Protein AF-0000000070408486 (afdb_homodimer)

Organism: Crassostrea virginica (NCBI:txid6565)

Structure (mmCIF, N/CA/C/O backbone):
data_AF-0000000070408486-model_v1
#
loop_
_entity.id
_entity.type
_entity.pdbx_description
1 polymer 'Uncharacterized protein LOC111133759'
#
loop_
_atom_site.group_PDB
_atom_site.id
_atom_site.type_symbol
_atom_site.label_atom_id
_atom_site.label_alt_id
_atom_site.label_comp_id
_atom_site.label_asym_id
_atom_site.label_entity_id
_atom_site.label_seq_id
_atom_site.pdbx_PDB_ins_code
_atom_site.Cartn_x
_atom_site.Cartn_y
_atom_site.Cartn_z
_atom_site.occupancy
_atom_site.B_iso_or_equiv
_atom_site.auth_seq_id
_atom_site.auth_comp_id
_atom_site.auth_asym_id
_atom_site.auth_atom_id
_atom_site.pdbx_PDB_model_num
ATOM 1 N N . MET A 1 1 ? -10.984 11.188 25.953 1 56.66 1 MET A N 1
ATOM 2 C CA . MET A 1 1 ? -11.922 11.477 24.875 1 56.66 1 MET A CA 1
ATOM 3 C C . MET A 1 1 ? -11.445 10.875 23.547 1 56.66 1 MET A C 1
ATOM 5 O O . MET A 1 1 ? -12.25 10.367 22.766 1 56.66 1 MET A O 1
ATOM 9 N N . GLY A 1 2 ? -10.062 10.617 23.391 1 72.44 2 GLY A N 1
ATOM 10 C CA . GLY A 1 2 ? -9.523 10.055 22.156 1 72.44 2 GLY A CA 1
ATOM 11 C C . GLY A 1 2 ? -9.867 8.586 21.984 1 72.44 2 GLY A C 1
ATOM 12 O O . GLY A 1 2 ? -10.227 8.156 20.891 1 72.44 2 GLY A O 1
ATOM 13 N N . HIS A 1 3 ? -10.125 7.938 23.094 1 85.06 3 HIS A N 1
ATOM 14 C CA . HIS A 1 3 ? -10.391 6.508 23.016 1 85.06 3 HIS A CA 1
ATOM 15 C C . HIS A 1 3 ? -11.859 6.234 22.703 1 85.06 3 HIS A C 1
ATOM 17 O O . HIS A 1 3 ? -12.211 5.164 22.203 1 85.06 3 HIS A O 1
ATOM 23 N N . ASP A 1 4 ? -12.719 7.234 22.953 1 90.06 4 ASP A N 1
ATOM 24 C CA . ASP A 1 4 ? -14.141 7.086 22.656 1 90.06 4 ASP A CA 1
ATOM 25 C C . ASP A 1 4 ? -14.367 6.969 21.156 1 90.06 4 ASP A C 1
ATOM 27 O O . ASP A 1 4 ? -15.344 6.359 20.703 1 90.06 4 ASP A O 1
ATOM 31 N N . VAL A 1 5 ? -13.477 7.52 20.453 1 91.75 5 VAL A N 1
ATOM 32 C CA . VAL A 1 5 ? -13.562 7.52 18.984 1 91.75 5 VAL A CA 1
ATOM 33 C C . VAL A 1 5 ? -13.547 6.082 18.469 1 91.75 5 VAL A C 1
ATOM 35 O O . VAL A 1 5 ? -14.195 5.77 17.469 1 91.75 5 VAL A O 1
ATOM 38 N N . LEU A 1 6 ? -12.875 5.25 19.234 1 93.5 6 LEU A N 1
ATOM 39 C CA . LEU A 1 6 ? -12.734 3.859 18.828 1 93.5 6 LEU A CA 1
ATOM 40 C C . LEU A 1 6 ? -14.078 3.141 18.859 1 93.5 6 LEU A C 1
ATOM 42 O O . LEU A 1 6 ? -14.258 2.115 18.203 1 93.5 6 LEU A O 1
ATOM 46 N N . PHE A 1 7 ? -15.031 3.787 19.578 1 94.44 7 PHE A N 1
ATOM 47 C CA . PHE A 1 7 ? -16.312 3.109 19.75 1 94.44 7 PHE A CA 1
ATOM 48 C C . PHE A 1 7 ? -17.422 3.844 19.016 1 94.44 7 PHE A C 1
ATOM 50 O O . PHE A 1 7 ? -18.594 3.525 19.172 1 94.44 7 PHE A O 1
ATOM 57 N N . PHE A 1 8 ? -17.016 4.789 18.172 1 94.25 8 PHE A N 1
ATOM 58 C CA . PHE A 1 8 ? -18 5.418 17.297 1 94.25 8 PHE A CA 1
ATOM 59 C C . PHE A 1 8 ? -18.672 4.383 16.391 1 94.25 8 PHE A C 1
ATOM 61 O O . PHE A 1 8 ? -18.047 3.406 15.984 1 94.25 8 PHE A O 1
ATOM 68 N N . VAL A 1 9 ? -19.906 4.602 16.109 1 94.81 9 VAL A N 1
ATOM 69 C CA . VAL A 1 9 ? -20.703 3.672 15.312 1 94.81 9 VAL A CA 1
ATOM 70 C C . VAL A 1 9 ? -20 3.404 13.977 1 94.81 9 VAL A C 1
ATOM 72 O O . VAL A 1 9 ? -19.828 2.248 13.586 1 94.81 9 VAL A O 1
ATOM 75 N N . PRO A 1 10 ? -19.609 4.414 13.266 1 94.56 10 PRO A N 1
ATOM 76 C CA . PRO A 1 10 ? -18.922 4.148 12 1 94.56 10 PRO A CA 1
ATOM 77 C C . PRO A 1 10 ? -17.688 3.27 12.172 1 94.56 10 PRO A C 1
ATOM 79 O O . PRO A 1 10 ? -17.391 2.438 11.312 1 94.56 10 PRO A O 1
ATOM 82 N N . ASN A 1 11 ? -16.953 3.389 13.266 1 96.44 11 ASN A N 1
ATOM 83 C CA . ASN A 1 11 ? -15.758 2.586 13.5 1 96.44 11 ASN A CA 1
ATOM 84 C C . ASN A 1 11 ? -16.109 1.142 13.844 1 96.44 11 ASN A C 1
ATOM 86 O O . ASN A 1 11 ? -15.398 0.215 13.445 1 96.44 11 ASN A O 1
ATOM 90 N N . VAL A 1 12 ? -17.141 0.982 14.555 1 96.94 12 VAL A N 1
ATOM 91 C CA . VAL A 1 12 ? -17.609 -0.366 14.852 1 96.94 12 VAL A CA 1
ATOM 92 C C . VAL A 1 12 ? -18 -1.075 13.562 1 96.94 12 VAL A C 1
ATOM 94 O O . VAL A 1 12 ? -17.703 -2.258 13.375 1 96.94 12 VAL A O 1
ATOM 97 N N . ILE A 1 13 ? -18.656 -0.353 12.703 1 97.12 13 ILE A N 1
ATOM 98 C CA . ILE A 1 13 ? -19 -0.905 11.398 1 97.12 13 ILE A CA 1
ATOM 99 C C . ILE A 1 13 ? -17.719 -1.281 10.648 1 97.12 13 ILE A C 1
ATOM 101 O O . ILE A 1 13 ? -17.656 -2.326 10 1 97.12 13 ILE A O 1
ATOM 105 N N . GLY A 1 14 ? -16.703 -0.476 10.789 1 97.5 14 GLY A N 1
ATOM 106 C CA . GLY A 1 14 ? -15.422 -0.771 10.172 1 97.5 14 GLY A CA 1
ATOM 107 C C . GLY A 1 14 ? -14.797 -2.057 10.68 1 97.5 14 GLY A C 1
ATOM 108 O O . GLY A 1 14 ? -14.273 -2.852 9.891 1 97.5 14 GLY A O 1
ATOM 109 N N . TYR A 1 15 ? -14.914 -2.213 12.031 1 98 15 TYR A N 1
ATOM 110 C CA . TYR A 1 15 ? -14.406 -3.455 12.602 1 98 15 TYR A CA 1
ATOM 111 C C . TYR A 1 15 ? -15.141 -4.66 12.031 1 98 15 TYR A C 1
ATOM 113 O O . TYR A 1 15 ? -14.531 -5.684 11.727 1 98 15 TYR A O 1
ATOM 121 N N . PHE A 1 16 ? -16.375 -4.496 11.875 1 98 16 PHE A N 1
ATOM 122 C CA . PHE A 1 16 ? -17.188 -5.574 11.336 1 98 16 PHE A CA 1
ATOM 123 C C . PHE A 1 16 ? -16.828 -5.836 9.875 1 98 16 PHE A C 1
ATOM 125 O O . PHE A 1 16 ? -16.75 -6.988 9.445 1 98 16 PHE A O 1
ATOM 132 N N . ARG A 1 17 ? -16.594 -4.77 9.125 1 98.19 17 ARG A N 1
ATOM 133 C CA . ARG A 1 17 ? -16.172 -4.902 7.734 1 98.19 17 ARG A CA 1
ATOM 134 C C . ARG A 1 17 ? -14.875 -5.691 7.629 1 98.19 17 ARG A C 1
ATOM 136 O O . ARG A 1 17 ? -14.758 -6.59 6.793 1 98.19 17 ARG A O 1
ATOM 143 N N . LEU A 1 18 ? -13.992 -5.379 8.484 1 97.94 18 LEU A N 1
ATOM 144 C CA . LEU A 1 18 ? -12.711 -6.07 8.492 1 97.94 18 LEU A CA 1
ATOM 145 C C . LEU A 1 18 ? -12.891 -7.543 8.852 1 97.94 18 LEU A C 1
ATOM 147 O O . LEU A 1 18 ? -12.25 -8.414 8.258 1 97.94 18 LEU A O 1
ATOM 151 N N . PHE A 1 19 ? -13.742 -7.781 9.82 1 98.38 19 PHE A N 1
ATOM 152 C CA . PHE A 1 19 ? -14.039 -9.148 10.219 1 98.38 19 PHE A CA 1
ATOM 153 C C . PHE A 1 19 ? -14.633 -9.938 9.062 1 98.38 19 PHE A C 1
ATOM 155 O O . PHE A 1 19 ? -14.211 -11.062 8.781 1 98.38 19 PHE A O 1
ATOM 162 N N . LEU A 1 20 ? -15.594 -9.359 8.383 1 98.44 20 LEU A N 1
ATOM 163 C CA . LEU A 1 20 ? -16.25 -10.016 7.254 1 98.44 20 LEU A CA 1
ATOM 164 C C . LEU A 1 20 ? -15.242 -10.289 6.137 1 98.44 20 LEU A C 1
ATOM 166 O O . LEU A 1 20 ? -15.281 -11.344 5.508 1 98.44 20 LEU A O 1
ATOM 170 N N . PHE A 1 21 ? -14.398 -9.328 5.918 1 98.12 21 PHE A N 1
ATOM 171 C CA . PHE A 1 21 ? -13.352 -9.547 4.926 1 98.12 21 PHE A CA 1
ATOM 172 C C . PHE A 1 21 ? -12.461 -10.719 5.324 1 98.12 21 PHE A C 1
ATOM 174 O O . PHE A 1 21 ? -12.188 -11.602 4.508 1 98.12 21 PHE A O 1
ATOM 181 N N . GLY A 1 22 ? -12.055 -10.734 6.566 1 97.88 22 GLY A N 1
ATOM 182 C CA . GLY A 1 22 ? -11.242 -11.836 7.062 1 97.88 22 GLY A CA 1
ATOM 183 C C . GLY A 1 22 ? -11.891 -13.195 6.859 1 97.88 22 GLY A C 1
ATOM 184 O O . GLY A 1 22 ? -11.219 -14.156 6.473 1 97.88 22 GLY A O 1
ATOM 185 N N . VAL A 1 23 ? -13.102 -13.266 7.059 1 98.12 23 VAL A N 1
ATOM 186 C CA . VAL A 1 23 ? -13.859 -14.5 6.902 1 98.12 23 VAL A CA 1
ATOM 187 C C . VAL A 1 23 ? -13.938 -14.875 5.422 1 98.12 23 VAL A C 1
ATOM 189 O O . VAL A 1 23 ? -13.938 -16.047 5.07 1 98.12 23 VAL A O 1
ATOM 192 N N . SER A 1 24 ? -13.969 -13.891 4.566 1 98.19 24 SER A N 1
ATOM 193 C CA . SER A 1 24 ? -14.156 -14.141 3.141 1 98.19 24 SER A CA 1
ATOM 194 C C . SER A 1 24 ? -12.883 -14.695 2.504 1 98.19 24 SER A C 1
ATOM 196 O O . SER A 1 24 ? -12.953 -15.445 1.524 1 98.19 24 SER A O 1
ATOM 198 N N . VAL A 1 25 ? -11.766 -14.422 3.029 1 97.06 25 VAL A N 1
ATOM 199 C CA . VAL A 1 25 ? -10.484 -14.719 2.404 1 97.06 25 VAL A CA 1
ATOM 200 C C . VAL A 1 25 ? -10.328 -16.234 2.229 1 97.06 25 VAL A C 1
ATOM 202 O O . VAL A 1 25 ? -10.07 -16.703 1.123 1 97.06 25 VAL A O 1
ATOM 205 N N . PRO A 1 26 ? -10.508 -17.078 3.303 1 96.69 26 PRO A N 1
ATOM 206 C CA . PRO A 1 26 ? -10.375 -18.516 3.104 1 96.69 26 PRO A CA 1
ATOM 207 C C . PRO A 1 26 ? -11.477 -19.094 2.217 1 96.69 26 PRO A C 1
ATOM 209 O O . PRO A 1 26 ? -11.359 -20.219 1.736 1 96.69 26 PRO A O 1
ATOM 212 N N . LEU A 1 27 ? -12.539 -18.344 1.949 1 97.69 27 LEU A N 1
ATOM 213 C CA . LEU A 1 27 ? -13.672 -18.812 1.156 1 97.69 27 LEU A CA 1
ATOM 214 C C . LEU A 1 27 ? -13.531 -18.375 -0.3 1 97.69 27 LEU A C 1
ATOM 216 O O . LEU A 1 27 ? -14.492 -18.438 -1.067 1 97.69 27 LEU A O 1
ATOM 220 N N . PHE A 1 28 ? -12.344 -18.031 -0.658 1 97.12 28 PHE A N 1
ATOM 221 C CA . PHE A 1 28 ? -12.102 -17.484 -1.985 1 97.12 28 PHE A CA 1
ATOM 222 C C . PHE A 1 28 ? -12.539 -18.469 -3.066 1 97.12 28 PHE A C 1
ATOM 224 O O . PHE A 1 28 ? -13.047 -18.062 -4.113 1 97.12 28 PHE A O 1
ATOM 231 N N . GLN A 1 29 ? -12.414 -19.797 -2.822 1 97.12 29 GLN A N 1
ATOM 232 C CA . GLN A 1 29 ? -12.734 -20.812 -3.822 1 97.12 29 GLN A CA 1
ATOM 233 C C . GLN A 1 29 ? -14.211 -21.203 -3.752 1 97.12 29 GLN A C 1
ATOM 235 O O . GLN A 1 29 ? -14.672 -22.047 -4.512 1 97.12 29 GLN A O 1
ATOM 240 N N . GLN A 1 30 ? -14.922 -20.609 -2.83 1 98 30 GLN A N 1
ATOM 241 C CA . GLN A 1 30 ? -16.375 -20.75 -2.705 1 98 30 GLN A CA 1
ATOM 242 C C . GLN A 1 30 ? -17.094 -19.438 -3.02 1 98 30 GLN A C 1
ATOM 244 O O . GLN A 1 30 ? -17.438 -18.688 -2.109 1 98 30 GLN A O 1
ATOM 249 N N . PRO A 1 31 ? -17.406 -19.312 -4.305 1 97.12 31 PRO A N 1
ATOM 250 C CA . PRO A 1 31 ? -17.812 -17.984 -4.781 1 97.12 31 PRO A CA 1
ATOM 251 C C . PRO A 1 31 ? -19.047 -17.453 -4.062 1 97.12 31 PRO A C 1
ATOM 253 O O . PRO A 1 31 ? -19.125 -16.266 -3.768 1 97.12 31 PRO A O 1
ATOM 256 N N . TYR A 1 32 ? -20.078 -18.281 -3.803 1 96.88 32 TYR A N 1
ATOM 257 C CA . TYR A 1 32 ? -21.297 -17.828 -3.152 1 96.88 32 TYR A CA 1
ATOM 258 C C . TYR A 1 32 ? -20.984 -17.25 -1.772 1 96.88 32 TYR A C 1
ATOM 260 O O . TYR A 1 32 ? -21.391 -16.125 -1.458 1 96.88 32 TYR A O 1
ATOM 268 N N . TRP A 1 33 ? -20.219 -17.984 -1.03 1 98.06 33 TRP A N 1
ATOM 269 C CA . TRP A 1 33 ? -19.891 -17.562 0.324 1 98.06 33 TRP A CA 1
ATOM 270 C C . TRP A 1 33 ? -18.922 -16.391 0.301 1 98.06 33 TRP A C 1
ATOM 272 O O . TRP A 1 33 ? -19.062 -15.445 1.094 1 98.06 33 TRP A O 1
ATOM 282 N N . PHE A 1 34 ? -17.953 -16.438 -0.604 1 98.38 34 PHE A N 1
ATOM 283 C CA . PHE A 1 34 ? -16.984 -15.344 -0.725 1 98.38 34 PHE A CA 1
ATOM 284 C C . PHE A 1 34 ? -17.703 -14.031 -1.045 1 98.38 34 PHE A C 1
ATOM 286 O O . PHE A 1 34 ? -17.484 -13.016 -0.379 1 98.38 34 PHE A O 1
ATOM 293 N N . LEU A 1 35 ? -18.641 -14.109 -2.008 1 97.81 35 LEU A N 1
ATOM 294 C CA . LEU A 1 35 ? -19.328 -12.898 -2.443 1 97.81 35 LEU A CA 1
ATOM 295 C C . LEU A 1 35 ? -20.281 -12.391 -1.359 1 97.81 35 LEU A C 1
ATOM 297 O O . LEU A 1 35 ? -20.469 -11.18 -1.217 1 97.81 35 LEU A O 1
ATOM 301 N N . LEU A 1 36 ? -20.812 -13.289 -0.64 1 97.94 36 LEU A N 1
ATOM 302 C CA . LEU A 1 36 ? -21.703 -12.898 0.444 1 97.94 36 LEU A CA 1
ATOM 303 C C . LEU A 1 36 ? -20.953 -12.086 1.496 1 97.94 36 LEU A C 1
ATOM 305 O O . LEU A 1 36 ? -21.359 -10.969 1.83 1 97.94 36 LEU A O 1
ATOM 309 N N . PHE A 1 37 ? -19.844 -12.641 1.963 1 98.44 37 PHE A N 1
ATOM 310 C CA . PHE A 1 37 ? -19.109 -11.992 3.041 1 98.44 37 PHE A CA 1
ATOM 311 C C . PHE A 1 37 ? -18.359 -10.773 2.523 1 98.44 37 PHE A C 1
ATOM 313 O O . PHE A 1 37 ? -18.422 -9.695 3.123 1 98.44 37 PHE A O 1
ATOM 320 N N . TYR A 1 38 ? -17.656 -10.922 1.405 1 98.31 38 TYR A N 1
ATOM 321 C CA . TYR A 1 38 ? -16.922 -9.805 0.831 1 98.31 38 TYR A CA 1
ATOM 322 C C . TYR A 1 38 ? -17.875 -8.703 0.383 1 98.31 38 TYR A C 1
ATOM 324 O O . TYR A 1 38 ? -17.641 -7.52 0.654 1 98.31 38 TYR A O 1
ATOM 332 N N . GLY A 1 39 ? -18.969 -9.133 -0.296 1 97.12 39 GLY A N 1
ATOM 333 C CA . GLY A 1 39 ? -19.969 -8.172 -0.76 1 97.12 39 GLY A CA 1
ATOM 334 C C . GLY A 1 39 ? -20.609 -7.395 0.367 1 97.12 39 GLY A C 1
ATOM 335 O O . GLY A 1 39 ? -20.812 -6.184 0.259 1 97.12 39 GLY A O 1
ATOM 336 N N . THR A 1 40 ? -20.938 -8.078 1.406 1 97.44 40 THR A N 1
ATOM 337 C CA . THR A 1 40 ? -21.516 -7.422 2.57 1 97.44 40 THR A CA 1
ATOM 338 C C . THR A 1 40 ? -20.531 -6.441 3.189 1 97.44 40 THR A C 1
ATOM 340 O O . THR A 1 40 ? -20.906 -5.344 3.605 1 97.44 40 THR A O 1
ATOM 343 N N . SER A 1 41 ? -19.266 -6.867 3.273 1 97.44 41 SER A N 1
ATOM 344 C CA . SER A 1 41 ? -18.234 -5.988 3.809 1 97.44 41 SER A CA 1
ATOM 345 C C . SER A 1 41 ? -18.156 -4.688 3.023 1 97.44 41 SER A C 1
ATOM 347 O O . SER A 1 41 ? -18.094 -3.604 3.609 1 97.44 41 SER A O 1
ATOM 349 N N . VAL A 1 42 ? -18.234 -4.809 1.729 1 95.62 42 VAL A N 1
ATOM 350 C CA . VAL A 1 42 ? -18.125 -3.645 0.858 1 95.62 42 VAL A CA 1
ATOM 351 C C . VAL A 1 42 ? -19.375 -2.785 0.978 1 95.62 42 VAL A C 1
ATOM 353 O O . VAL A 1 42 ? -19.297 -1.556 1.019 1 95.62 42 VAL A O 1
ATOM 356 N N . ALA A 1 43 ? -20.5 -3.381 1.08 1 93.94 43 ALA A N 1
ATOM 357 C CA . ALA A 1 43 ? -21.781 -2.668 1.175 1 93.94 43 ALA A CA 1
ATOM 358 C C . ALA A 1 43 ? -21.859 -1.864 2.469 1 93.94 43 ALA A C 1
ATOM 360 O O . ALA A 1 43 ? -22.438 -0.777 2.496 1 93.94 43 ALA A O 1
ATOM 361 N N . LEU A 1 44 ? -21.266 -2.398 3.473 1 94.94 44 LEU A N 1
ATOM 362 C CA . LEU A 1 44 ? -21.312 -1.751 4.781 1 94.94 44 LEU A CA 1
ATOM 363 C C . LEU A 1 44 ? -20.531 -0.44 4.766 1 94.94 44 LEU A C 1
ATOM 365 O O . LEU A 1 44 ? -20.688 0.388 5.668 1 94.94 44 LEU A O 1
ATOM 369 N N . ASP A 1 45 ? -19.703 -0.294 3.787 1 92.56 45 ASP A N 1
ATOM 370 C CA . ASP A 1 45 ? -18.938 0.945 3.648 1 92.56 45 ASP A CA 1
ATOM 371 C C . ASP A 1 45 ? -19.875 2.148 3.516 1 92.56 45 ASP A C 1
ATOM 373 O O . ASP A 1 45 ? -19.625 3.203 4.102 1 92.56 45 ASP A O 1
ATOM 377 N N . ALA A 1 46 ? -20.938 2.051 2.787 1 88 46 ALA A N 1
ATOM 378 C CA . ALA A 1 46 ? -21.906 3.131 2.596 1 88 46 ALA A CA 1
ATOM 379 C C . ALA A 1 46 ? -22.609 3.475 3.906 1 88 46 ALA A C 1
ATOM 381 O O . ALA A 1 46 ? -22.938 4.637 4.152 1 88 46 ALA A O 1
ATOM 382 N N . PHE A 1 47 ? -22.641 2.492 4.742 1 90.69 47 PHE A N 1
ATOM 383 C CA . PHE A 1 47 ? -23.359 2.686 5.996 1 90.69 47 PHE A CA 1
ATOM 384 C C . PHE A 1 47 ? -22.5 3.426 7.008 1 90.69 47 PHE A C 1
ATOM 386 O O . PHE A 1 47 ? -23 4.25 7.777 1 90.69 47 PHE A O 1
ATOM 393 N N . ASP A 1 48 ? -21.281 3.072 7.012 1 90 48 ASP A N 1
ATOM 394 C CA . ASP A 1 48 ? -20.469 3.752 8.008 1 90 48 ASP A CA 1
ATOM 395 C C . ASP A 1 48 ? -20.359 5.246 7.703 1 90 48 ASP A C 1
ATOM 397 O O . ASP A 1 48 ? -20.344 6.07 8.617 1 90 48 ASP A O 1
ATOM 401 N N . GLY A 1 49 ? -20.328 5.574 6.434 1 85.62 49 GLY A N 1
ATOM 402 C CA . GLY A 1 49 ? -20.359 6.984 6.082 1 85.62 49 GLY A CA 1
ATOM 403 C C . GLY A 1 49 ? -21.656 7.66 6.453 1 85.62 49 GLY A C 1
ATOM 404 O O . GLY A 1 49 ? -21.656 8.789 6.957 1 85.62 49 GLY A O 1
ATOM 405 N N . TYR A 1 50 ? -22.688 6.953 6.203 1 89.38 50 TYR A N 1
ATOM 406 C CA . TYR A 1 50 ? -24.016 7.473 6.512 1 89.38 50 TYR A CA 1
ATOM 407 C C . TYR A 1 50 ? -24.156 7.758 8 1 89.38 50 TYR A C 1
ATOM 409 O O . TYR A 1 50 ? -24.562 8.859 8.398 1 89.38 50 TYR A O 1
ATOM 417 N N . PHE A 1 51 ? -23.766 6.82 8.805 1 91.19 51 PHE A N 1
ATOM 418 C CA . PHE A 1 51 ? -23.922 6.957 10.25 1 91.19 51 PHE A CA 1
ATOM 419 C C . PHE A 1 51 ? -22.922 7.977 10.805 1 91.19 51 PHE A C 1
ATOM 421 O O . PHE A 1 51 ? -23.234 8.672 11.781 1 91.19 51 PHE A O 1
ATOM 428 N N . ALA A 1 52 ? -21.766 8.102 10.188 1 89.31 52 ALA A N 1
ATOM 429 C CA . ALA A 1 52 ? -20.812 9.109 10.625 1 89.31 52 ALA A CA 1
ATOM 430 C C . ALA A 1 52 ? -21.406 10.508 10.539 1 89.31 52 ALA A C 1
ATOM 432 O O . ALA A 1 52 ? -21.266 11.312 11.461 1 89.31 52 ALA A O 1
ATOM 433 N N . ARG A 1 53 ? -22.156 10.734 9.492 1 88.38 53 ARG A N 1
ATOM 434 C CA . ARG A 1 53 ? -22.766 12.039 9.266 1 88.38 53 ARG A CA 1
ATOM 435 C C . ARG A 1 53 ? -24.016 12.211 10.117 1 88.38 53 ARG A C 1
ATOM 437 O O . ARG A 1 53 ? -24.219 13.258 10.742 1 88.38 53 ARG A O 1
ATOM 444 N N . LYS A 1 54 ? -24.797 11.258 10.172 1 93 54 LYS A N 1
ATOM 445 C CA . LYS A 1 54 ? -26.062 11.312 10.875 1 93 54 LYS A CA 1
ATOM 446 C C . LYS A 1 54 ? -25.859 11.516 12.375 1 93 54 LYS A C 1
ATOM 448 O O . LYS A 1 54 ? -26.594 12.266 13.016 1 93 54 LYS A O 1
ATOM 453 N N . LEU A 1 55 ? -24.828 10.883 12.945 1 94.31 55 LEU A N 1
ATOM 454 C CA . LEU A 1 55 ? -24.609 10.922 14.383 1 94.31 55 LEU A CA 1
ATOM 455 C C . LEU A 1 55 ? -23.531 11.945 14.734 1 94.31 55 LEU A C 1
ATOM 457 O O . LEU A 1 55 ? -23.109 12.039 15.891 1 94.31 55 LEU A O 1
ATOM 461 N N . ASN A 1 56 ? -23.016 12.625 13.703 1 92.06 56 ASN A N 1
ATOM 462 C CA . ASN A 1 56 ? -21.953 13.609 13.891 1 92.06 56 ASN A CA 1
ATOM 463 C C . ASN A 1 56 ? -20.719 12.977 14.539 1 92.06 56 ASN A C 1
ATOM 465 O O . ASN A 1 56 ? -20.172 13.516 15.516 1 92.06 56 ASN A O 1
ATOM 469 N N . GLN A 1 57 ? -20.438 11.852 14.141 1 91.81 57 GLN A N 1
ATOM 470 C CA . GLN A 1 57 ? -19.281 11.102 14.633 1 91.81 57 GLN A CA 1
ATOM 471 C C . GLN A 1 57 ? -18.172 11.039 13.578 1 91.81 57 GLN A C 1
ATOM 473 O O . GLN A 1 57 ? -17.688 9.961 13.242 1 91.81 57 GLN A O 1
ATOM 478 N N . THR A 1 58 ? -17.781 12.203 13.117 1 89 58 THR A N 1
ATOM 479 C CA . THR A 1 58 ? -16.688 12.289 12.156 1 89 58 THR A CA 1
ATOM 480 C C . THR A 1 58 ? -15.359 12.547 12.859 1 89 58 THR A C 1
ATOM 482 O O . THR A 1 58 ? -15.297 13.328 13.812 1 89 58 THR A O 1
ATOM 485 N N . SER A 1 59 ? -14.367 11.727 12.555 1 89.19 59 SER A N 1
ATOM 486 C CA . SER A 1 59 ? -13.039 11.867 13.148 1 89.19 59 SER A CA 1
ATOM 487 C C . SER A 1 59 ? -11.945 11.586 12.125 1 89.19 59 SER A C 1
ATOM 489 O O . SER A 1 59 ? -12.203 10.977 11.086 1 89.19 59 SER A O 1
ATOM 491 N N . ARG A 1 60 ? -10.805 12.07 12.453 1 89.19 60 ARG A N 1
ATOM 492 C CA . ARG A 1 60 ? -9.656 11.805 11.594 1 89.19 60 ARG A CA 1
ATOM 493 C C . ARG A 1 60 ? -9.312 10.32 11.578 1 89.19 60 ARG A C 1
ATOM 495 O O . ARG A 1 60 ? -8.93 9.773 10.539 1 89.19 60 ARG A O 1
ATOM 502 N N . PHE A 1 61 ? -9.391 9.688 12.711 1 92.69 61 PHE A N 1
ATOM 503 C CA . PHE A 1 61 ? -9.141 8.25 12.789 1 92.69 61 PHE A CA 1
ATOM 504 C C . PHE A 1 61 ? -10.125 7.484 11.914 1 92.69 61 PHE A C 1
ATOM 506 O O . PHE A 1 61 ? -9.727 6.59 11.164 1 92.69 61 PHE A O 1
ATOM 513 N N . GLY A 1 62 ? -11.359 7.824 12.055 1 92.5 62 GLY A N 1
ATOM 514 C CA . GLY A 1 62 ? -12.375 7.141 11.281 1 92.5 62 GLY A CA 1
ATOM 515 C C . GLY A 1 62 ? -12.172 7.27 9.781 1 92.5 62 GLY A C 1
ATOM 516 O O . GLY A 1 62 ? -12.352 6.301 9.039 1 92.5 62 GLY A O 1
ATOM 517 N N . ALA A 1 63 ? -11.836 8.453 9.344 1 90.31 63 ALA A N 1
ATOM 518 C CA . ALA A 1 63 ? -11.57 8.695 7.93 1 90.31 63 ALA A CA 1
ATOM 519 C C . ALA A 1 63 ? -10.375 7.867 7.449 1 90.31 63 ALA A C 1
ATOM 521 O O . ALA A 1 63 ? -10.438 7.246 6.387 1 90.31 63 ALA A O 1
ATOM 522 N N . TRP A 1 64 ? -9.398 7.902 8.234 1 92.75 64 TRP A N 1
ATOM 523 C CA . TRP A 1 64 ? -8.203 7.117 7.941 1 92.75 64 TRP A CA 1
ATOM 524 C C . TRP A 1 64 ? -8.523 5.629 7.922 1 92.75 64 TRP A C 1
ATOM 526 O O . TRP A 1 64 ? -8.148 4.918 6.988 1 92.75 64 TRP A O 1
ATOM 536 N N . PHE A 1 65 ? -9.203 5.172 8.93 1 95.38 65 PHE A N 1
ATOM 537 C CA . PHE A 1 65 ? -9.539 3.77 9.117 1 95.38 65 PHE A CA 1
ATOM 538 C C . PHE A 1 65 ? -10.414 3.264 7.977 1 95.38 65 PHE A C 1
ATOM 540 O O . PHE A 1 65 ? -10.227 2.145 7.496 1 95.38 65 PHE A O 1
ATOM 547 N N . ASP A 1 66 ? -11.281 4.117 7.559 1 94.12 66 ASP A N 1
ATOM 548 C CA . ASP A 1 66 ? -12.18 3.768 6.465 1 94.12 66 ASP A CA 1
ATOM 549 C C . ASP A 1 66 ? -11.398 3.469 5.188 1 94.12 66 ASP A C 1
ATOM 551 O O . ASP A 1 66 ? -11.617 2.438 4.547 1 94.12 66 ASP A O 1
ATOM 555 N N . VAL A 1 67 ? -10.492 4.273 4.863 1 94.69 67 VAL A N 1
ATOM 556 C CA . VAL A 1 67 ? -9.695 4.105 3.652 1 94.69 67 VAL A CA 1
ATOM 557 C C . VAL A 1 67 ? -8.797 2.875 3.787 1 94.69 67 VAL A C 1
ATOM 559 O O . VAL A 1 67 ? -8.641 2.107 2.834 1 94.69 67 VAL A O 1
ATOM 562 N N . VAL A 1 68 ? -8.273 2.641 4.934 1 96.88 68 VAL A N 1
ATOM 563 C CA . VAL A 1 68 ? -7.395 1.501 5.172 1 96.88 68 VAL A CA 1
ATOM 564 C C . VAL A 1 68 ? -8.164 0.2 4.961 1 96.88 68 VAL A C 1
ATOM 566 O O . VAL A 1 68 ? -7.672 -0.722 4.309 1 96.88 68 VAL A O 1
ATOM 569 N N . ILE A 1 69 ? -9.344 0.146 5.48 1 97.44 69 ILE A N 1
ATOM 570 C CA . ILE A 1 69 ? -10.156 -1.057 5.34 1 97.44 69 ILE A CA 1
ATOM 571 C C . ILE A 1 69 ? -10.414 -1.332 3.859 1 97.44 69 ILE A C 1
ATOM 573 O O . ILE A 1 69 ? -10.336 -2.479 3.41 1 97.44 69 ILE A O 1
ATOM 577 N N . ASP A 1 70 ? -10.703 -0.294 3.146 1 96.88 70 ASP A N 1
ATOM 578 C CA . ASP A 1 70 ? -10.953 -0.442 1.714 1 96.88 70 ASP A CA 1
ATOM 579 C C . ASP A 1 70 ? -9.703 -0.965 0.997 1 96.88 70 ASP A C 1
ATOM 581 O O . ASP A 1 70 ? -9.805 -1.852 0.145 1 96.88 70 ASP A O 1
ATOM 585 N N . LEU A 1 71 ? -8.602 -0.46 1.379 1 97.44 71 LEU A N 1
ATOM 586 C CA . LEU A 1 71 ? -7.352 -0.861 0.738 1 97.44 71 LEU A CA 1
ATOM 587 C C . LEU A 1 71 ? -6.965 -2.281 1.138 1 97.44 71 LEU A C 1
ATOM 589 O O . LEU A 1 71 ? -6.41 -3.029 0.33 1 97.44 71 LEU A O 1
ATOM 593 N N . VAL A 1 72 ? -7.223 -2.621 2.355 1 97.5 72 VAL A N 1
ATOM 594 C CA . VAL A 1 72 ? -6.953 -3.973 2.832 1 97.5 72 VAL A CA 1
ATOM 595 C C . VAL A 1 72 ? -7.793 -4.977 2.043 1 97.5 72 VAL A C 1
ATOM 597 O O . VAL A 1 72 ? -7.273 -5.98 1.555 1 97.5 72 VAL A O 1
ATOM 600 N N . SER A 1 73 ? -9.047 -4.703 1.934 1 97.31 73 SER A N 1
ATOM 601 C CA . SER A 1 73 ? -9.969 -5.652 1.316 1 97.31 73 SER A CA 1
ATOM 602 C C . SER A 1 73 ? -9.797 -5.68 -0.198 1 97.31 73 SER A C 1
ATOM 604 O O . SER A 1 73 ? -9.625 -6.75 -0.789 1 97.31 73 SER A O 1
ATOM 606 N N . ARG A 1 74 ? -9.789 -4.508 -0.816 1 97.31 74 ARG A N 1
ATOM 607 C CA . ARG A 1 74 ? -9.695 -4.449 -2.271 1 97.31 74 ARG A CA 1
ATOM 608 C C . ARG A 1 74 ? -8.32 -4.906 -2.748 1 97.31 74 ARG A C 1
ATOM 610 O O . ARG A 1 74 ? -8.211 -5.59 -3.768 1 97.31 74 ARG A O 1
ATOM 617 N N . GLY A 1 75 ? -7.309 -4.496 -2.021 1 97.38 75 GLY A N 1
ATOM 618 C CA . GLY A 1 75 ? -5.98 -4.988 -2.344 1 97.38 75 GLY A CA 1
ATOM 619 C C . GLY A 1 75 ? -5.863 -6.5 -2.256 1 97.38 75 GLY A C 1
ATOM 620 O O . GLY A 1 75 ? -5.238 -7.129 -3.109 1 97.38 75 GLY A O 1
ATOM 621 N N . GLY A 1 76 ? -6.422 -7.066 -1.178 1 97 76 GLY A N 1
ATOM 622 C CA . GLY A 1 76 ? -6.449 -8.516 -1.071 1 97 76 GLY A CA 1
ATOM 623 C C . GLY A 1 76 ? -7.105 -9.188 -2.262 1 97 76 GLY A C 1
ATOM 624 O O . GLY A 1 76 ? -6.57 -10.156 -2.811 1 97 76 GLY A O 1
ATOM 625 N N . LEU A 1 77 ? -8.234 -8.656 -2.652 1 97.38 77 LEU A N 1
ATOM 626 C CA . LEU A 1 77 ? -8.961 -9.25 -3.764 1 97.38 77 LEU A CA 1
ATOM 627 C C . LEU A 1 77 ? -8.164 -9.156 -5.059 1 97.38 77 LEU A C 1
ATOM 629 O O . LEU A 1 77 ? -8.031 -10.141 -5.785 1 97.38 77 LEU A O 1
ATOM 633 N N . TRP A 1 78 ? -7.574 -7.988 -5.355 1 97.25 78 TRP A N 1
ATOM 634 C CA . TRP A 1 78 ? -6.754 -7.809 -6.547 1 97.25 78 TRP A CA 1
ATOM 635 C C . TRP A 1 78 ? -5.625 -8.836 -6.594 1 97.25 78 TRP A C 1
ATOM 637 O O . TRP A 1 78 ? -5.402 -9.477 -7.621 1 97.25 78 TRP A O 1
ATOM 647 N N . CYS A 1 79 ? -4.98 -9.039 -5.461 1 96.62 79 CYS A N 1
ATOM 648 C CA . CYS A 1 79 ? -3.783 -9.867 -5.422 1 96.62 79 CYS A CA 1
ATOM 649 C C . CYS A 1 79 ? -4.145 -11.344 -5.43 1 96.62 79 CYS A C 1
ATOM 651 O O . CYS A 1 79 ? -3.367 -12.18 -5.902 1 96.62 79 CYS A O 1
ATOM 653 N N . MET A 1 80 ? -5.301 -11.672 -4.855 1 95.75 80 MET A N 1
ATOM 654 C CA . MET A 1 80 ? -5.75 -13.062 -4.918 1 95.75 80 MET A CA 1
ATOM 655 C C . MET A 1 80 ? -6.18 -13.43 -6.336 1 95.75 80 MET A C 1
ATOM 657 O O . MET A 1 80 ? -6.109 -14.594 -6.727 1 95.75 80 MET A O 1
ATOM 661 N N . LEU A 1 81 ? -6.637 -12.43 -7.148 1 95.44 81 LEU A N 1
ATOM 662 C CA . LEU A 1 81 ? -7.113 -12.664 -8.508 1 95.44 81 LEU A CA 1
ATOM 663 C C . LEU A 1 81 ? -5.945 -12.773 -9.484 1 95.44 81 LEU A C 1
ATOM 665 O O . LEU A 1 81 ? -6 -13.555 -10.438 1 95.44 81 LEU A O 1
ATOM 669 N N . SER A 1 82 ? -4.969 -11.891 -9.227 1 94.44 82 SER A N 1
ATOM 670 C CA . SER A 1 82 ? -3.84 -11.844 -10.148 1 94.44 82 SER A CA 1
ATOM 671 C C . SER A 1 82 ? -2.549 -11.477 -9.43 1 94.44 82 SER A C 1
ATOM 673 O O . SER A 1 82 ? -2.549 -10.633 -8.531 1 94.44 82 SER A O 1
ATOM 675 N N . LYS A 1 83 ? -1.443 -12.078 -9.852 1 90.44 83 LYS A N 1
ATOM 676 C CA . LYS A 1 83 ? -0.14 -11.742 -9.289 1 90.44 83 LYS A CA 1
ATOM 677 C C . LYS A 1 83 ? 0.241 -10.297 -9.617 1 90.44 83 LYS A C 1
ATOM 679 O O . LYS A 1 83 ? 1.105 -9.719 -8.961 1 90.44 83 LYS A O 1
ATOM 684 N N . TYR A 1 84 ? -0.456 -9.695 -10.586 1 91.62 84 TYR A N 1
ATOM 685 C CA . TYR A 1 84 ? -0.17 -8.32 -10.969 1 91.62 84 TYR A CA 1
ATOM 686 C C . TYR A 1 84 ? -1.192 -7.363 -10.367 1 91.62 84 TYR A C 1
ATOM 688 O O . TYR A 1 84 ? -1.153 -6.16 -10.633 1 91.62 84 TYR A O 1
ATOM 696 N N . GLY A 1 85 ? -2.062 -7.945 -9.633 1 94.38 85 GLY A N 1
ATOM 697 C CA . GLY A 1 85 ? -3.086 -7.141 -8.984 1 94.38 85 GLY A CA 1
ATOM 698 C C . GLY A 1 85 ? -2.52 -6.117 -8.023 1 94.38 85 GLY A C 1
ATOM 699 O O . GLY A 1 85 ? -3.154 -5.098 -7.746 1 94.38 85 GLY A O 1
ATOM 700 N N . TYR A 1 86 ? -1.259 -6.355 -7.617 1 96.44 86 TYR A N 1
ATOM 701 C CA . TYR A 1 86 ? -0.601 -5.457 -6.676 1 96.44 86 TYR A CA 1
ATOM 702 C C . TYR A 1 86 ? -0.477 -4.051 -7.262 1 96.44 86 TYR A C 1
ATOM 704 O O . TYR A 1 86 ? -0.6 -3.061 -6.539 1 96.44 86 TYR A O 1
ATOM 712 N N . TYR A 1 87 ? -0.326 -3.934 -8.484 1 95.75 87 TYR A N 1
ATOM 713 C CA . TYR A 1 87 ? -0.028 -2.633 -9.07 1 95.75 87 TYR A CA 1
ATOM 714 C C . TYR A 1 87 ? -1.293 -1.796 -9.211 1 95.75 87 TYR A C 1
ATOM 716 O O . TYR A 1 87 ? -1.229 -0.565 -9.258 1 95.75 87 TYR A O 1
ATOM 724 N N . MET A 1 88 ? -2.434 -2.512 -9.25 1 95.06 88 MET A N 1
ATOM 725 C CA . MET A 1 88 ? -3.686 -1.763 -9.203 1 95.06 88 MET A CA 1
ATOM 726 C C . MET A 1 88 ? -3.873 -1.107 -7.84 1 95.06 88 MET A C 1
ATOM 728 O O . MET A 1 88 ? -4.191 0.08 -7.754 1 95.06 88 MET A O 1
ATOM 732 N N . ILE A 1 89 ? -3.604 -1.846 -6.855 1 96.56 89 ILE A N 1
ATOM 733 C CA . ILE A 1 89 ? -3.818 -1.335 -5.504 1 96.56 89 ILE A CA 1
ATOM 734 C C . ILE A 1 89 ? -2.699 -0.361 -5.137 1 96.56 89 ILE A C 1
ATOM 736 O O . ILE A 1 89 ? -2.898 0.542 -4.32 1 96.56 89 ILE A O 1
ATOM 740 N N . LEU A 1 90 ? -1.542 -0.467 -5.789 1 97.44 90 LEU A N 1
ATOM 741 C CA . LEU A 1 90 ? -0.424 0.448 -5.594 1 97.44 90 LEU A CA 1
ATOM 742 C C . LEU A 1 90 ? -0.846 1.889 -5.863 1 97.44 90 LEU A C 1
ATOM 744 O O . LEU A 1 90 ? -0.533 2.789 -5.078 1 97.44 90 LEU A O 1
ATOM 748 N N . VAL A 1 91 ? -1.579 2.08 -6.902 1 97.5 91 VAL A N 1
ATOM 749 C CA . VAL A 1 91 ? -2.021 3.422 -7.27 1 97.5 91 VAL A CA 1
ATOM 750 C C . VAL A 1 91 ? -2.928 3.984 -6.176 1 97.5 91 VAL A C 1
ATOM 752 O O . VAL A 1 91 ? -2.83 5.16 -5.828 1 97.5 91 VAL A O 1
ATOM 755 N N . GLU A 1 92 ? -3.715 3.135 -5.66 1 97.25 92 GLU A N 1
ATOM 756 C CA . GLU A 1 92 ? -4.633 3.576 -4.613 1 97.25 92 GLU A CA 1
ATOM 757 C C . GLU A 1 92 ? -3.879 3.943 -3.338 1 97.25 92 GLU A C 1
ATOM 759 O O . GLU A 1 92 ? -4.242 4.898 -2.65 1 97.25 92 GLU A O 1
ATOM 764 N N . TRP A 1 93 ? -2.83 3.166 -3.027 1 97.44 93 TRP A N 1
ATOM 765 C CA . TRP A 1 93 ? -2.006 3.494 -1.868 1 97.44 93 TRP A CA 1
ATOM 766 C C . TRP A 1 93 ? -1.33 4.848 -2.047 1 97.44 93 TRP A C 1
ATOM 768 O O . TRP A 1 93 ? -1.292 5.656 -1.115 1 97.44 93 TRP A O 1
ATOM 778 N N . LEU A 1 94 ? -0.823 5.059 -3.232 1 97.31 94 LEU A N 1
ATOM 779 C CA . LEU A 1 94 ? -0.163 6.328 -3.518 1 97.31 94 LEU A CA 1
ATOM 780 C C . LEU A 1 94 ? -1.148 7.488 -3.412 1 97.31 94 LEU A C 1
ATOM 782 O O . LEU A 1 94 ? -0.793 8.57 -2.932 1 97.31 94 LEU A O 1
ATOM 786 N N . THR A 1 95 ? -2.34 7.27 -3.869 1 95.44 95 THR A N 1
ATOM 787 C CA . THR A 1 95 ? -3.389 8.281 -3.775 1 95.44 95 THR A CA 1
ATOM 788 C C . THR A 1 95 ? -3.719 8.586 -2.316 1 95.44 95 THR A C 1
ATOM 790 O O . THR A 1 95 ? -3.857 9.75 -1.936 1 95.44 95 THR A O 1
ATOM 793 N N . PHE A 1 96 ? -3.814 7.508 -1.569 1 95.44 96 PHE A N 1
ATOM 794 C CA . PHE A 1 96 ? -4.09 7.672 -0.146 1 95.44 96 PHE A CA 1
ATOM 795 C C . PHE A 1 96 ? -2.984 8.477 0.529 1 95.44 96 PHE A C 1
ATOM 797 O O . PHE A 1 96 ? -3.264 9.398 1.302 1 95.44 96 PHE A O 1
ATOM 804 N N . LEU A 1 97 ? -1.791 8.172 0.224 1 93.75 97 LEU A N 1
ATOM 805 C CA . LEU A 1 97 ? -0.654 8.906 0.77 1 93.75 97 LEU A CA 1
ATOM 806 C C . LEU A 1 97 ? -0.722 10.383 0.384 1 93.75 97 LEU A C 1
ATOM 808 O O . LEU A 1 97 ? -0.518 11.258 1.227 1 93.75 97 LEU A O 1
ATOM 812 N N . ALA A 1 98 ? -1.035 10.656 -0.826 1 91.5 98 ALA A N 1
ATOM 813 C CA . ALA A 1 98 ? -1.097 12.016 -1.356 1 91.5 98 ALA A CA 1
ATOM 814 C C . ALA A 1 98 ? -2.199 12.82 -0.675 1 91.5 98 ALA A C 1
ATOM 816 O O . ALA A 1 98 ? -1.984 13.969 -0.279 1 91.5 98 ALA A O 1
ATOM 817 N N . THR A 1 99 ? -3.318 12.234 -0.493 1 88.44 99 THR A N 1
ATOM 818 C CA . THR A 1 99 ? -4.473 12.945 0.039 1 88.44 99 THR A CA 1
ATOM 819 C C . THR A 1 99 ? -4.383 13.062 1.558 1 88.44 99 THR A C 1
ATOM 821 O O . THR A 1 99 ? -4.875 14.031 2.141 1 88.44 99 THR A O 1
ATOM 824 N N . HIS A 1 100 ? -3.791 12.039 2.182 1 85.25 100 HIS A N 1
ATOM 825 C CA . HIS A 1 100 ? -3.629 12.055 3.631 1 85.25 100 HIS A CA 1
ATOM 826 C C . HIS A 1 100 ? -2.688 13.172 4.066 1 85.25 100 HIS A C 1
ATOM 828 O O . HIS A 1 100 ? -2.855 13.742 5.148 1 85.25 100 HIS A O 1
ATOM 834 N N . SER A 1 101 ? -1.751 13.5 3.273 1 77.69 101 SER A N 1
ATOM 835 C CA . SER A 1 101 ? -0.775 14.539 3.582 1 77.69 101 SER A CA 1
ATOM 836 C C . SER A 1 101 ? -1.418 15.922 3.566 1 77.69 101 SER A C 1
ATOM 838 O O . SER A 1 101 ? -0.918 16.844 4.203 1 77.69 101 SER A O 1
ATOM 840 N N . ILE A 1 102 ? -2.455 16.047 2.789 1 69.88 102 ILE A N 1
ATOM 841 C CA . ILE A 1 102 ? -3.156 17.328 2.676 1 69.88 102 ILE A CA 1
ATOM 842 C C . ILE A 1 102 ? -4.012 17.562 3.92 1 69.88 102 ILE A C 1
ATOM 844 O O . ILE A 1 102 ? -4.188 18.703 4.355 1 69.88 102 ILE A O 1
ATOM 848 N N . GLY A 1 103 ? -4.324 16.547 4.676 1 64.25 103 GLY A N 1
ATOM 849 C CA . GLY A 1 103 ? -5.164 16.672 5.855 1 64.25 103 GLY A CA 1
ATOM 850 C C . GLY A 1 103 ? -6.645 16.688 5.535 1 64.25 103 GLY A C 1
ATOM 851 O O . GLY A 1 103 ? -7.078 16.078 4.555 1 64.25 103 GLY A O 1
ATOM 852 N N . SER A 1 104 ? -7.453 17.25 6.398 1 58.84 104 SER A N 1
ATOM 853 C CA . SER A 1 104 ? -8.906 17.188 6.355 1 58.84 104 SER A CA 1
ATOM 854 C C . SER A 1 104 ? -9.461 17.906 5.129 1 58.84 104 SER A C 1
ATOM 856 O O . SER A 1 104 ? -10.586 17.625 4.695 1 58.84 104 SER A O 1
ATOM 858 N N . ASN A 1 105 ? -8.625 18.641 4.496 1 62.62 105 ASN A N 1
ATOM 859 C CA . ASN A 1 105 ? -9.102 19.406 3.35 1 62.62 105 ASN A CA 1
ATOM 860 C C . ASN A 1 105 ? -8.688 18.766 2.029 1 62.62 105 ASN A C 1
ATOM 862 O O . ASN A 1 105 ? -8.586 19.438 1.007 1 62.62 105 ASN A O 1
ATOM 866 N N . TRP A 1 106 ? -8.625 17.516 2.088 1 60.44 106 TRP A N 1
ATOM 867 C CA . TRP A 1 106 ? -8.047 16.891 0.902 1 60.44 106 TRP A CA 1
ATOM 868 C C . TRP A 1 106 ? -9.055 16.859 -0.244 1 60.44 106 TRP A C 1
ATOM 870 O O . TRP A 1 106 ? -8.672 16.734 -1.41 1 60.44 106 TRP A O 1
ATOM 880 N N . LYS A 1 107 ? -10.297 17 -0.005 1 58.03 107 LYS A N 1
ATOM 881 C CA . LYS A 1 107 ? -11.32 16.922 -1.05 1 58.03 107 LYS A CA 1
ATOM 882 C C . LYS A 1 107 ? -11.555 18.297 -1.686 1 58.03 107 LYS A C 1
ATOM 884 O O . LYS A 1 107 ? -12.203 18.391 -2.729 1 58.03 107 LYS A O 1
ATOM 889 N N . ALA A 1 108 ? -10.93 19.281 -0.993 1 57.75 108 ALA A N 1
ATOM 890 C CA . ALA A 1 108 ? -11.094 20.641 -1.522 1 57.75 108 ALA A CA 1
ATOM 891 C C . ALA A 1 108 ? -10.352 20.797 -2.844 1 57.75 108 ALA A C 1
ATOM 893 O O . ALA A 1 108 ? -9.242 20.281 -3.01 1 57.75 108 ALA A O 1
ATOM 894 N N . THR A 1 109 ? -11.18 21.156 -3.883 1 67.12 109 THR A N 1
ATOM 895 C CA . THR A 1 109 ? -10.562 21.344 -5.191 1 67.12 109 THR A CA 1
ATOM 896 C C . THR A 1 109 ? -10.195 22.812 -5.402 1 67.12 109 THR A C 1
ATOM 898 O O . THR A 1 109 ? -10.844 23.703 -4.855 1 67.12 109 THR A O 1
ATOM 901 N N . ASP A 1 110 ? -9.039 22.875 -5.918 1 69 110 ASP A N 1
ATOM 902 C CA . ASP A 1 110 ? -8.617 24.234 -6.289 1 69 110 ASP A CA 1
ATOM 903 C C . ASP A 1 110 ? -9.047 24.562 -7.711 1 69 110 ASP A C 1
ATOM 905 O O . ASP A 1 110 ? -9.398 23.672 -8.492 1 69 110 ASP A O 1
ATOM 909 N N . ASP A 1 111 ? -9.188 25.828 -7.934 1 67.75 111 ASP A N 1
ATOM 910 C CA . ASP A 1 111 ? -9.625 26.312 -9.242 1 67.75 111 ASP A CA 1
ATOM 911 C C . ASP A 1 111 ? -8.75 25.75 -10.359 1 67.75 111 ASP A C 1
ATOM 913 O O . ASP A 1 111 ? -9.211 25.594 -11.492 1 67.75 111 ASP A O 1
ATOM 917 N N . ASP A 1 112 ? -7.566 25.312 -10.055 1 72.88 112 ASP A N 1
ATOM 918 C CA . ASP A 1 112 ? -6.641 24.891 -11.109 1 72.88 112 ASP A CA 1
ATOM 919 C C . ASP A 1 112 ? -6.715 23.391 -11.352 1 72.88 112 ASP A C 1
ATOM 921 O O . ASP A 1 112 ? -6 22.859 -12.195 1 72.88 112 ASP A O 1
ATOM 925 N N . PHE A 1 113 ? -7.676 22.859 -10.664 1 75.44 113 PHE A N 1
ATOM 926 C CA . PHE A 1 113 ? -7.816 21.422 -10.875 1 75.44 113 PHE A CA 1
ATOM 927 C C . PHE A 1 113 ? -8.461 21.141 -12.219 1 75.44 113 PHE A C 1
ATOM 929 O O . PHE A 1 113 ? -9.258 21.938 -12.719 1 75.44 113 PHE A O 1
ATOM 936 N N . PRO A 1 114 ? -8.023 20.062 -12.867 1 79.56 114 PRO A N 1
ATOM 937 C CA . PRO A 1 114 ? -8.734 19.656 -14.078 1 79.56 114 PRO A CA 1
ATOM 938 C C . PRO A 1 114 ? -10.234 19.469 -13.859 1 79.56 114 PRO A C 1
ATOM 940 O O . PRO A 1 114 ? -10.648 19.016 -12.789 1 79.56 114 PRO A O 1
ATOM 943 N N . TYR A 1 115 ? -10.914 19.828 -14.859 1 76.44 115 TYR A N 1
ATOM 944 C CA . TYR A 1 115 ? -12.375 19.828 -14.805 1 76.44 115 TYR A CA 1
ATOM 945 C C . TYR A 1 115 ? -12.914 18.453 -14.398 1 76.44 115 TYR A C 1
ATOM 947 O O . TYR A 1 115 ? -13.789 18.359 -13.539 1 76.44 115 TYR A O 1
ATOM 955 N N . ILE A 1 116 ? -12.367 17.453 -14.898 1 80.06 116 ILE A N 1
ATOM 956 C CA . ILE A 1 116 ? -12.844 16.109 -14.633 1 80.06 116 ILE A CA 1
ATOM 957 C C . ILE A 1 116 ? -12.648 15.766 -13.156 1 80.06 116 ILE A C 1
ATOM 959 O O . ILE A 1 116 ? -13.508 15.133 -12.539 1 80.06 116 ILE A O 1
ATOM 963 N N . CYS A 1 117 ? -11.633 16.109 -12.625 1 80.44 117 CYS A N 1
ATOM 964 C CA . CYS A 1 117 ? -11.359 15.883 -11.211 1 80.44 117 CYS A CA 1
ATOM 965 C C . CYS A 1 117 ? -12.367 16.625 -10.336 1 80.44 117 CYS A C 1
ATOM 967 O O . CYS A 1 117 ? -12.883 16.062 -9.375 1 80.44 117 CYS A O 1
ATOM 969 N N . LYS A 1 118 ? -12.609 17.875 -10.789 1 79.19 118 LYS A N 1
ATOM 970 C CA . LYS A 1 118 ? -13.57 18.672 -10.039 1 79.19 118 LYS A CA 1
ATOM 971 C C . LYS A 1 118 ? -14.961 18.031 -10.086 1 79.19 118 LYS A C 1
ATOM 973 O O . LYS A 1 118 ? -15.656 17.969 -9.062 1 79.19 118 LYS A O 1
ATOM 978 N N . LEU A 1 119 ? -15.258 17.484 -11.258 1 77.75 119 LEU A N 1
ATOM 979 C CA . LEU A 1 119 ? -16.578 16.891 -11.438 1 77.75 119 LEU A CA 1
ATOM 980 C C . LEU A 1 119 ? -16.719 15.602 -10.633 1 77.75 119 LEU A C 1
ATOM 982 O O . LEU A 1 119 ? -17.766 15.344 -10.047 1 77.75 119 LEU A O 1
ATOM 986 N N . VAL A 1 120 ? -15.703 14.828 -10.586 1 78.88 120 VAL A N 1
ATOM 987 C CA . VAL A 1 120 ? -15.734 13.539 -9.891 1 78.88 120 VAL A CA 1
ATOM 988 C C . VAL A 1 120 ? -15.766 13.773 -8.383 1 78.88 120 VAL A C 1
ATOM 990 O O . VAL A 1 120 ? -16.516 13.102 -7.664 1 78.88 120 VAL A O 1
ATOM 993 N N . MET A 1 121 ? -15.016 14.727 -8.031 1 76.62 121 MET A N 1
ATOM 994 C CA . MET A 1 121 ? -14.859 14.953 -6.594 1 76.62 121 MET A CA 1
ATOM 995 C C . MET A 1 121 ? -16.016 15.797 -6.047 1 76.62 121 MET A C 1
ATOM 997 O O . MET A 1 121 ? -16.219 15.852 -4.836 1 76.62 121 MET A O 1
ATOM 1001 N N . ALA A 1 122 ? -16.812 16.391 -6.945 1 71.31 122 ALA A N 1
ATOM 1002 C CA . ALA A 1 122 ? -17.875 17.297 -6.531 1 71.31 122 ALA A CA 1
ATOM 1003 C C . ALA A 1 122 ? -18.891 16.594 -5.648 1 71.31 122 ALA A C 1
ATOM 1005 O O . ALA A 1 122 ? -19.172 15.406 -5.84 1 71.31 122 ALA A O 1
ATOM 1006 N N . LYS A 1 123 ? -19.344 17.203 -4.652 1 70.25 123 LYS A N 1
ATOM 1007 C CA . LYS A 1 123 ? -20.359 16.734 -3.715 1 70.25 123 LYS A CA 1
ATOM 1008 C C . LYS A 1 123 ? -19.906 15.438 -3.035 1 70.25 123 LYS A C 1
ATOM 1010 O O . LYS A 1 123 ? -20.719 14.516 -2.861 1 70.25 123 LYS A O 1
ATOM 1015 N N . ASN A 1 124 ? -18.656 15.258 -2.834 1 69.12 124 ASN A N 1
ATOM 1016 C CA . ASN A 1 124 ? -18.109 14.078 -2.172 1 69.12 124 ASN A CA 1
ATOM 1017 C C . ASN A 1 124 ? -18.438 12.805 -2.941 1 69.12 124 ASN A C 1
ATOM 1019 O O . ASN A 1 124 ? -18.906 11.82 -2.359 1 69.12 124 ASN A O 1
ATOM 1023 N N . PHE A 1 125 ? -18.391 12.836 -4.23 1 73 125 PHE A N 1
ATOM 1024 C CA . PHE A 1 125 ? -18.516 11.727 -5.168 1 73 125 PHE A CA 1
ATOM 1025 C C . PHE A 1 125 ? -19.984 11.398 -5.414 1 73 125 PHE A C 1
ATOM 1027 O O . PHE A 1 125 ? -20.312 10.352 -5.973 1 73 125 PHE A O 1
ATOM 1034 N N . LYS A 1 126 ? -20.844 12.289 -4.91 1 77.5 126 LYS A N 1
ATOM 1035 C CA . LYS A 1 126 ? -22.266 12.023 -5.098 1 77.5 126 LYS A CA 1
ATOM 1036 C C . LYS A 1 126 ? -22.766 12.641 -6.402 1 77.5 126 LYS A C 1
ATOM 1038 O O . LYS A 1 126 ? -23.859 13.211 -6.441 1 77.5 126 LYS A O 1
ATOM 1043 N N . THR A 1 127 ? -21.984 12.648 -7.379 1 82.38 127 THR A N 1
ATOM 1044 C CA . THR A 1 127 ? -22.328 12.992 -8.758 1 82.38 127 THR A CA 1
ATOM 1045 C C . THR A 1 127 ? -22.359 11.75 -9.633 1 82.38 127 THR A C 1
ATOM 1047 O O . THR A 1 127 ? -21.859 10.688 -9.234 1 82.38 127 THR A O 1
ATOM 1050 N N . PRO A 1 128 ? -23 11.875 -10.672 1 85.81 128 PRO A N 1
ATOM 1051 C CA . PRO A 1 128 ? -23.016 10.703 -11.562 1 85.81 128 PRO A CA 1
ATOM 1052 C C . PRO A 1 128 ? -21.609 10.227 -11.914 1 85.81 128 PRO A C 1
ATOM 1054 O O . PRO A 1 128 ? -21.344 9.016 -11.898 1 85.81 128 PRO A O 1
ATOM 1057 N N . LEU A 1 129 ? -20.734 11.062 -12.219 1 87.62 129 LEU A N 1
ATOM 1058 C CA . LEU A 1 129 ? -19.375 10.688 -12.562 1 87.62 129 LEU A CA 1
ATOM 1059 C C . LEU A 1 129 ? -18.656 10.109 -11.352 1 87.62 129 LEU A C 1
ATOM 1061 O O . LEU A 1 129 ? -17.844 9.18 -11.484 1 87.62 129 LEU A O 1
ATOM 1065 N N . GLY A 1 130 ? -18.953 10.703 -10.258 1 88.75 130 GLY A N 1
ATOM 1066 C CA . GLY A 1 130 ? -18.391 10.156 -9.031 1 88.75 130 GLY A CA 1
ATOM 1067 C C . GLY A 1 130 ? -18.859 8.742 -8.742 1 88.75 130 GLY A C 1
ATOM 1068 O O . GLY A 1 130 ? -18.062 7.883 -8.359 1 88.75 130 GLY A O 1
ATOM 1069 N N . ALA A 1 131 ? -20.125 8.547 -8.961 1 89.12 131 ALA A N 1
ATOM 1070 C CA . ALA A 1 131 ? -20.688 7.223 -8.75 1 89.12 131 ALA A CA 1
ATOM 1071 C C . ALA A 1 131 ? -20.094 6.203 -9.711 1 89.12 131 ALA A C 1
ATOM 1073 O O . ALA A 1 131 ? -19.812 5.066 -9.32 1 89.12 131 ALA A O 1
ATOM 1074 N N . ILE A 1 132 ? -19.875 6.637 -10.867 1 91.75 132 ILE A N 1
ATOM 1075 C CA . ILE A 1 132 ? -19.281 5.766 -11.875 1 91.75 132 ILE A CA 1
ATOM 1076 C C . ILE A 1 132 ? -17.844 5.414 -11.461 1 91.75 132 ILE A C 1
ATOM 1078 O O . ILE A 1 132 ? -17.453 4.25 -11.531 1 91.75 132 ILE A O 1
ATOM 1082 N N . ALA A 1 133 ? -17.141 6.328 -11.023 1 92 133 ALA A N 1
ATOM 1083 C CA . ALA A 1 133 ? -15.773 6.105 -10.586 1 92 133 ALA A CA 1
ATOM 1084 C C . ALA A 1 133 ? -15.711 5.137 -9.406 1 92 133 ALA A C 1
ATOM 1086 O O . ALA A 1 133 ? -14.914 4.199 -9.406 1 92 133 ALA A O 1
ATOM 1087 N N . ILE A 1 134 ? -16.594 5.363 -8.508 1 90.56 134 ILE A N 1
ATOM 1088 C CA . ILE A 1 134 ? -16.609 4.547 -7.301 1 90.56 134 ILE A CA 1
ATOM 1089 C C . ILE A 1 134 ? -17.062 3.125 -7.641 1 90.56 134 ILE A C 1
ATOM 1091 O O . ILE A 1 134 ? -16.5 2.154 -7.113 1 90.56 134 ILE A O 1
ATOM 1095 N N . SER A 1 135 ? -18.031 3.078 -8.453 1 92.5 135 SER A N 1
ATOM 1096 C CA . SER A 1 135 ? -18.484 1.762 -8.883 1 92.5 135 SER A CA 1
ATOM 1097 C C . SER A 1 135 ? -17.375 1.001 -9.609 1 92.5 135 SER A C 1
ATOM 1099 O O . SER A 1 135 ? -17.25 -0.214 -9.445 1 92.5 135 SER A O 1
ATOM 1101 N N . GLY A 1 136 ? -16.672 1.68 -10.438 1 94.75 136 GLY A N 1
ATOM 1102 C CA . GLY A 1 136 ? -15.539 1.047 -11.094 1 94.75 136 GLY A CA 1
ATOM 1103 C C . GLY A 1 136 ? -14.453 0.601 -10.133 1 94.75 136 GLY A C 1
ATOM 1104 O O . GLY A 1 136 ? -13.875 -0.473 -10.297 1 94.75 136 GLY A O 1
ATOM 1105 N N . LEU A 1 137 ? -14.266 1.399 -9.172 1 94.12 137 LEU A N 1
ATOM 1106 C CA . LEU A 1 137 ? -13.219 1.128 -8.188 1 94.12 137 LEU A CA 1
ATOM 1107 C C . LEU A 1 137 ? -13.555 -0.117 -7.375 1 94.12 137 LEU A C 1
ATOM 1109 O O . LEU A 1 137 ? -12.719 -1.017 -7.238 1 94.12 137 LEU A O 1
ATOM 1113 N N . HIS A 1 138 ? -14.734 -0.262 -6.883 1 93.88 138 HIS A N 1
ATOM 1114 C CA . HIS A 1 138 ? -15.125 -1.37 -6.02 1 93.88 138 HIS A CA 1
ATOM 1115 C C . HIS A 1 138 ? -15.688 -2.531 -6.832 1 93.88 138 HIS A C 1
ATOM 1117 O O . HIS A 1 138 ? -15.516 -3.695 -6.461 1 93.88 138 HIS A O 1
ATOM 1123 N N . GLY A 1 139 ? -16.281 -2.209 -7.914 1 95.94 139 GLY A N 1
ATOM 1124 C CA . GLY A 1 139 ? -17.016 -3.205 -8.664 1 95.94 139 GLY A CA 1
ATOM 1125 C C . GLY A 1 139 ? -16.156 -4.012 -9.609 1 95.94 139 GLY A C 1
ATOM 1126 O O . GLY A 1 139 ? -16.438 -5.184 -9.867 1 95.94 139 GLY A O 1
ATOM 1127 N N . LEU A 1 140 ? -15.156 -3.412 -10.125 1 96.62 140 LEU A N 1
ATOM 1128 C CA . LEU A 1 140 ? -14.359 -4.086 -11.141 1 96.62 140 LEU A CA 1
ATOM 1129 C C . LEU A 1 140 ? -13.711 -5.348 -10.586 1 96.62 140 LEU A C 1
ATOM 1131 O O . LEU A 1 140 ? -13.82 -6.422 -11.18 1 96.62 140 LEU A O 1
ATOM 1135 N N . PRO A 1 141 ? -13 -5.293 -9.445 1 96.94 141 PRO A N 1
ATOM 1136 C CA . PRO A 1 141 ? -12.414 -6.531 -8.93 1 96.94 141 PRO A CA 1
ATOM 1137 C C . PRO A 1 141 ? -13.469 -7.602 -8.648 1 96.94 141 PRO A C 1
ATOM 1139 O O . PRO A 1 141 ? -13.203 -8.797 -8.82 1 96.94 141 PRO A O 1
ATOM 1142 N N . ILE A 1 142 ? -14.602 -7.211 -8.227 1 96.69 142 ILE A N 1
ATOM 1143 C CA . ILE A 1 142 ? -15.68 -8.156 -7.965 1 96.69 142 ILE A CA 1
ATOM 1144 C C . ILE A 1 142 ? -16.156 -8.781 -9.273 1 96.69 142 ILE A C 1
ATOM 1146 O O . ILE A 1 142 ? -16.391 -9.992 -9.344 1 96.69 142 ILE A O 1
ATOM 1150 N N . ALA A 1 143 ? -16.312 -7.914 -10.258 1 96.75 143 ALA A N 1
ATOM 1151 C CA . ALA A 1 143 ? -16.719 -8.414 -11.57 1 96.75 143 ALA A CA 1
ATOM 1152 C C . ALA A 1 143 ? -15.711 -9.406 -12.117 1 96.75 143 ALA A C 1
ATOM 1154 O O . ALA A 1 143 ? -16.078 -10.438 -12.688 1 96.75 143 ALA A O 1
ATOM 1155 N N . LEU A 1 144 ? -14.5 -9.133 -11.984 1 96.62 144 LEU A N 1
ATOM 1156 C CA . LEU A 1 144 ? -13.453 -10.031 -12.453 1 96.62 144 LEU A CA 1
ATOM 1157 C C . LEU A 1 144 ? -13.469 -11.344 -11.672 1 96.62 144 LEU A C 1
ATOM 1159 O O . LEU A 1 144 ? -13.195 -12.406 -12.234 1 96.62 144 LEU A O 1
ATOM 1163 N N . TYR A 1 145 ? -13.719 -11.188 -10.391 1 97.06 145 TYR A N 1
ATOM 1164 C CA . TYR A 1 145 ? -13.883 -12.383 -9.57 1 97.06 145 TYR A CA 1
ATOM 1165 C C . TYR A 1 145 ? -15.023 -13.25 -10.102 1 97.06 145 TYR A C 1
ATOM 1167 O O . TYR A 1 145 ? -14.875 -14.469 -10.234 1 97.06 145 TYR A O 1
ATOM 1175 N N . CYS A 1 146 ? -16.141 -12.633 -10.391 1 96.25 146 CYS A N 1
ATOM 1176 C CA . CYS A 1 146 ? -17.297 -13.352 -10.93 1 96.25 146 CYS A CA 1
ATOM 1177 C C . CYS A 1 146 ? -16.953 -13.992 -12.266 1 96.25 146 CYS A C 1
ATOM 1179 O O . CYS A 1 146 ? -17.391 -15.102 -12.562 1 96.25 146 CYS A O 1
ATOM 1181 N N . GLN A 1 147 ? -16.203 -13.289 -13.008 1 95.44 147 GLN A N 1
ATOM 1182 C CA . GLN A 1 147 ? -15.773 -13.828 -14.297 1 95.44 147 GLN A CA 1
ATOM 1183 C C . GLN A 1 147 ? -14.844 -15.023 -14.102 1 95.44 147 GLN A C 1
ATOM 1185 O O . GLN A 1 147 ? -14.938 -16.016 -14.836 1 95.44 147 GLN A O 1
ATOM 1190 N N . HIS A 1 148 ? -13.961 -14.883 -13.148 1 94.38 148 HIS A N 1
ATOM 1191 C CA . HIS A 1 148 ? -13 -15.938 -12.844 1 94.38 148 HIS A CA 1
ATOM 1192 C C . HIS A 1 148 ? -13.703 -17.25 -12.516 1 94.38 148 HIS A C 1
ATOM 1194 O O . HIS A 1 148 ? -13.242 -18.328 -12.914 1 94.38 148 HIS A O 1
ATOM 1200 N N . PHE A 1 149 ? -14.859 -17.203 -11.875 1 95.44 149 PHE A N 1
ATOM 1201 C CA . PHE A 1 149 ? -15.578 -18.406 -11.469 1 95.44 149 PHE A CA 1
ATOM 1202 C C . PHE A 1 149 ? -16.781 -18.656 -12.367 1 95.44 149 PHE A C 1
ATOM 1204 O O . PHE A 1 149 ? -17.625 -19.484 -12.055 1 95.44 149 PHE A O 1
ATOM 1211 N N . SER A 1 150 ? -16.938 -17.875 -13.477 1 94 150 SER A N 1
ATOM 1212 C CA . SER A 1 150 ? -17.969 -18.062 -14.484 1 94 150 SER A CA 1
ATOM 1213 C C . SER A 1 150 ? -19.359 -18.062 -13.852 1 94 150 SER A C 1
ATOM 1215 O O . SER A 1 150 ? -20.172 -18.953 -14.141 1 94 150 SER A O 1
ATOM 1217 N N . LEU A 1 151 ? -19.562 -17.141 -13.016 1 93.44 151 LEU A N 1
ATOM 1218 C CA . LEU A 1 151 ? -20.828 -17.078 -12.281 1 93.44 151 LEU A CA 1
ATOM 1219 C C . LEU A 1 151 ? -21.922 -16.453 -13.148 1 93.44 151 LEU A C 1
ATOM 1221 O O . LEU A 1 151 ? -23.109 -16.516 -12.797 1 93.44 151 LEU A O 1
ATOM 1225 N N . MET A 1 152 ? -21.5 -15.836 -14.211 1 91.19 152 MET A N 1
ATOM 1226 C CA . MET A 1 152 ? -22.438 -15.242 -15.164 1 91.19 152 MET A CA 1
ATOM 1227 C C . MET A 1 152 ? -22.078 -15.641 -16.594 1 91.19 152 MET A C 1
ATOM 1229 O O . MET A 1 152 ? -20.984 -16.125 -16.844 1 91.19 152 MET A O 1
ATOM 1233 N N . THR A 1 153 ? -23.078 -15.453 -17.5 1 93.56 153 THR A N 1
ATOM 1234 C CA . THR A 1 153 ? -22.781 -15.703 -18.906 1 93.56 153 THR A CA 1
ATOM 1235 C C . THR A 1 153 ? -21.672 -14.773 -19.406 1 93.56 153 THR A C 1
ATOM 1237 O O . THR A 1 153 ? -21.578 -13.625 -18.953 1 93.56 153 THR A O 1
ATOM 1240 N N . PRO A 1 154 ? -20.891 -15.281 -20.312 1 92.94 154 PRO A N 1
ATOM 1241 C CA . PRO A 1 154 ? -19.766 -14.484 -20.781 1 92.94 154 PRO A CA 1
ATOM 1242 C C . PRO A 1 154 ? -20.188 -13.117 -21.328 1 92.94 154 PRO A C 1
ATOM 1244 O O . PRO A 1 154 ? -19.5 -12.125 -21.125 1 92.94 154 PRO A O 1
ATOM 1247 N N . THR A 1 155 ? -21.297 -13.062 -22 1 93.94 155 THR A N 1
ATOM 1248 C CA . THR A 1 155 ? -21.75 -11.805 -22.578 1 93.94 155 THR A CA 1
ATOM 1249 C C . THR A 1 155 ? -22.078 -10.797 -21.484 1 93.94 155 THR A C 1
ATOM 1251 O O . THR A 1 155 ? -21.609 -9.648 -21.531 1 93.94 155 THR A O 1
ATOM 1254 N N . VAL A 1 156 ? -22.844 -11.227 -20.562 1 94.12 156 VAL A N 1
ATOM 1255 C CA . VAL A 1 156 ? -23.234 -10.352 -19.453 1 94.12 156 VAL A CA 1
ATOM 1256 C C . VAL A 1 156 ? -22 -9.938 -18.672 1 94.12 156 VAL A C 1
ATOM 1258 O O . VAL A 1 156 ? -21.828 -8.766 -18.328 1 94.12 156 VAL A O 1
ATOM 1261 N N . SER A 1 157 ? -21.141 -10.891 -18.422 1 93.88 157 SER A N 1
ATOM 1262 C CA . SER A 1 157 ? -19.922 -10.641 -17.656 1 93.88 157 SER A CA 1
ATOM 1263 C C . SER A 1 157 ? -19.016 -9.641 -18.375 1 93.88 157 SER A C 1
ATOM 1265 O O . SER A 1 157 ? -18.469 -8.734 -17.75 1 93.88 157 SER A O 1
ATOM 1267 N N . ASN A 1 158 ? -18.938 -9.766 -19.656 1 95.12 158 ASN A N 1
ATOM 1268 C CA . ASN A 1 158 ? -18.078 -8.867 -20.422 1 95.12 158 ASN A CA 1
ATOM 1269 C C . ASN A 1 158 ? -18.641 -7.453 -20.469 1 95.12 158 ASN A C 1
ATOM 1271 O O . ASN A 1 158 ? -17.891 -6.48 -20.406 1 95.12 158 ASN A O 1
ATOM 1275 N N . ILE A 1 159 ? -19.875 -7.391 -20.547 1 95.81 159 ILE A N 1
ATOM 1276 C CA . ILE A 1 159 ? -20.531 -6.082 -20.594 1 95.81 159 ILE A CA 1
ATOM 1277 C C . ILE A 1 159 ? -20.328 -5.367 -19.266 1 95.81 159 ILE A C 1
ATOM 1279 O O . ILE A 1 159 ? -19.938 -4.199 -19.219 1 95.81 159 ILE A O 1
ATOM 1283 N N . ILE A 1 160 ? -20.562 -6.059 -18.219 1 95.56 160 ILE A N 1
ATOM 1284 C CA . ILE A 1 160 ? -20.422 -5.496 -16.875 1 95.56 160 ILE A CA 1
ATOM 1285 C C . ILE A 1 160 ? -18.969 -5.086 -16.656 1 95.56 160 ILE A C 1
ATOM 1287 O O . ILE A 1 160 ? -18.688 -3.984 -16.172 1 95.56 160 ILE A O 1
ATOM 1291 N N . THR A 1 161 ? -18.078 -5.922 -17.031 1 96.38 161 THR A N 1
ATOM 1292 C CA . THR A 1 161 ? -16.656 -5.656 -16.844 1 96.38 161 THR A CA 1
ATOM 1293 C C . THR A 1 161 ? -16.219 -4.445 -17.672 1 96.38 161 THR A C 1
ATOM 1295 O O . THR A 1 161 ? -15.398 -3.645 -17.219 1 96.38 161 THR A O 1
ATOM 1298 N N . LEU A 1 162 ? -16.766 -4.332 -18.828 1 96.31 162 LEU A N 1
ATOM 1299 C CA . LEU A 1 162 ? -16.438 -3.191 -19.672 1 96.31 162 LEU A CA 1
ATOM 1300 C C . LEU A 1 162 ? -16.906 -1.886 -19.031 1 96.31 162 LEU A C 1
ATOM 1302 O O . LEU A 1 162 ? -16.141 -0.91 -19 1 96.31 162 LEU A O 1
ATOM 1306 N N . PHE A 1 163 ? -18.141 -1.922 -18.578 1 96.19 163 PHE A N 1
ATOM 1307 C CA . PHE A 1 163 ? -18.688 -0.741 -17.922 1 96.19 163 PHE A CA 1
ATOM 1308 C C . PHE A 1 163 ? -17.859 -0.374 -16.703 1 96.19 163 PHE A C 1
ATOM 1310 O O . PHE A 1 163 ? -17.5 0.791 -16.5 1 96.19 163 PHE A O 1
ATOM 1317 N N . LEU A 1 164 ? -17.562 -1.303 -15.945 1 96.56 164 LEU A N 1
ATOM 1318 C CA . LEU A 1 164 ? -16.812 -1.061 -14.703 1 96.56 164 LEU A CA 1
ATOM 1319 C C . LEU A 1 164 ? -15.383 -0.644 -15 1 96.56 164 LEU A C 1
ATOM 1321 O O . LEU A 1 164 ? -14.781 0.116 -14.242 1 96.56 164 LEU A O 1
ATOM 1325 N N . THR A 1 165 ? -14.836 -1.122 -16.125 1 97.25 165 THR A N 1
ATOM 1326 C CA . THR A 1 165 ? -13.5 -0.702 -16.531 1 97.25 165 THR A CA 1
ATOM 1327 C C . THR A 1 165 ? -13.484 0.788 -16.859 1 97.25 165 THR A C 1
ATOM 1329 O O . THR A 1 165 ? -12.523 1.492 -16.531 1 97.25 165 THR A O 1
ATOM 1332 N N . CYS A 1 166 ? -14.508 1.239 -17.469 1 95.88 166 CYS A N 1
ATOM 1333 C CA . CYS A 1 166 ? -14.625 2.668 -17.75 1 95.88 166 CYS A CA 1
ATOM 1334 C C . CYS A 1 166 ? -14.625 3.473 -16.453 1 95.88 166 CYS A C 1
ATOM 1336 O O . CYS A 1 166 ? -13.961 4.504 -16.359 1 95.88 166 CYS A O 1
ATOM 1338 N N . GLY A 1 167 ? -15.383 3.01 -15.531 1 95.25 167 GLY A N 1
ATOM 1339 C CA . GLY A 1 167 ? -15.391 3.66 -14.234 1 95.25 167 GLY A CA 1
ATOM 1340 C C . GLY A 1 167 ? -14.031 3.66 -13.562 1 95.25 167 GLY A C 1
ATOM 1341 O O . GLY A 1 167 ? -13.625 4.66 -12.961 1 95.25 167 GLY A O 1
ATOM 1342 N N . ARG A 1 168 ? -13.391 2.592 -13.711 1 96.31 168 ARG A N 1
ATOM 1343 C CA . ARG A 1 168 ? -12.062 2.477 -13.109 1 96.31 168 ARG A CA 1
ATOM 1344 C C . ARG A 1 168 ? -11.07 3.422 -13.781 1 96.31 168 ARG A C 1
ATOM 1346 O O . ARG A 1 168 ? -10.203 3.988 -13.117 1 96.31 168 ARG A O 1
ATOM 1353 N N . ILE A 1 169 ? -11.156 3.543 -15.047 1 96.25 169 ILE A N 1
ATOM 1354 C CA . ILE A 1 169 ? -10.289 4.457 -15.789 1 96.25 169 ILE A CA 1
ATOM 1355 C C . ILE A 1 169 ? -10.539 5.891 -15.32 1 96.25 169 ILE A C 1
ATOM 1357 O O . ILE A 1 169 ? -9.594 6.664 -15.148 1 96.25 169 ILE A O 1
ATOM 1361 N N . LEU A 1 170 ? -11.789 6.176 -15.102 1 93.5 170 LEU A N 1
ATOM 1362 C CA . LEU A 1 170 ? -12.133 7.488 -14.57 1 93.5 170 LEU A CA 1
ATOM 1363 C C . LEU A 1 170 ? -11.508 7.707 -13.195 1 93.5 170 LEU A C 1
ATOM 1365 O O . LEU A 1 170 ? -10.914 8.758 -12.938 1 93.5 170 LEU A O 1
ATOM 1369 N N . ALA A 1 171 ? -11.641 6.766 -12.328 1 94.12 171 ALA A N 1
ATOM 1370 C CA . ALA A 1 171 ? -11.039 6.852 -11 1 94.12 171 ALA A CA 1
ATOM 1371 C C . ALA A 1 171 ? -9.523 6.988 -11.102 1 94.12 171 ALA A C 1
ATOM 1373 O O . ALA A 1 171 ? -8.906 7.75 -10.344 1 94.12 171 ALA A O 1
ATOM 1374 N N . LEU A 1 172 ? -9 6.254 -12.047 1 95.56 172 LEU A N 1
ATOM 1375 C CA . LEU A 1 172 ? -7.551 6.277 -12.25 1 95.56 172 LEU A CA 1
ATOM 1376 C C . LEU A 1 172 ? -7.082 7.672 -12.656 1 95.56 172 LEU A C 1
ATOM 1378 O O . LEU A 1 172 ? -6.051 8.148 -12.18 1 95.56 172 LEU A O 1
ATOM 1382 N N . ARG A 1 173 ? -7.789 8.281 -13.484 1 93.56 173 ARG A N 1
ATOM 1383 C CA . ARG A 1 173 ? -7.438 9.625 -13.93 1 93.56 173 ARG A CA 1
ATOM 1384 C C . ARG A 1 173 ? -7.398 10.602 -12.758 1 93.56 173 ARG A C 1
ATOM 1386 O O . ARG A 1 173 ? -6.465 11.391 -12.633 1 93.56 173 ARG A O 1
ATOM 1393 N N . VAL A 1 174 ? -8.336 10.531 -11.898 1 91.56 174 VAL A N 1
ATOM 1394 C CA . VAL A 1 174 ? -8.414 11.398 -10.727 1 91.56 174 VAL A CA 1
ATOM 1395 C C . VAL A 1 174 ? -7.27 11.07 -9.766 1 91.56 174 VAL A C 1
ATOM 1397 O O . VAL A 1 174 ? -6.621 11.977 -9.234 1 91.56 174 VAL A O 1
ATOM 1400 N N . GLU A 1 175 ? -7.051 9.805 -9.586 1 94.44 175 GLU A N 1
ATOM 1401 C CA . GLU A 1 175 ? -5.98 9.367 -8.695 1 94.44 175 GLU A CA 1
ATOM 1402 C C . GLU A 1 175 ? -4.621 9.867 -9.172 1 94.44 175 GLU A C 1
ATOM 1404 O O . GLU A 1 175 ? -3.828 10.375 -8.383 1 94.44 175 GLU A O 1
ATOM 1409 N N . LEU A 1 176 ? -4.414 9.742 -10.453 1 94.25 176 LEU A N 1
ATOM 1410 C CA . LEU A 1 176 ? -3.143 10.18 -11.023 1 94.25 176 LEU A CA 1
ATOM 1411 C C . LEU A 1 176 ? -2.959 11.688 -10.844 1 94.25 176 LEU A C 1
ATOM 1413 O O . LEU A 1 176 ? -1.845 12.156 -10.609 1 94.25 176 LEU A O 1
ATOM 1417 N N . PHE A 1 177 ? -4.008 12.367 -10.938 1 91.88 177 PHE A N 1
ATOM 1418 C CA . PHE A 1 177 ? -3.943 13.812 -10.719 1 91.88 177 PHE A CA 1
ATOM 1419 C C . PHE A 1 177 ? -3.49 14.125 -9.297 1 91.88 177 PHE A C 1
ATOM 1421 O O . PHE A 1 177 ? -2.605 14.953 -9.086 1 91.88 177 PHE A O 1
ATOM 1428 N N . TYR A 1 178 ? -4.078 13.477 -8.312 1 90.88 178 TYR A N 1
ATOM 1429 C CA . TYR A 1 178 ? -3.74 13.742 -6.922 1 90.88 178 TYR A CA 1
ATOM 1430 C C . TYR A 1 178 ? -2.303 13.336 -6.621 1 90.88 178 TYR A C 1
ATOM 1432 O O . TYR A 1 178 ? -1.608 14.008 -5.855 1 90.88 178 TYR A O 1
ATOM 1440 N N . ILE A 1 179 ? -1.882 12.305 -7.199 1 94.06 179 ILE A N 1
ATOM 1441 C CA . ILE A 1 179 ? -0.503 11.867 -7.02 1 94.06 179 ILE A CA 1
ATOM 1442 C C . ILE A 1 179 ? 0.452 12.898 -7.617 1 94.06 179 ILE A C 1
ATOM 1444 O O . ILE A 1 179 ? 1.44 13.273 -6.988 1 94.06 179 ILE A O 1
ATOM 1448 N N . GLN A 1 180 ? 0.097 13.344 -8.82 1 92.88 180 GLN A N 1
ATOM 1449 C CA . GLN A 1 180 ? 0.917 14.352 -9.477 1 92.88 180 GLN A CA 1
ATOM 1450 C C . GLN A 1 180 ? 0.971 15.641 -8.656 1 92.88 180 GLN A C 1
ATOM 1452 O O . GLN A 1 180 ? 2.029 16.25 -8.531 1 92.88 180 GLN A O 1
ATOM 1457 N N . ASN A 1 181 ? -0.144 16.016 -8.148 1 89.31 181 ASN A N 1
ATOM 1458 C CA . ASN A 1 181 ? -0.199 17.219 -7.316 1 89.31 181 ASN A CA 1
ATOM 1459 C C . ASN A 1 181 ? 0.652 17.062 -6.059 1 89.31 181 ASN A C 1
ATOM 1461 O O . ASN A 1 181 ? 1.28 18.016 -5.605 1 89.31 181 ASN A O 1
ATOM 1465 N N . HIS A 1 182 ? 0.612 15.922 -5.48 1 90 182 HIS A N 1
ATOM 1466 C CA . HIS A 1 182 ? 1.437 15.648 -4.309 1 90 182 HIS A CA 1
ATOM 1467 C C . HIS A 1 182 ? 2.922 15.742 -4.645 1 90 182 HIS A C 1
ATOM 1469 O O . HIS A 1 182 ? 3.689 16.359 -3.902 1 90 182 HIS A O 1
ATOM 1475 N N . ILE A 1 183 ? 3.297 15.18 -5.781 1 92.06 183 ILE A N 1
ATOM 1476 C CA . ILE A 1 183 ? 4.684 15.219 -6.23 1 92.06 183 ILE A CA 1
ATOM 1477 C C . ILE A 1 183 ? 5.117 16.672 -6.441 1 92.06 183 ILE A C 1
ATOM 1479 O O . ILE A 1 183 ? 6.203 17.062 -6.02 1 92.06 183 ILE A O 1
ATOM 1483 N N . LYS A 1 184 ? 4.23 17.438 -7.031 1 90.06 184 LYS A N 1
ATOM 1484 C CA . LYS A 1 184 ? 4.52 18.844 -7.242 1 90.06 184 LYS A CA 1
ATOM 1485 C C . LYS A 1 184 ? 4.719 19.578 -5.914 1 90.06 184 LYS A C 1
ATOM 1487 O O . LYS A 1 184 ? 5.605 20.422 -5.793 1 90.06 184 LYS A O 1
ATOM 1492 N N . SER A 1 185 ? 3.912 19.266 -5.016 1 87.31 185 SER A N 1
ATOM 1493 C CA . SER A 1 185 ? 4.035 19.891 -3.701 1 87.31 185 SER A CA 1
ATOM 1494 C C . SER A 1 185 ? 5.355 19.516 -3.035 1 87.31 185 SER A C 1
ATOM 1496 O O . SER A 1 185 ? 5.973 20.359 -2.373 1 87.31 185 SER A O 1
ATOM 1498 N N . LEU A 1 186 ? 5.82 18.344 -3.199 1 88 186 LEU A N 1
ATOM 1499 C CA . LEU A 1 186 ? 7.094 17.906 -2.637 1 88 186 LEU A CA 1
ATOM 1500 C C . LEU A 1 186 ? 8.258 18.625 -3.301 1 88 186 LEU A C 1
ATOM 1502 O O . LEU A 1 186 ? 9.227 19 -2.631 1 88 186 LEU A O 1
ATOM 1506 N N . LEU A 1 187 ? 8.148 18.828 -4.598 1 89.06 187 LEU A N 1
ATOM 1507 C CA . LEU A 1 187 ? 9.203 19.5 -5.355 1 89.06 187 LEU A CA 1
ATOM 1508 C C . LEU A 1 187 ? 9.273 20.984 -4.996 1 89.06 187 LEU A C 1
ATOM 1510 O O . LEU A 1 187 ? 10.359 21.547 -4.879 1 89.06 187 LEU A O 1
ATOM 1514 N N . ASN A 1 188 ? 8.102 21.578 -4.754 1 83.88 188 ASN A N 1
ATOM 1515 C CA . ASN A 1 188 ? 8.023 23 -4.457 1 83.88 188 ASN A CA 1
ATOM 1516 C C . ASN A 1 188 ? 8.469 23.297 -3.031 1 83.88 188 ASN A C 1
ATOM 1518 O O . ASN A 1 188 ? 8.867 24.422 -2.723 1 83.88 188 ASN A O 1
ATOM 1522 N N . SER A 1 189 ? 8.359 22.422 -2.123 1 77.62 189 SER A N 1
ATOM 1523 C CA . SER A 1 189 ? 8.781 22.625 -0.741 1 77.62 189 SER A CA 1
ATOM 1524 C C . SER A 1 189 ? 10.289 22.859 -0.645 1 77.62 189 SER A C 1
ATOM 1526 O O . SER A 1 189 ? 10.781 23.375 0.358 1 77.62 189 SER A O 1
ATOM 1528 N N . GLU A 1 190 ? 11.047 22.484 -1.572 1 70.19 190 GLU A N 1
ATOM 1529 C CA . GLU A 1 190 ? 12.492 22.656 -1.579 1 70.19 190 GLU A CA 1
ATOM 1530 C C . GLU A 1 190 ? 12.875 24.062 -2.049 1 70.19 190 GLU A C 1
ATOM 1532 O O . GLU A 1 190 ? 14.023 24.484 -1.891 1 70.19 190 GLU A O 1
ATOM 1537 N N . GLU A 1 191 ? 12.016 24.75 -2.789 1 58.69 191 GLU A N 1
ATOM 1538 C CA . GLU A 1 191 ? 12.305 26.094 -3.256 1 58.69 191 GLU A CA 1
ATOM 1539 C C . GLU A 1 191 ? 12.375 27.078 -2.09 1 58.69 191 GLU A C 1
ATOM 1541 O O . GLU A 1 191 ? 12.992 28.141 -2.199 1 58.69 191 GLU A O 1
ATOM 1546 N N . HIS A 1 192 ? 11.805 26.828 -0.894 1 50.62 192 HIS A N 1
ATOM 1547 C CA . HIS A 1 192 ? 11.906 27.828 0.162 1 50.62 192 HIS A CA 1
ATOM 1548 C C . HIS A 1 192 ? 12.906 27.406 1.231 1 50.62 192 HIS A C 1
ATOM 1550 O O . HIS A 1 192 ? 13.008 26.219 1.556 1 50.62 192 HIS A O 1
ATOM 1556 N N . MET B 1 1 ? 13.508 25.891 -9.688 1 56.22 1 MET B N 1
ATOM 1557 C CA . MET B 1 1 ? 14.445 25.172 -8.828 1 56.22 1 MET B CA 1
ATOM 1558 C C . MET B 1 1 ? 13.859 23.844 -8.375 1 56.22 1 MET B C 1
ATOM 1560 O O . MET B 1 1 ? 14.57 22.844 -8.281 1 56.22 1 MET B O 1
ATOM 1564 N N . GLY B 1 2 ? 12.438 23.688 -8.391 1 72.81 2 GLY B N 1
ATOM 1565 C CA . GLY B 1 2 ? 11.789 22.438 -7.973 1 72.81 2 GLY B CA 1
ATOM 1566 C C . GLY B 1 2 ? 11.961 21.312 -8.977 1 72.81 2 GLY B C 1
ATOM 1567 O O . GLY B 1 2 ? 12.227 20.172 -8.586 1 72.81 2 GLY B O 1
ATOM 1568 N N . HIS B 1 3 ? 12.188 21.703 -10.195 1 85.12 3 HIS B N 1
ATOM 1569 C CA . HIS B 1 3 ? 12.289 20.688 -11.227 1 85.12 3 HIS B CA 1
ATOM 1570 C C . HIS B 1 3 ? 13.711 20.125 -11.312 1 85.12 3 HIS B C 1
ATOM 1572 O O . HIS B 1 3 ? 13.914 19.016 -11.805 1 85.12 3 HIS B O 1
ATOM 1578 N N . ASP B 1 4 ? 14.688 20.875 -10.766 1 90.06 4 ASP B N 1
ATOM 1579 C CA . ASP B 1 4 ? 16.062 20.406 -10.758 1 90.06 4 ASP B CA 1
ATOM 1580 C C . ASP B 1 4 ? 16.219 19.172 -9.875 1 90.06 4 ASP B C 1
ATOM 1582 O O . ASP B 1 4 ? 17.109 18.344 -10.094 1 90.06 4 ASP B O 1
ATOM 1586 N N . VAL B 1 5 ? 15.359 19.094 -8.945 1 91.75 5 VAL B N 1
ATOM 1587 C CA . VAL B 1 5 ? 15.391 17.984 -7.992 1 91.75 5 VAL B CA 1
ATOM 1588 C C . VAL B 1 5 ? 15.195 16.672 -8.734 1 91.75 5 VAL B C 1
ATOM 1590 O O . VAL B 1 5 ? 15.766 15.648 -8.344 1 91.75 5 VAL B O 1
ATOM 1593 N N . LEU B 1 6 ? 14.477 16.766 -9.836 1 93.44 6 LEU B N 1
ATOM 1594 C CA . LEU B 1 6 ? 14.172 15.562 -10.602 1 93.44 6 LEU B CA 1
ATOM 1595 C C . LEU B 1 6 ? 15.438 14.984 -11.234 1 93.44 6 LEU B C 1
ATOM 1597 O O . LEU B 1 6 ? 15.477 13.805 -11.578 1 93.44 6 LEU B O 1
ATOM 1601 N N . PHE B 1 7 ? 16.469 15.844 -11.266 1 94.38 7 PHE B N 1
ATOM 1602 C CA . PHE B 1 7 ? 17.672 15.406 -11.953 1 94.38 7 PHE B CA 1
ATOM 1603 C C . PHE B 1 7 ? 18.828 15.219 -10.969 1 94.38 7 PHE B C 1
ATOM 1605 O O . PHE B 1 7 ? 19.969 15.016 -11.375 1 94.38 7 PHE B O 1
ATOM 1612 N N . PHE B 1 8 ? 18.5 15.242 -9.68 1 94.25 8 PHE B N 1
ATOM 1613 C CA . PHE B 1 8 ? 19.5 14.898 -8.68 1 94.25 8 PHE B CA 1
ATOM 1614 C C . PHE B 1 8 ? 20.031 13.484 -8.898 1 94.25 8 PHE B C 1
ATOM 1616 O O . PHE B 1 8 ? 19.281 12.602 -9.328 1 94.25 8 PHE B O 1
ATOM 1623 N N . VAL B 1 9 ? 21.266 13.289 -8.602 1 94.81 9 VAL B N 1
ATOM 1624 C CA . VAL B 1 9 ? 21.938 12 -8.812 1 94.81 9 VAL B CA 1
ATOM 1625 C C . VAL B 1 9 ? 21.156 10.898 -8.102 1 94.81 9 VAL B C 1
ATOM 1627 O O . VAL B 1 9 ? 20.828 9.867 -8.703 1 94.81 9 VAL B O 1
ATOM 1630 N N . PRO B 1 10 ? 20.812 11.07 -6.863 1 94.56 10 PRO B N 1
ATOM 1631 C CA . PRO B 1 10 ? 20.062 10.016 -6.195 1 94.56 10 PRO B CA 1
ATOM 1632 C C . PRO B 1 10 ? 18.75 9.695 -6.906 1 94.56 10 PRO B C 1
ATOM 1634 O O . PRO B 1 10 ? 18.328 8.531 -6.949 1 94.56 10 PRO B O 1
ATOM 1637 N N . ASN B 1 11 ? 18.078 10.664 -7.488 1 96.44 11 ASN B N 1
ATOM 1638 C CA . ASN B 1 11 ? 16.812 10.43 -8.188 1 96.44 11 ASN B CA 1
ATOM 1639 C C . ASN B 1 11 ? 17.031 9.711 -9.516 1 96.44 11 ASN B C 1
ATOM 1641 O O . ASN B 1 11 ? 16.203 8.883 -9.914 1 96.44 11 ASN B O 1
ATOM 1645 N N . VAL B 1 12 ? 18.062 10.039 -10.156 1 96.94 12 VAL B N 1
ATOM 1646 C CA . VAL B 1 12 ? 18.406 9.328 -11.391 1 96.94 12 VAL B CA 1
ATOM 1647 C C . VAL B 1 12 ? 18.672 7.855 -11.086 1 96.94 12 VAL B C 1
ATOM 1649 O O . VAL B 1 12 ? 18.234 6.98 -11.836 1 96.94 12 VAL B O 1
ATOM 1652 N N . ILE B 1 13 ? 19.359 7.621 -10.008 1 97.19 13 ILE B N 1
ATOM 1653 C CA . ILE B 1 13 ? 19.578 6.246 -9.578 1 97.19 13 ILE B CA 1
ATOM 1654 C C . ILE B 1 13 ? 18.234 5.57 -9.305 1 97.19 13 ILE B C 1
ATOM 1656 O O . ILE B 1 13 ? 18.047 4.402 -9.648 1 97.19 13 ILE B O 1
ATOM 1660 N N . GLY B 1 14 ? 17.312 6.309 -8.742 1 97.56 14 GLY B N 1
ATOM 1661 C CA . GLY B 1 14 ? 15.984 5.781 -8.492 1 97.56 14 GLY B CA 1
ATOM 1662 C C . GLY B 1 14 ? 15.25 5.383 -9.758 1 97.56 14 GLY B C 1
ATOM 1663 O O . GLY B 1 14 ? 14.617 4.328 -9.812 1 97.56 14 GLY B O 1
ATOM 1664 N N . TYR B 1 15 ? 15.414 6.289 -10.781 1 98 15 TYR B N 1
ATOM 1665 C CA . TYR B 1 15 ? 14.805 5.953 -12.062 1 98 15 TYR B CA 1
ATOM 1666 C C . TYR B 1 15 ? 15.383 4.664 -12.625 1 98 15 TYR B C 1
ATOM 1668 O O . TYR B 1 15 ? 14.656 3.828 -13.164 1 98 15 TYR B O 1
ATOM 1676 N N . PHE B 1 16 ? 16.609 4.523 -12.453 1 98 16 PHE B N 1
ATOM 1677 C CA . PHE B 1 16 ? 17.281 3.324 -12.945 1 98 16 PHE B CA 1
ATOM 1678 C C . PHE B 1 16 ? 16.844 2.098 -12.156 1 98 16 PHE B C 1
ATOM 1680 O O . PHE B 1 16 ? 16.625 1.027 -12.734 1 98 16 PHE B O 1
ATOM 1687 N N . ARG B 1 17 ? 16.688 2.256 -10.859 1 98.19 17 ARG B N 1
ATOM 1688 C CA . ARG B 1 17 ? 16.188 1.169 -10.023 1 98.19 17 ARG B CA 1
ATOM 1689 C C . ARG B 1 17 ? 14.812 0.704 -10.484 1 98.19 17 ARG B C 1
ATOM 1691 O O . ARG B 1 17 ? 14.562 -0.498 -10.602 1 98.19 17 ARG B O 1
ATOM 1698 N N . LEU B 1 18 ? 14.008 1.643 -10.773 1 97.94 18 LEU B N 1
ATOM 1699 C CA . LEU B 1 18 ? 12.664 1.326 -11.242 1 97.94 18 LEU B CA 1
ATOM 1700 C C . LEU B 1 18 ? 12.703 0.614 -12.586 1 97.94 18 LEU B C 1
ATOM 1702 O O . LEU B 1 18 ? 11.953 -0.336 -12.82 1 97.94 18 LEU B O 1
ATOM 1706 N N . PHE B 1 19 ? 13.562 1.109 -13.438 1 98.38 19 PHE B N 1
ATOM 1707 C CA . PHE B 1 19 ? 13.734 0.485 -14.742 1 98.38 19 PHE B CA 1
ATOM 1708 C C . PHE B 1 19 ? 14.195 -0.96 -14.594 1 98.38 19 PHE B C 1
ATOM 1710 O O . PHE B 1 19 ? 13.648 -1.861 -15.234 1 98.38 19 PHE B O 1
ATOM 1717 N N . LEU B 1 20 ? 15.188 -1.193 -13.766 1 98.44 20 LEU B N 1
ATOM 1718 C CA . LEU B 1 20 ? 15.719 -2.535 -13.539 1 98.44 20 LEU B CA 1
ATOM 1719 C C . LEU B 1 20 ? 14.648 -3.449 -12.953 1 98.44 20 LEU B C 1
ATOM 1721 O O . LEU B 1 20 ? 14.547 -4.617 -13.336 1 98.44 20 LEU B O 1
ATOM 1725 N N . PHE B 1 21 ? 13.898 -2.906 -12.055 1 98.12 21 PHE B N 1
ATOM 1726 C CA . PHE B 1 21 ? 12.789 -3.688 -11.516 1 98.12 21 PHE B CA 1
ATOM 1727 C C . PHE B 1 21 ? 11.805 -4.062 -12.609 1 98.12 21 PHE B C 1
ATOM 1729 O O . PHE B 1 21 ? 11.398 -5.223 -12.719 1 98.12 21 PHE B O 1
ATOM 1736 N N . GLY B 1 22 ? 11.453 -3.102 -13.422 1 97.88 22 GLY B N 1
ATOM 1737 C CA . GLY B 1 22 ? 10.555 -3.365 -14.531 1 97.88 22 GLY B CA 1
ATOM 1738 C C . GLY B 1 22 ? 11.039 -4.473 -15.453 1 97.88 22 GLY B C 1
ATOM 1739 O O . GLY B 1 22 ? 10.258 -5.32 -15.883 1 97.88 22 GLY B O 1
ATOM 1740 N N . VAL B 1 23 ? 12.25 -4.492 -15.688 1 98.12 23 VAL B N 1
ATOM 1741 C CA . VAL B 1 23 ? 12.859 -5.496 -16.547 1 98.12 23 VAL B CA 1
ATOM 1742 C C . VAL B 1 23 ? 12.844 -6.855 -15.852 1 98.12 23 VAL B C 1
ATOM 1744 O O . VAL B 1 23 ? 12.703 -7.895 -16.516 1 98.12 23 VAL B O 1
ATOM 1747 N N . SER B 1 24 ? 12.938 -6.859 -14.555 1 98.19 24 SER B N 1
ATOM 1748 C CA . SER B 1 24 ? 13.031 -8.109 -13.812 1 98.19 24 SER B CA 1
ATOM 1749 C C . SER B 1 24 ? 11.688 -8.82 -13.75 1 98.19 24 SER B C 1
ATOM 1751 O O . SER B 1 24 ? 11.633 -10.055 -13.664 1 98.19 24 SER B O 1
ATOM 1753 N N . VAL B 1 25 ? 10.633 -8.133 -13.844 1 97 25 VAL B N 1
ATOM 1754 C CA . VAL B 1 25 ? 9.297 -8.672 -13.586 1 97 25 VAL B CA 1
ATOM 1755 C C . VAL B 1 25 ? 8.977 -9.773 -14.594 1 97 25 VAL B C 1
ATOM 1757 O O . VAL B 1 25 ? 8.625 -10.891 -14.211 1 97 25 VAL B O 1
ATOM 1760 N N . PRO B 1 26 ? 9.109 -9.539 -15.945 1 96.62 26 PRO B N 1
ATOM 1761 C CA . PRO B 1 26 ? 8.828 -10.617 -16.891 1 96.62 26 PRO B CA 1
ATOM 1762 C C . PRO B 1 26 ? 9.82 -11.773 -16.797 1 96.62 26 PRO B C 1
ATOM 1764 O O . PRO B 1 26 ? 9.562 -12.859 -17.312 1 96.62 26 PRO B O 1
ATOM 1767 N N . LEU B 1 27 ? 10.938 -11.594 -16.109 1 97.69 27 LEU B N 1
ATOM 1768 C CA . LEU B 1 27 ? 11.984 -12.602 -15.984 1 97.69 27 LEU B CA 1
ATOM 1769 C C . LEU B 1 27 ? 11.82 -13.406 -14.695 1 97.69 27 LEU B C 1
ATOM 1771 O O . LEU B 1 27 ? 12.734 -14.117 -14.289 1 97.69 27 LEU B O 1
ATOM 1775 N N . PHE B 1 28 ? 10.664 -13.336 -14.141 1 97.12 28 PHE B N 1
ATOM 1776 C CA . PHE B 1 28 ? 10.422 -13.945 -12.844 1 97.12 28 PHE B CA 1
ATOM 1777 C C . PHE B 1 28 ? 10.703 -15.445 -12.883 1 97.12 28 PHE B C 1
ATOM 1779 O O . PHE B 1 28 ? 11.211 -16.016 -11.914 1 97.12 28 PHE B O 1
ATOM 1786 N N . GLN B 1 29 ? 10.453 -16.109 -14.039 1 97.12 29 GLN B N 1
ATOM 1787 C CA . GLN B 1 29 ? 10.633 -17.547 -14.148 1 97.12 29 GLN B CA 1
ATOM 1788 C C . GLN B 1 29 ? 12.055 -17.906 -14.562 1 97.12 29 GLN B C 1
ATOM 1790 O O . GLN B 1 29 ? 12.391 -19.078 -14.711 1 97.12 29 GLN B O 1
ATOM 1795 N N . GLN B 1 30 ? 12.867 -16.891 -14.766 1 98 30 GLN B N 1
ATOM 1796 C CA . GLN B 1 30 ? 14.297 -17.047 -15.031 1 98 30 GLN B CA 1
ATOM 1797 C C . GLN B 1 30 ? 15.133 -16.5 -13.875 1 98 30 GLN B C 1
ATOM 1799 O O . GLN B 1 30 ? 15.602 -15.359 -13.922 1 98 30 GLN B O 1
ATOM 1804 N N . PRO B 1 31 ? 15.398 -17.406 -12.938 1 97.06 31 PRO B N 1
ATOM 1805 C CA . PRO B 1 31 ? 15.914 -16.938 -11.648 1 97.06 31 PRO B CA 1
ATOM 1806 C C . PRO B 1 31 ? 17.234 -16.188 -11.781 1 97.06 31 PRO B C 1
ATOM 1808 O O . PRO B 1 31 ? 17.453 -15.188 -11.078 1 97.06 31 PRO B O 1
ATOM 1811 N N . TYR B 1 32 ? 18.188 -16.625 -12.625 1 96.88 32 TYR B N 1
ATOM 1812 C CA . TYR B 1 32 ? 19.469 -15.961 -12.766 1 96.88 32 TYR B CA 1
ATOM 1813 C C . TYR B 1 32 ? 19.297 -14.523 -13.227 1 96.88 32 TYR B C 1
ATOM 1815 O O . TYR B 1 32 ? 19.828 -13.594 -12.617 1 96.88 32 TYR B O 1
ATOM 1823 N N . TRP B 1 33 ? 18.484 -14.375 -14.234 1 98 33 TRP B N 1
ATOM 1824 C CA . TRP B 1 33 ? 18.266 -13.039 -14.797 1 98 33 TRP B CA 1
ATOM 1825 C C . TRP B 1 33 ? 17.422 -12.188 -13.852 1 98 33 TRP B C 1
ATOM 1827 O O . TRP B 1 33 ? 17.688 -11 -13.68 1 98 33 TRP B O 1
ATOM 1837 N N . PHE B 1 34 ? 16.406 -12.805 -13.25 1 98.38 34 PHE B N 1
ATOM 1838 C CA . PHE B 1 34 ? 15.562 -12.086 -12.297 1 98.38 34 PHE B CA 1
ATOM 1839 C C . PHE B 1 34 ? 16.391 -11.547 -11.141 1 98.38 34 PHE B C 1
ATOM 1841 O O . PHE B 1 34 ? 16.297 -10.359 -10.805 1 98.38 34 PHE B O 1
ATOM 1848 N N . LEU B 1 35 ? 17.281 -12.406 -10.609 1 97.81 35 LEU B N 1
ATOM 1849 C CA . LEU B 1 35 ? 18.062 -12.016 -9.445 1 97.81 35 LEU B CA 1
ATOM 1850 C C . LEU B 1 35 ? 19.109 -10.961 -9.828 1 97.81 35 LEU B C 1
ATOM 1852 O O . LEU B 1 35 ? 19.422 -10.086 -9.023 1 97.81 35 LEU B O 1
ATOM 1856 N N . LEU B 1 36 ? 19.562 -11.055 -11 1 97.94 36 LEU B N 1
ATOM 1857 C CA . LEU B 1 36 ? 20.531 -10.078 -11.461 1 97.94 36 LEU B CA 1
ATOM 1858 C C . LEU B 1 36 ? 19.922 -8.68 -11.508 1 97.94 36 LEU B C 1
ATOM 1860 O O . LEU B 1 36 ? 20.453 -7.742 -10.914 1 97.94 36 LEU B O 1
ATOM 1864 N N . PHE B 1 37 ? 18.781 -8.586 -12.188 1 98.44 37 PHE B N 1
ATOM 1865 C CA . PHE B 1 37 ? 18.172 -7.277 -12.375 1 98.44 37 PHE B CA 1
ATOM 1866 C C . PHE B 1 37 ? 17.531 -6.793 -11.086 1 98.44 37 PHE B C 1
ATOM 1868 O O . PHE B 1 37 ? 17.734 -5.645 -10.68 1 98.44 37 PHE B O 1
ATOM 1875 N N . TYR B 1 38 ? 16.766 -7.66 -10.43 1 98.31 38 TYR B N 1
ATOM 1876 C CA . TYR B 1 38 ? 16.125 -7.285 -9.172 1 98.31 38 TYR B CA 1
ATOM 1877 C C . TYR B 1 38 ? 17.172 -6.996 -8.102 1 98.31 38 TYR B C 1
ATOM 1879 O O . TYR B 1 38 ? 17.078 -5.996 -7.383 1 98.31 38 TYR B O 1
ATOM 1887 N N . GLY B 1 39 ? 18.188 -7.895 -8.023 1 97.06 39 GLY B N 1
ATOM 1888 C CA . GLY B 1 39 ? 19.25 -7.715 -7.047 1 97.06 39 GLY B CA 1
ATOM 1889 C C . GLY B 1 39 ? 20.031 -6.426 -7.238 1 97.06 39 GLY B C 1
ATOM 1890 O O . GLY B 1 39 ? 20.344 -5.734 -6.266 1 97.06 39 GLY B O 1
ATOM 1891 N N . THR B 1 40 ? 20.312 -6.121 -8.469 1 97.44 40 THR B N 1
ATOM 1892 C CA . THR B 1 40 ? 21.016 -4.875 -8.766 1 97.44 40 THR B CA 1
ATOM 1893 C C . THR B 1 40 ? 20.156 -3.67 -8.391 1 97.44 40 THR B C 1
ATOM 1895 O O . THR B 1 40 ? 20.672 -2.682 -7.855 1 97.44 40 THR B O 1
ATOM 1898 N N . SER B 1 41 ? 18.875 -3.766 -8.688 1 97.44 41 SER B N 1
ATOM 1899 C CA . SER B 1 41 ? 17.953 -2.686 -8.336 1 97.44 41 SER B CA 1
ATOM 1900 C C . SER B 1 41 ? 17.969 -2.416 -6.832 1 97.44 41 SER B C 1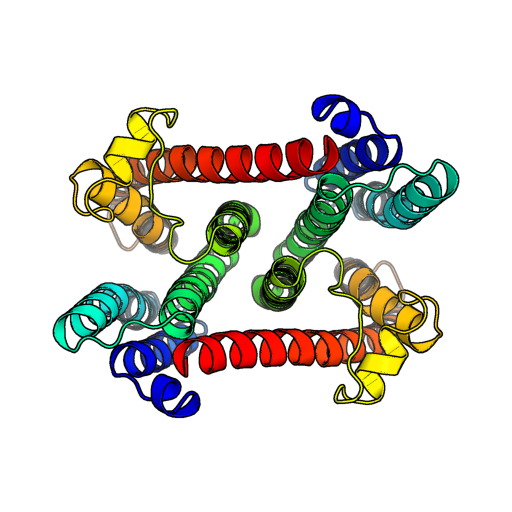
ATOM 1902 O O . SER B 1 41 ? 18.047 -1.263 -6.402 1 97.44 41 SER B O 1
ATOM 1904 N N . VAL B 1 42 ? 17.984 -3.477 -6.082 1 95.62 42 VAL B N 1
ATOM 1905 C CA . VAL B 1 42 ? 17.953 -3.357 -4.629 1 95.62 42 VAL B CA 1
ATOM 1906 C C . VAL B 1 42 ? 19.297 -2.832 -4.125 1 95.62 42 VAL B C 1
ATOM 1908 O O . VAL B 1 42 ? 19.344 -1.99 -3.223 1 95.62 42 VAL B O 1
ATOM 1911 N N . ALA B 1 43 ? 20.359 -3.254 -4.688 1 93.88 43 ALA B N 1
ATOM 1912 C CA . ALA B 1 43 ? 21.703 -2.846 -4.277 1 93.88 43 ALA B CA 1
ATOM 1913 C C . ALA B 1 43 ? 21.922 -1.358 -4.535 1 93.88 43 ALA B C 1
ATOM 1915 O O . ALA B 1 43 ? 22.625 -0.687 -3.766 1 93.88 43 ALA B O 1
ATOM 1916 N N . LEU B 1 44 ? 21.328 -0.896 -5.559 1 94.94 44 LEU B N 1
ATOM 1917 C CA . LEU B 1 44 ? 21.5 0.501 -5.941 1 94.94 44 LEU B CA 1
ATOM 1918 C C . LEU B 1 44 ? 20.875 1.431 -4.914 1 94.94 44 LEU B C 1
ATOM 1920 O O . LEU B 1 44 ? 21.156 2.631 -4.895 1 94.94 44 LEU B O 1
ATOM 1924 N N . ASP B 1 45 ? 20.016 0.87 -4.113 1 92.62 45 ASP B N 1
ATOM 1925 C CA . ASP B 1 45 ? 19.391 1.657 -3.055 1 92.62 45 ASP B CA 1
ATOM 1926 C C . ASP B 1 45 ? 20.438 2.248 -2.117 1 92.62 45 ASP B C 1
ATOM 1928 O O . ASP B 1 45 ? 20.328 3.408 -1.712 1 92.62 45 ASP B O 1
ATOM 1932 N N . ALA B 1 46 ? 21.453 1.528 -1.767 1 88 46 ALA B N 1
ATOM 1933 C CA . ALA B 1 46 ? 22.516 1.994 -0.886 1 88 46 ALA B CA 1
ATOM 1934 C C . ALA B 1 46 ? 23.312 3.123 -1.535 1 88 46 ALA B C 1
ATOM 1936 O O . ALA B 1 46 ? 23.766 4.039 -0.852 1 88 46 ALA B O 1
ATOM 1937 N N . PHE B 1 47 ? 23.281 3.1 -2.82 1 90.69 47 PHE B N 1
ATOM 1938 C CA . PHE B 1 47 ? 24.078 4.09 -3.549 1 90.69 47 PHE B CA 1
ATOM 1939 C C . PHE B 1 47 ? 23.328 5.422 -3.619 1 90.69 47 PHE B C 1
ATOM 1941 O O . PHE B 1 47 ? 23.953 6.484 -3.539 1 90.69 47 PHE B O 1
ATOM 1948 N N . ASP B 1 48 ? 22.094 5.316 -3.814 1 90 48 ASP B N 1
ATOM 1949 C CA . ASP B 1 48 ? 21.391 6.594 -3.926 1 90 48 ASP B CA 1
ATOM 1950 C C . ASP B 1 48 ? 21.422 7.352 -2.6 1 90 48 ASP B C 1
ATOM 1952 O O . ASP B 1 48 ? 21.531 8.578 -2.584 1 90 48 ASP B O 1
ATOM 1956 N N . GLY B 1 49 ? 21.359 6.621 -1.516 1 85.88 49 GLY B N 1
ATOM 1957 C CA . GLY B 1 49 ? 21.516 7.277 -0.229 1 85.88 49 GLY B CA 1
ATOM 1958 C C . GLY B 1 49 ? 22.906 7.867 -0.033 1 85.88 49 GLY B C 1
ATOM 1959 O O . GLY B 1 49 ? 23.047 8.984 0.48 1 85.88 49 GLY B O 1
ATOM 1960 N N . TYR B 1 50 ? 23.844 7.117 -0.45 1 89.31 50 TYR B N 1
ATOM 1961 C CA . TYR B 1 50 ? 25.234 7.559 -0.331 1 89.31 50 TYR B CA 1
ATOM 1962 C C . TYR B 1 50 ? 25.453 8.852 -1.109 1 89.31 50 TYR B C 1
ATOM 1964 O O . TYR B 1 50 ? 25.984 9.82 -0.569 1 89.31 50 TYR B O 1
ATOM 1972 N N . PHE B 1 51 ? 25 8.875 -2.314 1 91.12 51 PHE B N 1
ATOM 1973 C CA . PHE B 1 51 ? 25.219 10.031 -3.174 1 91.12 51 PHE B CA 1
ATOM 1974 C C . PHE B 1 51 ? 24.375 11.211 -2.727 1 91.12 51 PHE B C 1
ATOM 1976 O O . PHE B 1 51 ? 24.781 12.367 -2.865 1 91.12 51 PHE B O 1
ATOM 1983 N N . ALA B 1 52 ? 23.219 10.945 -2.17 1 89.44 52 ALA B N 1
ATOM 1984 C CA . ALA B 1 52 ? 22.375 12.023 -1.649 1 89.44 52 ALA B CA 1
ATOM 1985 C C . ALA B 1 52 ? 23.125 12.812 -0.568 1 89.44 52 ALA B C 1
ATOM 1987 O O . ALA B 1 52 ? 23.094 14.047 -0.567 1 89.44 52 ALA B O 1
ATOM 1988 N N . ARG B 1 53 ? 23.828 12.102 0.249 1 88.62 53 ARG B N 1
ATOM 1989 C CA . ARG B 1 53 ? 24.562 12.727 1.352 1 88.62 53 ARG B CA 1
ATOM 1990 C C . ARG B 1 53 ? 25.859 13.344 0.866 1 88.62 53 ARG B C 1
ATOM 1992 O O . ARG B 1 53 ? 26.188 14.477 1.226 1 88.62 53 ARG B O 1
ATOM 1999 N N . LYS B 1 54 ? 26.531 12.688 0.069 1 92.88 54 LYS B N 1
ATOM 2000 C CA . LYS B 1 54 ? 27.844 13.133 -0.414 1 92.88 54 LYS B CA 1
ATOM 2001 C C . LYS B 1 54 ? 27.719 14.414 -1.236 1 92.88 54 LYS B C 1
ATOM 2003 O O . LYS B 1 54 ? 28.547 15.312 -1.124 1 92.88 54 LYS B O 1
ATOM 2008 N N . LEU B 1 55 ? 26.656 14.531 -2.033 1 94.31 55 LEU B N 1
ATOM 2009 C CA . LEU B 1 55 ? 26.484 15.664 -2.939 1 94.31 55 LEU B CA 1
ATOM 2010 C C . LEU B 1 55 ? 25.547 16.703 -2.352 1 94.31 55 LEU B C 1
ATOM 2012 O O . LEU B 1 55 ? 25.172 17.672 -3.023 1 94.31 55 LEU B O 1
ATOM 2016 N N . ASN B 1 56 ? 25.047 16.422 -1.146 1 92 56 ASN B N 1
ATOM 2017 C CA . ASN B 1 56 ? 24.094 17.312 -0.482 1 92 56 ASN B CA 1
ATOM 2018 C C . ASN B 1 56 ? 22.844 17.516 -1.321 1 92 56 ASN B C 1
ATOM 2020 O O . ASN B 1 56 ? 22.406 18.641 -1.532 1 92 56 ASN B O 1
ATOM 2024 N N . GLN B 1 57 ? 22.438 16.5 -1.878 1 91.81 57 GLN B N 1
ATOM 2025 C CA . GLN B 1 57 ? 21.234 16.5 -2.707 1 91.81 57 GLN B CA 1
ATOM 2026 C C . GLN B 1 57 ? 20.094 15.781 -2.012 1 91.81 57 GLN B C 1
ATOM 2028 O O . GLN B 1 57 ? 19.484 14.875 -2.582 1 91.81 57 GLN B O 1
ATOM 2033 N N . THR B 1 58 ? 19.797 16.203 -0.816 1 89.06 58 THR B N 1
ATOM 2034 C CA . THR B 1 58 ? 18.672 15.648 -0.069 1 89.06 58 THR B CA 1
ATOM 2035 C C . THR B 1 58 ? 17.422 16.484 -0.281 1 89.06 58 THR B C 1
ATOM 2037 O O . THR B 1 58 ? 17.484 17.719 -0.317 1 89.06 58 THR B O 1
ATOM 2040 N N . SER B 1 59 ? 16.328 15.828 -0.637 1 89.06 59 SER B N 1
ATOM 2041 C CA . SER B 1 59 ? 15.055 16.5 -0.863 1 89.06 59 SER B CA 1
ATOM 2042 C C . SER B 1 59 ? 13.891 15.664 -0.342 1 89.06 59 SER B C 1
ATOM 2044 O O . SER B 1 59 ? 14.039 14.461 -0.122 1 89.06 59 SER B O 1
ATOM 2046 N N . ARG B 1 60 ? 12.82 16.328 -0.148 1 89.19 60 ARG B N 1
ATOM 2047 C CA . ARG B 1 60 ? 11.617 15.633 0.274 1 89.19 60 ARG B CA 1
ATOM 2048 C C . ARG B 1 60 ? 11.125 14.688 -0.816 1 89.19 60 ARG B C 1
ATOM 2050 O O . ARG B 1 60 ? 10.641 13.586 -0.524 1 89.19 60 ARG B O 1
ATOM 2057 N N . PHE B 1 61 ? 11.188 15.125 -2.049 1 92.75 61 PHE B N 1
ATOM 2058 C CA . PHE B 1 61 ? 10.797 14.266 -3.16 1 92.75 61 PHE B CA 1
ATOM 2059 C C . PHE B 1 61 ? 11.656 13.008 -3.205 1 92.75 61 PHE B C 1
ATOM 2061 O O . PHE B 1 61 ? 11.133 11.898 -3.361 1 92.75 61 PHE B O 1
ATOM 2068 N N . GLY B 1 62 ? 12.914 13.219 -3.096 1 92.5 62 GLY B N 1
ATOM 2069 C CA . GLY B 1 62 ? 13.82 12.086 -3.145 1 92.5 62 GLY B CA 1
ATOM 2070 C C . GLY B 1 62 ? 13.562 11.062 -2.051 1 92.5 62 GLY B C 1
ATOM 2071 O O . GLY B 1 62 ? 13.609 9.859 -2.295 1 92.5 62 GLY B O 1
ATOM 2072 N N . ALA B 1 63 ? 13.336 11.539 -0.86 1 90.25 63 ALA B N 1
ATOM 2073 C CA . ALA B 1 63 ? 13.031 10.664 0.268 1 90.25 63 ALA B CA 1
ATOM 2074 C C . ALA B 1 63 ? 11.742 9.891 0.024 1 90.25 63 ALA B C 1
ATOM 2076 O O . ALA B 1 63 ? 11.688 8.68 0.255 1 90.25 63 ALA B O 1
ATOM 2077 N N . TRP B 1 64 ? 10.805 10.602 -0.419 1 92.69 64 TRP B N 1
ATOM 2078 C CA . TRP B 1 64 ? 9.523 9.984 -0.755 1 92.69 64 TRP B CA 1
ATOM 2079 C C . TRP B 1 64 ? 9.688 8.961 -1.874 1 92.69 64 TRP B C 1
ATOM 2081 O O . TRP B 1 64 ? 9.195 7.832 -1.773 1 92.69 64 TRP B O 1
ATOM 2091 N N . PHE B 1 65 ? 10.359 9.352 -2.916 1 95.38 65 PHE B N 1
ATOM 2092 C CA . PHE B 1 65 ? 10.562 8.547 -4.113 1 95.38 65 PHE B CA 1
ATOM 2093 C C . PHE B 1 65 ? 11.32 7.266 -3.775 1 95.38 65 PHE B C 1
ATOM 2095 O O . PHE B 1 65 ? 11 6.191 -4.293 1 95.38 65 PHE B O 1
ATOM 2102 N N . ASP B 1 66 ? 12.266 7.422 -2.9 1 94.06 66 ASP B N 1
ATOM 2103 C CA . ASP B 1 66 ? 13.07 6.281 -2.479 1 94.06 66 ASP B CA 1
ATOM 2104 C C . ASP B 1 66 ? 12.211 5.207 -1.825 1 94.06 66 ASP B C 1
ATOM 2106 O O . ASP B 1 66 ? 12.289 4.031 -2.186 1 94.06 66 ASP B O 1
ATOM 2110 N N . VAL B 1 67 ? 11.375 5.582 -0.971 1 94.62 67 VAL B N 1
ATOM 2111 C CA . VAL B 1 67 ? 10.508 4.648 -0.259 1 94.62 67 VAL B CA 1
ATOM 2112 C C . VAL B 1 67 ? 9.5 4.031 -1.229 1 94.62 67 VAL B C 1
ATOM 2114 O O . VAL B 1 67 ? 9.219 2.832 -1.166 1 94.62 67 VAL B O 1
ATOM 2117 N N . VAL B 1 68 ? 9 4.789 -2.133 1 96.88 68 VAL B N 1
ATOM 2118 C CA . VAL B 1 68 ? 8.023 4.312 -3.107 1 96.88 68 VAL B CA 1
ATOM 2119 C C . VAL B 1 68 ? 8.648 3.225 -3.977 1 96.88 68 VAL B C 1
ATOM 2121 O O . VAL B 1 68 ? 8.039 2.182 -4.215 1 96.88 68 VAL B O 1
ATOM 2124 N N . ILE B 1 69 ? 9.844 3.463 -4.422 1 97.44 69 ILE B N 1
ATOM 2125 C CA . ILE B 1 69 ? 10.531 2.486 -5.266 1 97.44 69 ILE B CA 1
ATOM 2126 C C . ILE B 1 69 ? 10.68 1.169 -4.508 1 97.44 69 ILE B C 1
ATOM 2128 O O . ILE B 1 69 ? 10.461 0.094 -5.066 1 97.44 69 ILE B O 1
ATOM 2132 N N . ASP B 1 70 ? 11.039 1.274 -3.264 1 96.88 70 ASP B N 1
ATOM 2133 C CA . ASP B 1 70 ? 11.195 0.078 -2.443 1 96.88 70 ASP B CA 1
ATOM 2134 C C . ASP B 1 70 ? 9.875 -0.673 -2.303 1 96.88 70 ASP B C 1
ATOM 2136 O O . ASP B 1 70 ? 9.836 -1.9 -2.408 1 96.88 70 ASP B O 1
ATOM 2140 N N . LEU B 1 71 ? 8.852 0.062 -2.129 1 97.44 71 LEU B N 1
ATOM 2141 C CA . LEU B 1 71 ? 7.535 -0.55 -1.948 1 97.44 71 LEU B CA 1
ATOM 2142 C C . LEU B 1 71 ? 7.027 -1.144 -3.258 1 97.44 71 LEU B C 1
ATOM 2144 O O . LEU B 1 71 ? 6.367 -2.184 -3.258 1 97.44 71 LEU B O 1
ATOM 2148 N N . VAL B 1 72 ? 7.301 -0.482 -4.324 1 97.44 72 VAL B N 1
ATOM 2149 C CA . VAL B 1 72 ? 6.914 -0.984 -5.641 1 97.44 72 VAL B CA 1
ATOM 2150 C C . VAL B 1 72 ? 7.613 -2.314 -5.91 1 97.44 72 VAL B C 1
ATOM 2152 O O . VAL B 1 72 ? 6.973 -3.287 -6.316 1 97.44 72 VAL B O 1
ATOM 2155 N N . SER B 1 73 ? 8.883 -2.344 -5.691 1 97.38 73 SER B N 1
ATOM 2156 C CA . SER B 1 73 ? 9.672 -3.52 -6.043 1 97.38 73 SER B CA 1
ATOM 2157 C C . SER B 1 73 ? 9.43 -4.66 -5.059 1 97.38 73 SER B C 1
ATOM 2159 O O . SER B 1 73 ? 9.125 -5.781 -5.465 1 97.38 73 SER B O 1
ATOM 2161 N N . ARG B 1 74 ? 9.516 -4.359 -3.771 1 97.31 74 ARG B N 1
ATOM 2162 C CA . ARG B 1 74 ? 9.359 -5.406 -2.764 1 97.31 74 ARG B CA 1
ATOM 2163 C C . ARG B 1 74 ? 7.926 -5.918 -2.725 1 97.31 74 ARG B C 1
ATOM 2165 O O . ARG B 1 74 ? 7.695 -7.121 -2.559 1 97.31 74 ARG B O 1
ATOM 2172 N N . GLY B 1 75 ? 6.996 -5 -2.85 1 97.38 75 GLY B N 1
ATOM 2173 C CA . GLY B 1 75 ? 5.609 -5.426 -2.943 1 97.38 75 GLY B CA 1
ATOM 2174 C C . GLY B 1 75 ? 5.344 -6.336 -4.129 1 97.38 75 GLY B C 1
ATOM 2175 O O . GLY B 1 75 ? 4.617 -7.324 -4.008 1 97.38 75 GLY B O 1
ATOM 2176 N N . GLY B 1 76 ? 5.887 -5.957 -5.293 1 96.94 76 GLY B N 1
ATOM 2177 C CA . GLY B 1 76 ? 5.77 -6.828 -6.449 1 96.94 76 GLY B CA 1
ATOM 2178 C C . GLY B 1 76 ? 6.297 -8.227 -6.199 1 96.94 76 GLY B C 1
ATOM 2179 O O . GLY B 1 76 ? 5.641 -9.211 -6.535 1 96.94 76 GLY B O 1
ATOM 2180 N N . LEU B 1 77 ? 7.461 -8.289 -5.594 1 97.38 77 LEU B N 1
ATOM 2181 C CA . LEU B 1 77 ? 8.078 -9.586 -5.34 1 97.38 77 LEU B CA 1
ATOM 2182 C C . LEU B 1 77 ? 7.23 -10.406 -4.375 1 97.38 77 LEU B C 1
ATOM 2184 O O . LEU B 1 77 ? 6.965 -11.586 -4.629 1 97.38 77 LEU B O 1
ATOM 2188 N N . TRP B 1 78 ? 6.746 -9.812 -3.283 1 97.25 78 TRP B N 1
ATOM 2189 C CA . TRP B 1 78 ? 5.895 -10.516 -2.324 1 97.25 78 TRP B CA 1
ATOM 2190 C C . TRP B 1 78 ? 4.668 -11.102 -3.012 1 97.25 78 TRP B C 1
ATOM 2192 O O . TRP B 1 78 ? 4.332 -12.266 -2.805 1 97.25 78 TRP B O 1
ATOM 2202 N N . CYS B 1 79 ? 4.055 -10.312 -3.865 1 96.62 79 CYS B N 1
ATOM 2203 C CA . CYS B 1 79 ? 2.783 -10.703 -4.461 1 96.62 79 CYS B CA 1
ATOM 2204 C C . CYS B 1 79 ? 2.994 -11.719 -5.578 1 96.62 79 CYS B C 1
ATOM 2206 O O . CYS B 1 79 ? 2.117 -12.539 -5.852 1 96.62 79 CYS B O 1
ATOM 2208 N N . MET B 1 80 ? 4.133 -11.617 -6.254 1 95.75 80 MET B N 1
ATOM 2209 C CA . MET B 1 80 ? 4.434 -12.617 -7.27 1 95.75 80 MET B CA 1
ATOM 2210 C C . MET B 1 80 ? 4.758 -13.961 -6.633 1 95.75 80 MET B C 1
ATOM 2212 O O . MET B 1 80 ? 4.547 -15.008 -7.242 1 95.75 80 MET B O 1
ATOM 2216 N N . LEU B 1 81 ? 5.277 -13.969 -5.371 1 95.44 81 LEU B N 1
ATOM 2217 C CA . LEU B 1 81 ? 5.668 -15.188 -4.668 1 95.44 81 LEU B CA 1
ATOM 2218 C C . LEU B 1 81 ? 4.449 -15.883 -4.062 1 95.44 81 LEU B C 1
ATOM 2220 O O . LEU B 1 81 ? 4.383 -17.109 -4.02 1 95.44 81 LEU B O 1
ATOM 2224 N N . SER B 1 82 ? 3.578 -15.008 -3.529 1 94.5 82 SER B N 1
ATOM 2225 C CA . SER B 1 82 ? 2.418 -15.555 -2.836 1 94.5 82 SER B CA 1
ATOM 2226 C C . SER B 1 82 ? 1.203 -14.648 -2.982 1 94.5 82 SER B C 1
ATOM 2228 O O . SER B 1 82 ? 1.329 -13.422 -2.938 1 94.5 82 SER B O 1
ATOM 2230 N N . LYS B 1 83 ? 0.023 -15.25 -3.098 1 90.5 83 LYS B N 1
ATOM 2231 C CA . LYS B 1 83 ? -1.215 -14.477 -3.154 1 90.5 83 LYS B CA 1
ATOM 2232 C C . LYS B 1 83 ? -1.463 -13.742 -1.844 1 90.5 83 LYS B C 1
ATOM 2234 O O . LYS B 1 83 ? -2.236 -12.781 -1.803 1 90.5 83 LYS B O 1
ATOM 2239 N N . TYR B 1 84 ? -0.754 -14.133 -0.786 1 91.62 84 TYR B N 1
ATOM 2240 C CA . TYR B 1 84 ? -0.918 -13.492 0.512 1 91.62 84 TYR B CA 1
ATOM 2241 C C . TYR B 1 84 ? 0.224 -12.523 0.787 1 91.62 84 TYR B C 1
ATOM 2243 O O . TYR B 1 84 ? 0.296 -11.922 1.865 1 91.62 84 TYR B O 1
ATOM 2251 N N . GLY B 1 85 ? 1.068 -12.438 -0.171 1 94.38 85 GLY B N 1
ATOM 2252 C CA . GLY B 1 85 ? 2.199 -11.531 -0.04 1 94.38 85 GLY B CA 1
ATOM 2253 C C . GLY B 1 85 ? 1.788 -10.078 0.122 1 94.38 85 GLY B C 1
ATOM 2254 O O . GLY B 1 85 ? 2.537 -9.273 0.681 1 94.38 85 GLY B O 1
ATOM 2255 N N . TYR B 1 86 ? 0.533 -9.797 -0.27 1 96.5 86 TYR B N 1
ATOM 2256 C CA . TYR B 1 86 ? 0.02 -8.43 -0.185 1 96.5 86 TYR B CA 1
ATOM 2257 C C . TYR B 1 86 ? 0.013 -7.941 1.258 1 96.5 86 TYR B C 1
ATOM 2259 O O . TYR B 1 86 ? 0.272 -6.766 1.521 1 96.5 86 TYR B O 1
ATOM 2267 N N . TYR B 1 87 ? -0.184 -8.766 2.152 1 95.69 87 TYR B N 1
ATOM 2268 C CA . TYR B 1 87 ? -0.378 -8.32 3.529 1 95.69 87 TYR B CA 1
ATOM 2269 C C . TYR B 1 87 ? 0.957 -8.016 4.199 1 95.69 87 TYR B C 1
AT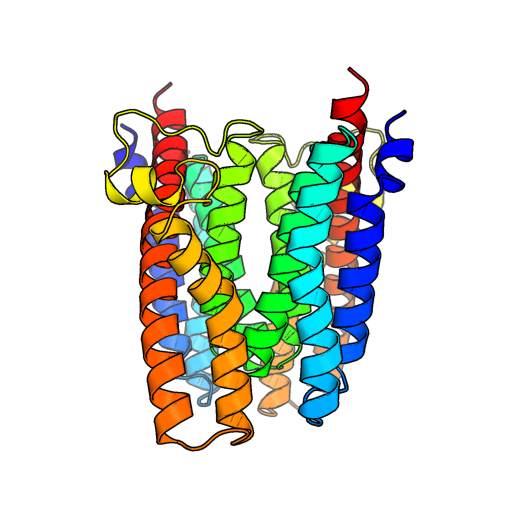OM 2271 O O . TYR B 1 87 ? 1.016 -7.238 5.152 1 95.69 87 TYR B O 1
ATOM 2279 N N . MET B 1 88 ? 2.014 -8.625 3.637 1 95.06 88 MET B N 1
ATOM 2280 C CA . MET B 1 88 ? 3.336 -8.227 4.113 1 95.06 88 MET B CA 1
ATOM 2281 C C . MET B 1 88 ? 3.654 -6.797 3.693 1 95.06 88 MET B C 1
ATOM 2283 O O . MET B 1 88 ? 4.09 -5.988 4.512 1 95.06 88 MET B O 1
ATOM 2287 N N . ILE B 1 89 ? 3.365 -6.512 2.496 1 96.62 89 ILE B N 1
ATOM 2288 C CA . ILE B 1 89 ? 3.695 -5.191 1.979 1 96.62 89 ILE B CA 1
ATOM 2289 C C . ILE B 1 89 ? 2.701 -4.164 2.516 1 96.62 89 ILE B C 1
ATOM 2291 O O . ILE B 1 89 ? 3.029 -2.98 2.643 1 96.62 89 ILE B O 1
ATOM 2295 N N . LEU B 1 90 ? 1.502 -4.602 2.912 1 97.38 90 LEU B N 1
ATOM 2296 C CA . LEU B 1 90 ? 0.493 -3.738 3.518 1 97.38 90 LEU B CA 1
ATOM 2297 C C . LEU B 1 90 ? 1.046 -3.043 4.758 1 97.38 90 LEU B C 1
ATOM 2299 O O . LEU B 1 90 ? 0.863 -1.835 4.93 1 97.38 90 LEU B O 1
ATOM 2303 N N . VAL B 1 91 ? 1.745 -3.775 5.555 1 97.5 91 VAL B N 1
ATOM 2304 C CA . VAL B 1 91 ? 2.303 -3.217 6.785 1 97.5 91 VAL B CA 1
ATOM 2305 C C . VAL B 1 91 ? 3.312 -2.125 6.441 1 97.5 91 VAL B C 1
ATOM 2307 O O . VAL B 1 91 ? 3.354 -1.082 7.102 1 97.5 91 VAL B O 1
ATOM 2310 N N . GLU B 1 92 ? 4.043 -2.377 5.43 1 97.19 92 GLU B N 1
ATOM 2311 C CA . GLU B 1 92 ? 5.051 -1.397 5.027 1 97.19 92 GLU B CA 1
ATOM 2312 C C . GLU B 1 92 ? 4.398 -0.124 4.5 1 97.19 92 GLU B C 1
ATOM 2314 O O . GLU B 1 92 ? 4.891 0.98 4.742 1 97.19 92 GLU B O 1
ATOM 2319 N N . TRP B 1 93 ? 3.283 -0.287 3.76 1 97.38 93 TRP B N 1
ATOM 2320 C CA . TRP B 1 93 ? 2.549 0.879 3.279 1 97.38 93 TRP B CA 1
ATOM 2321 C C . TRP B 1 93 ? 2.01 1.701 4.445 1 97.38 93 TRP B C 1
ATOM 2323 O O . TRP B 1 93 ? 2.1 2.932 4.438 1 97.38 93 TRP B O 1
ATOM 2333 N N . LEU B 1 94 ? 1.476 1.005 5.41 1 97.31 94 LEU B N 1
ATOM 2334 C CA . LEU B 1 94 ? 0.937 1.688 6.582 1 97.31 94 LEU B CA 1
ATOM 2335 C C . LEU B 1 94 ? 2.037 2.424 7.336 1 97.31 94 LEU B C 1
ATOM 2337 O O . LEU B 1 94 ? 1.818 3.525 7.844 1 97.31 94 LEU B O 1
ATOM 2341 N N . THR B 1 95 ? 3.168 1.812 7.418 1 95.38 95 THR B N 1
ATOM 2342 C CA . THR B 1 95 ? 4.316 2.436 8.07 1 95.38 95 THR B CA 1
ATOM 2343 C C . THR B 1 95 ? 4.742 3.695 7.32 1 95.38 95 THR B C 1
ATOM 2345 O O . THR B 1 95 ? 5.02 4.727 7.934 1 95.38 95 THR B O 1
ATOM 2348 N N . PHE B 1 96 ? 4.773 3.547 6.012 1 95.38 96 PHE B N 1
ATOM 2349 C CA . PHE B 1 96 ? 5.129 4.695 5.184 1 95.38 96 PHE B CA 1
ATOM 2350 C C . PHE B 1 96 ? 4.145 5.836 5.395 1 95.38 96 PHE B C 1
ATOM 2352 O O . PHE B 1 96 ? 4.551 6.988 5.562 1 95.38 96 PHE B O 1
ATOM 2359 N N . LEU B 1 97 ? 2.912 5.527 5.426 1 93.69 97 LEU B N 1
ATOM 2360 C CA . LEU B 1 97 ? 1.882 6.531 5.672 1 93.69 97 LEU B CA 1
ATOM 2361 C C . LEU B 1 97 ? 2.082 7.199 7.031 1 93.69 97 LEU B C 1
ATOM 2363 O O . LEU B 1 97 ? 2.006 8.422 7.141 1 93.69 97 LEU B O 1
ATOM 2367 N N . ALA B 1 98 ? 2.361 6.438 8.016 1 91.38 98 ALA B N 1
ATOM 2368 C CA . ALA B 1 98 ? 2.535 6.922 9.383 1 91.38 98 ALA B CA 1
ATOM 2369 C C . ALA B 1 98 ? 3.746 7.848 9.484 1 91.38 98 ALA B C 1
ATOM 2371 O O . ALA B 1 98 ? 3.668 8.914 10.102 1 91.38 98 ALA B O 1
ATOM 2372 N N . THR B 1 99 ? 4.809 7.492 8.875 1 88.19 99 THR B N 1
ATOM 2373 C CA . THR B 1 99 ? 6.051 8.242 9.016 1 88.19 99 THR B CA 1
ATOM 2374 C C . THR B 1 99 ? 6.051 9.469 8.102 1 88.19 99 THR B C 1
ATOM 2376 O O . THR B 1 99 ? 6.672 10.484 8.414 1 88.19 99 THR B O 1
ATOM 2379 N N . HIS B 1 100 ? 5.391 9.328 6.945 1 84.81 100 HIS B N 1
ATOM 2380 C CA . HIS B 1 100 ? 5.305 10.438 6.008 1 84.81 100 HIS B CA 1
ATOM 2381 C C . HIS B 1 100 ? 4.504 11.594 6.598 1 84.81 100 HIS B C 1
ATOM 2383 O O . HIS B 1 100 ? 4.777 12.758 6.301 1 84.81 100 HIS B O 1
ATOM 2389 N N . SER B 1 101 ? 3.57 11.297 7.41 1 77.25 101 SER B N 1
ATOM 2390 C CA . SER B 1 101 ? 2.721 12.312 8.031 1 77.25 101 SER B CA 1
ATOM 2391 C C . SER B 1 101 ? 3.498 13.141 9.047 1 77.25 101 SER B C 1
ATOM 2393 O O . SER B 1 101 ? 3.123 14.273 9.344 1 77.25 101 SER B O 1
ATOM 2395 N N . ILE B 1 102 ? 4.496 12.547 9.602 1 69.12 102 ILE B N 1
ATOM 2396 C CA . ILE B 1 102 ? 5.316 13.227 10.602 1 69.12 102 ILE B CA 1
ATOM 2397 C C . ILE B 1 102 ? 6.246 14.227 9.914 1 69.12 102 ILE B C 1
ATOM 2399 O O . ILE B 1 102 ? 6.566 15.273 10.484 1 69.12 102 ILE B O 1
ATOM 2403 N N . GLY B 1 103 ? 6.477 14.109 8.633 1 63.19 103 GLY B N 1
ATOM 2404 C CA . GLY B 1 103 ? 7.379 15 7.914 1 63.19 103 GLY B CA 1
ATOM 2405 C C . GLY B 1 103 ? 8.836 14.617 8.07 1 63.19 103 GLY B C 1
ATOM 2406 O O . GLY B 1 103 ? 9.164 13.438 8.227 1 63.19 103 GLY B O 1
ATOM 2407 N N . SER B 1 104 ? 9.742 15.555 7.898 1 57.66 104 SER B N 1
ATOM 2408 C CA . SER B 1 104 ? 11.18 15.336 7.809 1 57.66 104 SER B CA 1
ATOM 2409 C C . SER B 1 104 ? 11.742 14.812 9.125 1 57.66 104 SER B C 1
ATOM 2411 O O . SER B 1 104 ? 12.812 14.188 9.148 1 57.66 104 SER B O 1
ATOM 2413 N N . ASN B 1 105 ? 10.961 14.883 10.141 1 61.59 105 ASN B N 1
ATOM 2414 C CA . ASN B 1 105 ? 11.461 14.469 11.445 1 61.59 105 ASN B CA 1
ATOM 2415 C C . ASN B 1 105 ? 10.914 13.094 11.844 1 61.59 105 ASN B C 1
ATOM 2417 O O . ASN B 1 105 ? 10.812 12.781 13.031 1 61.59 105 ASN B O 1
ATOM 2421 N N . TRP B 1 106 ? 10.742 12.336 10.883 1 57.88 106 TRP B N 1
ATOM 2422 C CA . TRP B 1 106 ? 10.039 11.094 11.211 1 57.88 106 TRP B CA 1
ATOM 2423 C C . TRP B 1 106 ? 10.969 10.109 11.898 1 57.88 106 TRP B C 1
ATOM 2425 O O . TRP B 1 106 ? 10.516 9.18 12.578 1 57.88 106 TRP B O 1
ATOM 2435 N N . LYS B 1 107 ? 12.227 10.266 11.789 1 57.12 107 LYS B N 1
ATOM 2436 C CA . LYS B 1 107 ? 13.172 9.328 12.375 1 57.12 107 LYS B CA 1
ATOM 2437 C C . LYS B 1 107 ? 13.508 9.711 13.812 1 57.12 107 LYS B C 1
ATOM 2439 O O . LYS B 1 107 ? 14.109 8.93 14.555 1 57.12 107 LYS B O 1
ATOM 2444 N N . ALA B 1 108 ? 13.023 10.938 14.133 1 56.19 108 ALA B N 1
ATOM 2445 C CA . ALA B 1 108 ? 13.297 11.406 15.492 1 56.19 108 ALA B CA 1
ATOM 2446 C C . ALA B 1 108 ? 12.508 10.594 16.516 1 56.19 108 ALA B C 1
ATOM 2448 O O . ALA B 1 108 ? 11.352 10.234 16.281 1 56.19 108 ALA B O 1
ATOM 2449 N N . THR B 1 109 ? 13.312 9.969 17.422 1 66.25 109 THR B N 1
ATOM 2450 C CA . THR B 1 109 ? 12.656 9.18 18.453 1 66.25 109 THR B CA 1
ATOM 2451 C C . THR B 1 109 ? 12.43 10.016 19.703 1 66.25 109 THR B C 1
ATOM 2453 O O . THR B 1 109 ? 13.188 10.945 19.984 1 66.25 109 THR B O 1
ATOM 2456 N N . ASP B 1 110 ? 11.273 9.797 20.156 1 68.5 110 ASP B N 1
ATOM 2457 C CA . ASP B 1 110 ? 10.977 10.445 21.422 1 68.5 110 ASP B CA 1
ATOM 2458 C C . ASP B 1 110 ? 11.375 9.555 22.594 1 68.5 110 ASP B C 1
ATOM 2460 O O . ASP B 1 110 ? 11.602 8.359 22.422 1 68.5 110 ASP B O 1
ATOM 2464 N N . ASP B 1 111 ? 11.625 10.203 23.688 1 66.75 111 ASP B N 1
ATOM 2465 C CA . ASP B 1 111 ? 12.047 9.508 24.891 1 66.75 111 ASP B CA 1
ATOM 2466 C C . ASP B 1 111 ? 11.078 8.391 25.25 1 66.75 111 ASP B C 1
ATOM 2468 O O . ASP B 1 111 ? 11.469 7.387 25.859 1 66.75 111 ASP B O 1
ATOM 2472 N N . ASP B 1 112 ? 9.867 8.43 24.766 1 71.88 112 ASP B N 1
ATOM 2473 C CA . ASP B 1 112 ? 8.859 7.461 25.203 1 71.88 112 ASP B CA 1
ATOM 2474 C C . ASP B 1 112 ? 8.773 6.289 24.219 1 71.88 112 ASP B C 1
ATOM 2476 O O . ASP B 1 112 ? 7.969 5.375 24.406 1 71.88 112 ASP B O 1
ATOM 2480 N N . PHE B 1 113 ? 9.711 6.355 23.328 1 74.5 113 PHE B N 1
ATOM 2481 C CA . PHE B 1 113 ? 9.703 5.246 22.391 1 74.5 113 PHE B CA 1
ATOM 2482 C C . PHE B 1 113 ? 10.258 3.982 23.016 1 74.5 113 PHE B C 1
ATOM 2484 O O . PHE B 1 113 ? 11.109 4.055 23.906 1 74.5 113 PHE B O 1
ATOM 2491 N N . PRO B 1 114 ? 9.711 2.838 22.672 1 78.75 114 PRO B N 1
ATOM 2492 C CA . PRO B 1 114 ? 10.328 1.594 23.141 1 78.75 114 PRO B CA 1
ATOM 2493 C C . PRO B 1 114 ? 11.805 1.496 22.781 1 78.75 114 PRO B C 1
ATOM 2495 O O . PRO B 1 114 ? 12.219 1.969 21.719 1 78.75 114 PRO B O 1
ATOM 2498 N N . TYR B 1 115 ? 12.477 0.904 23.672 1 75.38 115 TYR B N 1
ATOM 2499 C CA . TYR B 1 115 ? 13.93 0.803 23.578 1 75.38 115 TYR B CA 1
ATOM 2500 C C . TYR B 1 115 ? 14.336 0.162 22.25 1 75.38 115 TYR B C 1
ATOM 2502 O O . TYR B 1 115 ? 15.242 0.653 21.578 1 75.38 115 TYR B O 1
ATOM 2510 N N . ILE B 1 116 ? 13.688 -0.814 21.859 1 79.62 116 ILE B N 1
ATOM 2511 C CA . ILE B 1 116 ? 14.031 -1.55 20.641 1 79.62 116 ILE B CA 1
ATOM 2512 C C . ILE B 1 116 ? 13.867 -0.644 19.422 1 79.62 116 ILE B C 1
ATOM 2514 O O . ILE B 1 116 ? 14.68 -0.683 18.5 1 79.62 116 ILE B O 1
ATOM 2518 N N . CYS B 1 117 ? 12.891 0.09 19.391 1 80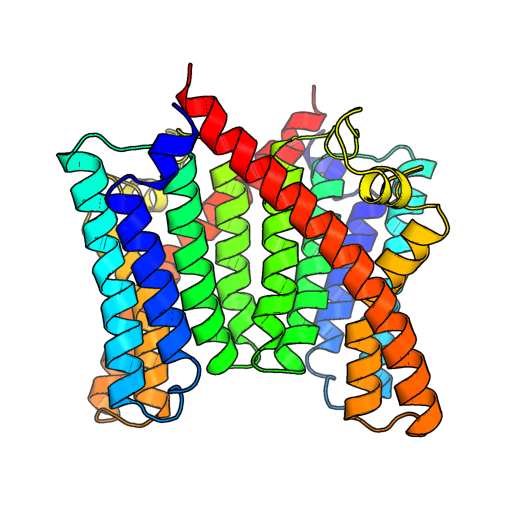 117 CYS B N 1
ATOM 2519 C CA . CYS B 1 117 ? 12.656 1.024 18.297 1 80 117 CYS B CA 1
ATOM 2520 C C . CYS B 1 117 ? 13.773 2.064 18.219 1 80 117 CYS B C 1
ATOM 2522 O O . CYS B 1 117 ? 14.273 2.363 17.125 1 80 117 CYS B O 1
ATOM 2524 N N . LYS B 1 118 ? 14.125 2.533 19.453 1 78.62 118 LYS B N 1
ATOM 2525 C CA . LYS B 1 118 ? 15.195 3.521 19.5 1 78.62 118 LYS B CA 1
ATOM 2526 C C . LYS B 1 118 ? 16.516 2.936 19 1 78.62 118 LYS B C 1
ATOM 2528 O O . LYS B 1 118 ? 17.234 3.59 18.25 1 78.62 118 LYS B O 1
ATOM 2533 N N . LEU B 1 119 ? 16.719 1.645 19.328 1 76.06 119 LEU B N 1
ATOM 2534 C CA . LEU B 1 119 ? 17.953 0.995 18.938 1 76.06 119 LEU B CA 1
ATOM 2535 C C . LEU B 1 119 ? 18 0.74 17.438 1 76.06 119 LEU B C 1
ATOM 2537 O O . LEU B 1 119 ? 19.031 0.91 16.797 1 76.06 119 LEU B O 1
ATOM 2541 N N . VAL B 1 120 ? 16.891 0.371 16.875 1 78.75 120 VAL B N 1
ATOM 2542 C CA . VAL B 1 120 ? 16.828 0.049 15.453 1 78.75 120 VAL B CA 1
ATOM 2543 C C . VAL B 1 120 ? 16.953 1.327 14.633 1 78.75 120 VAL B C 1
ATOM 2545 O O . VAL B 1 120 ? 17.656 1.354 13.617 1 78.75 120 VAL B O 1
ATOM 2548 N N . MET B 1 121 ? 16.328 2.297 15.148 1 76 121 MET B N 1
ATOM 2549 C CA . MET B 1 121 ? 16.266 3.537 14.375 1 76 121 MET B CA 1
ATOM 2550 C C . MET B 1 121 ? 17.516 4.379 14.594 1 76 121 MET B C 1
ATOM 2552 O O . MET B 1 121 ? 17.781 5.305 13.828 1 76 121 MET B O 1
ATOM 2556 N N . ALA B 1 122 ? 18.328 4.016 15.602 1 70.38 122 ALA B N 1
ATOM 2557 C CA . ALA B 1 122 ? 19.5 4.812 15.961 1 70.38 122 ALA B CA 1
ATOM 2558 C C . ALA B 1 122 ? 20.484 4.906 14.797 1 70.38 122 ALA B C 1
ATOM 2560 O O . ALA B 1 122 ? 20.625 3.957 14.023 1 70.38 122 ALA B O 1
ATOM 2561 N N . LYS B 1 123 ? 21.047 6.008 14.578 1 70.12 123 LYS B N 1
ATOM 2562 C CA . LYS B 1 123 ? 22.047 6.293 13.562 1 70.12 123 LYS B CA 1
ATOM 2563 C C . LYS B 1 123 ? 21.5 6 12.164 1 70.12 123 LYS B C 1
ATOM 2565 O O . LYS B 1 123 ? 22.219 5.445 11.32 1 70.12 123 LYS B O 1
ATOM 2570 N N . ASN B 1 124 ? 20.25 6.16 11.945 1 68.44 124 ASN B N 1
ATOM 2571 C CA . ASN B 1 124 ? 19.625 5.941 10.648 1 68.44 124 ASN B CA 1
ATOM 2572 C C . ASN B 1 124 ? 19.766 4.496 10.188 1 68.44 124 ASN B C 1
ATOM 2574 O O . ASN B 1 124 ? 20.156 4.238 9.047 1 68.44 124 ASN B O 1
ATOM 2578 N N . PHE B 1 125 ? 19.656 3.562 11.07 1 72.75 125 PHE B N 1
ATOM 2579 C CA . PHE B 1 125 ? 19.641 2.121 10.852 1 72.75 125 PHE B CA 1
ATOM 2580 C C . PHE B 1 125 ? 21.047 1.572 10.703 1 72.75 125 PHE B C 1
ATOM 2582 O O . PHE B 1 125 ? 21.234 0.431 10.281 1 72.75 125 PHE B O 1
ATOM 2589 N N . LYS B 1 126 ? 22.016 2.441 11 1 76.31 126 LYS B N 1
ATOM 2590 C CA . LYS B 1 126 ? 23.391 1.977 10.867 1 76.31 126 LYS B CA 1
ATOM 2591 C C . LYS B 1 126 ? 23.891 1.358 12.164 1 76.31 126 LYS B C 1
ATOM 2593 O O . LYS B 1 126 ? 25 1.665 12.625 1 76.31 126 LYS B O 1
ATOM 2598 N N . THR B 1 127 ? 23.094 0.7 12.836 1 81.75 127 THR B N 1
ATOM 2599 C CA . THR B 1 127 ? 23.391 -0.14 13.984 1 81.75 127 THR B CA 1
ATOM 2600 C C . THR B 1 127 ? 23.25 -1.618 13.633 1 81.75 127 THR B C 1
ATOM 2602 O O . THR B 1 127 ? 22.672 -1.961 12.602 1 81.75 127 THR B O 1
ATOM 2605 N N . PRO B 1 128 ? 23.844 -2.385 14.398 1 85.38 128 PRO B N 1
ATOM 2606 C CA . PRO B 1 128 ? 23.703 -3.812 14.109 1 85.38 128 PRO B CA 1
ATOM 2607 C C . PRO B 1 128 ? 22.234 -4.25 14.047 1 85.38 128 PRO B C 1
ATOM 2609 O O . PRO B 1 128 ? 21.859 -4.996 13.141 1 85.38 128 PRO B O 1
ATOM 2612 N N . LEU B 1 129 ? 21.453 -3.834 14.906 1 87.12 129 LEU B N 1
ATOM 2613 C CA . LEU B 1 129 ? 20.047 -4.199 14.906 1 87.12 129 LEU B CA 1
ATOM 2614 C C . LEU B 1 129 ? 19.312 -3.594 13.711 1 87.12 129 LEU B C 1
ATOM 2616 O O . LEU B 1 129 ? 18.422 -4.215 13.141 1 87.12 129 LEU B O 1
ATOM 2620 N N . GLY B 1 130 ? 19.719 -2.414 13.414 1 88.44 130 GLY B N 1
ATOM 2621 C CA . GLY B 1 130 ? 19.172 -1.799 12.219 1 88.44 130 GLY B CA 1
ATOM 2622 C C . GLY B 1 130 ? 19.5 -2.557 10.953 1 88.44 130 GLY B C 1
ATOM 2623 O O . GLY B 1 130 ? 18.641 -2.748 10.094 1 88.44 130 GLY B O 1
ATOM 2624 N N . ALA B 1 131 ? 20.719 -2.967 10.898 1 88.81 131 ALA B N 1
ATOM 2625 C CA . ALA B 1 131 ? 21.172 -3.736 9.742 1 88.81 131 ALA B CA 1
ATOM 2626 C C . ALA B 1 131 ? 20.422 -5.062 9.641 1 88.81 131 ALA B C 1
ATOM 2628 O O . ALA B 1 131 ? 20.047 -5.488 8.547 1 88.81 131 ALA B O 1
ATOM 2629 N N . ILE B 1 132 ? 20.219 -5.629 10.742 1 91.5 132 ILE B N 1
ATOM 2630 C CA . ILE B 1 132 ? 19.484 -6.891 10.781 1 91.5 132 ILE B CA 1
ATOM 2631 C C . ILE B 1 132 ? 18.047 -6.672 10.312 1 91.5 132 ILE B C 1
ATOM 2633 O O . ILE B 1 132 ? 17.531 -7.445 9.508 1 91.5 132 ILE B O 1
ATOM 2637 N N . ALA B 1 133 ? 17.453 -5.668 10.734 1 91.81 133 ALA B N 1
ATOM 2638 C CA . ALA B 1 133 ? 16.094 -5.352 10.344 1 91.81 133 ALA B CA 1
ATOM 2639 C C . ALA B 1 133 ? 15.984 -5.098 8.844 1 91.81 133 ALA B C 1
ATOM 2641 O O . ALA B 1 133 ? 15.094 -5.633 8.18 1 91.81 133 ALA B O 1
ATOM 2642 N N . ILE B 1 134 ? 16.922 -4.363 8.367 1 90.38 134 ILE B N 1
ATOM 2643 C CA . ILE B 1 134 ? 16.906 -3.992 6.961 1 90.38 134 ILE B CA 1
ATOM 2644 C C . ILE B 1 134 ? 17.188 -5.219 6.098 1 90.38 134 ILE B C 1
ATOM 2646 O O . ILE B 1 134 ? 16.562 -5.406 5.047 1 90.38 134 ILE B O 1
ATOM 2650 N N . SER B 1 135 ? 18.109 -5.961 6.562 1 92.44 135 SER B N 1
ATOM 2651 C CA . SER B 1 135 ? 18.422 -7.191 5.836 1 92.44 135 SER B CA 1
ATOM 2652 C C . SER B 1 135 ? 17.203 -8.117 5.793 1 92.44 135 SER B C 1
ATOM 2654 O O . SER B 1 135 ? 16.969 -8.781 4.781 1 92.44 135 SER B O 1
ATOM 2656 N N . GLY B 1 136 ? 16.531 -8.227 6.883 1 94.69 136 GLY B N 1
ATOM 2657 C CA . GLY B 1 136 ? 15.32 -9.023 6.898 1 94.69 136 GLY B CA 1
ATOM 2658 C C . GLY B 1 136 ? 14.242 -8.484 5.98 1 94.69 136 GLY B C 1
ATOM 2659 O O . GLY B 1 136 ? 13.547 -9.25 5.309 1 94.69 136 GLY B O 1
ATOM 2660 N N . LEU B 1 137 ? 14.172 -7.223 5.957 1 94 137 LEU B N 1
ATOM 2661 C CA . LEU B 1 137 ? 13.148 -6.562 5.156 1 94 137 LEU B CA 1
ATOM 2662 C C . LEU B 1 137 ? 13.391 -6.797 3.666 1 94 137 LEU B C 1
ATOM 2664 O O . LEU B 1 137 ? 12.477 -7.199 2.941 1 94 137 LEU B O 1
ATOM 2668 N N . HIS B 1 138 ? 14.57 -6.637 3.176 1 93.75 138 HIS B N 1
ATOM 2669 C CA . HIS B 1 138 ? 14.883 -6.75 1.756 1 93.75 138 HIS B CA 1
ATOM 2670 C C . HIS B 1 138 ? 15.289 -8.18 1.394 1 93.75 138 HIS B C 1
ATOM 2672 O O . HIS B 1 138 ? 15.023 -8.641 0.283 1 93.75 138 HIS B O 1
ATOM 2678 N N . GLY B 1 139 ? 15.859 -8.836 2.326 1 95.94 139 GLY B N 1
ATOM 2679 C CA . GLY B 1 139 ? 16.469 -10.125 2.037 1 95.94 139 GLY B CA 1
ATOM 2680 C C . GLY B 1 139 ? 15.477 -11.273 2.096 1 95.94 139 GLY B C 1
ATOM 2681 O O . GLY B 1 139 ? 15.625 -12.266 1.376 1 95.94 139 GLY B O 1
ATOM 2682 N N . LEU B 1 140 ? 14.531 -11.164 2.93 1 96.56 140 LEU B N 1
ATOM 2683 C CA . LEU B 1 140 ? 13.633 -12.289 3.137 1 96.56 140 LEU B CA 1
ATOM 2684 C C . LEU B 1 140 ? 12.883 -12.633 1.853 1 96.56 140 LEU B C 1
ATOM 2686 O O . LEU B 1 140 ? 12.859 -13.789 1.434 1 96.56 140 LEU B O 1
ATOM 2690 N N . PRO B 1 141 ? 12.227 -11.688 1.186 1 96.94 141 PRO B N 1
ATOM 2691 C CA . PRO B 1 141 ? 11.539 -12.055 -0.057 1 96.94 141 PRO B CA 1
ATOM 2692 C C . PRO B 1 141 ? 12.492 -12.641 -1.101 1 96.94 141 PRO B C 1
ATOM 2694 O O . PRO B 1 141 ? 12.102 -13.523 -1.865 1 96.94 141 PRO B O 1
ATOM 2697 N N . ILE B 1 142 ? 13.672 -12.18 -1.139 1 96.75 142 ILE B N 1
ATOM 2698 C CA . ILE B 1 142 ? 14.664 -12.703 -2.076 1 96.75 142 ILE B CA 1
ATOM 2699 C C . ILE B 1 142 ? 15.008 -14.141 -1.703 1 96.75 142 ILE B C 1
ATOM 2701 O O . ILE B 1 142 ? 15.117 -15.008 -2.574 1 96.75 142 ILE B O 1
ATOM 2705 N N . ALA B 1 143 ? 15.219 -14.328 -0.41 1 96.75 143 ALA B N 1
ATOM 2706 C CA . ALA B 1 143 ? 15.523 -15.68 0.059 1 96.75 143 ALA B CA 1
ATOM 2707 C C . ALA B 1 143 ? 14.391 -16.641 -0.273 1 96.75 143 ALA B C 1
ATOM 2709 O O . ALA B 1 143 ? 14.633 -17.781 -0.696 1 96.75 143 ALA B O 1
ATOM 2710 N N . LEU B 1 144 ? 13.227 -16.25 -0.083 1 96.62 144 LEU B N 1
ATOM 2711 C CA . LEU B 1 144 ? 12.07 -17.078 -0.398 1 96.62 144 LEU B CA 1
ATOM 2712 C C . LEU B 1 144 ? 11.984 -17.344 -1.896 1 96.62 144 LEU B C 1
ATOM 2714 O O . LEU B 1 144 ? 11.586 -18.438 -2.312 1 96.62 144 LEU B O 1
ATOM 2718 N N . TYR B 1 145 ? 12.305 -16.312 -2.645 1 97.06 145 TYR B N 1
ATOM 2719 C CA . TYR B 1 145 ? 12.383 -16.5 -4.09 1 97.06 145 TYR B CA 1
ATOM 2720 C C . TYR B 1 145 ? 13.398 -17.562 -4.449 1 97.06 145 TYR B C 1
ATOM 2722 O O . TYR B 1 145 ? 13.125 -18.453 -5.266 1 97.06 145 TYR B O 1
ATOM 2730 N N . CYS B 1 146 ? 14.57 -17.5 -3.842 1 96.25 146 CYS B N 1
ATOM 2731 C CA . CYS B 1 146 ? 15.617 -18.484 -4.086 1 96.25 146 CYS B CA 1
ATOM 2732 C C . CYS B 1 146 ? 15.156 -19.875 -3.664 1 96.25 146 CYS B C 1
ATOM 2734 O O . CYS B 1 146 ? 15.469 -20.875 -4.328 1 96.25 146 CYS B O 1
ATOM 2736 N N . GLN B 1 147 ? 14.445 -19.891 -2.617 1 95.56 147 GLN B N 1
ATOM 2737 C CA . GLN B 1 147 ? 13.906 -21.172 -2.156 1 95.56 147 GLN B CA 1
ATOM 2738 C C . GLN B 1 147 ? 12.867 -21.719 -3.135 1 95.56 147 GLN B C 1
ATOM 2740 O O . GLN B 1 147 ? 12.828 -22.922 -3.396 1 95.56 147 GLN B O 1
ATOM 2745 N N . HIS B 1 148 ? 12.055 -20.828 -3.613 1 94.38 148 HIS B N 1
ATOM 2746 C CA . HIS B 1 148 ? 11 -21.188 -4.559 1 94.38 148 HIS B CA 1
ATOM 2747 C C . HIS B 1 148 ? 11.578 -21.875 -5.793 1 94.38 148 HIS B C 1
ATOM 2749 O O . HIS B 1 148 ? 11 -22.828 -6.312 1 94.38 148 HIS B O 1
ATOM 2755 N N . PHE B 1 149 ? 12.766 -21.469 -6.227 1 95.44 149 PHE B N 1
ATOM 2756 C CA . PHE B 1 149 ? 13.367 -22.016 -7.434 1 95.44 149 PHE B CA 1
ATOM 2757 C C . PHE B 1 149 ? 14.492 -22.969 -7.086 1 95.44 149 PHE B C 1
ATOM 2759 O O . PHE B 1 149 ? 15.266 -23.375 -7.957 1 95.44 149 PHE B O 1
ATOM 2766 N N . SER B 1 150 ? 14.68 -23.312 -5.785 1 94 150 SER B N 1
ATOM 2767 C CA . SER B 1 150 ? 15.648 -24.297 -5.305 1 94 150 SER B CA 1
ATOM 2768 C C . SER B 1 150 ? 17.062 -23.969 -5.797 1 94 150 SER B C 1
ATOM 2770 O O . SER B 1 150 ? 17.75 -24.844 -6.316 1 94 150 SER B O 1
ATOM 2772 N N . LEU B 1 151 ? 17.406 -22.75 -5.672 1 93.5 151 LEU B N 1
ATOM 2773 C CA . LEU B 1 151 ? 18.688 -22.297 -6.164 1 93.5 151 LEU B CA 1
ATOM 2774 C C . LEU B 1 151 ? 19.812 -22.656 -5.188 1 93.5 151 LEU B C 1
ATOM 2776 O O . LEU B 1 151 ? 20.984 -22.562 -5.523 1 93.5 151 LEU B O 1
ATOM 2780 N N . MET B 1 152 ? 19.406 -22.984 -3.992 1 91.25 152 MET B N 1
ATOM 2781 C CA . MET B 1 152 ? 20.344 -23.422 -2.961 1 91.25 152 MET B CA 1
ATOM 2782 C C . MET B 1 152 ? 19.891 -24.719 -2.305 1 91.25 152 MET B C 1
ATOM 2784 O O . MET B 1 152 ? 18.734 -25.109 -2.441 1 91.25 152 MET B O 1
ATOM 2788 N N . THR B 1 153 ? 20.859 -25.375 -1.605 1 93.69 153 THR B N 1
ATOM 2789 C CA . THR B 1 153 ? 20.469 -26.562 -0.854 1 93.69 153 THR B CA 1
ATOM 2790 C C . THR B 1 153 ? 19.438 -26.203 0.221 1 93.69 153 THR B C 1
ATOM 2792 O O . THR B 1 153 ? 19.484 -25.109 0.784 1 93.69 153 THR B O 1
ATOM 2795 N N . PRO B 1 154 ? 18.578 -27.125 0.477 1 93 154 PRO B N 1
ATOM 2796 C CA . PRO B 1 154 ? 17.516 -26.844 1.441 1 93 154 PRO B CA 1
ATOM 2797 C C . PRO B 1 154 ? 18.047 -26.406 2.803 1 93 154 PRO B C 1
ATOM 2799 O O . PRO B 1 154 ? 17.469 -25.531 3.445 1 93 154 PRO B O 1
ATOM 2802 N N . THR B 1 155 ? 19.109 -26.984 3.229 1 94.12 155 THR B N 1
ATOM 2803 C CA . THR B 1 155 ? 19.672 -26.656 4.535 1 94.12 155 THR B CA 1
ATOM 2804 C C . THR B 1 155 ? 20.141 -25.203 4.555 1 94.12 155 THR B C 1
ATOM 2806 O O . THR B 1 155 ? 19.797 -24.438 5.465 1 94.12 155 THR B O 1
ATOM 2809 N N . VAL B 1 156 ? 20.922 -24.891 3.584 1 94.25 156 VAL B N 1
ATOM 2810 C CA . VAL B 1 156 ? 21.453 -23.531 3.494 1 94.25 156 VAL B CA 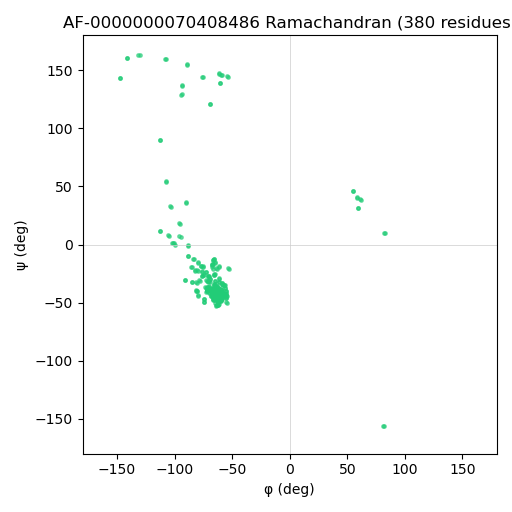1
ATOM 2811 C C . VAL B 1 156 ? 20.297 -22.531 3.34 1 94.25 156 VAL B C 1
ATOM 2813 O O . VAL B 1 156 ? 20.266 -21.5 4.008 1 94.25 156 VAL B O 1
ATOM 2816 N N . SER B 1 157 ? 19.359 -22.891 2.504 1 93.94 157 SER B N 1
ATOM 2817 C CA . SER B 1 157 ? 18.219 -22.016 2.25 1 93.94 157 SER B CA 1
ATOM 2818 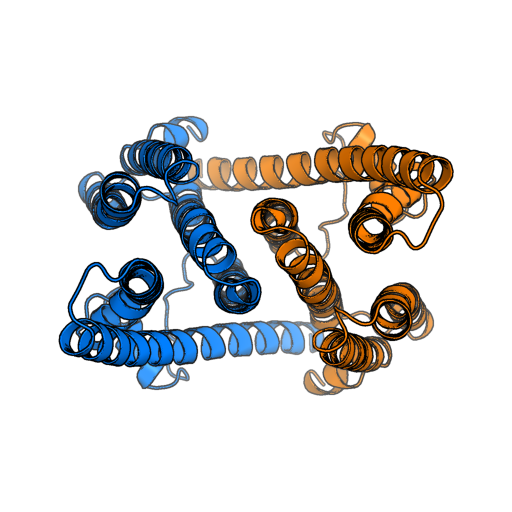C C . SER B 1 157 ? 17.391 -21.812 3.516 1 93.94 157 SER B C 1
ATOM 2820 O O . SER B 1 157 ? 16.969 -20.688 3.807 1 93.94 157 SER B O 1
ATOM 2822 N N . ASN B 1 158 ? 17.234 -22.844 4.27 1 95.25 158 ASN B N 1
ATOM 2823 C CA . ASN B 1 158 ? 16.438 -22.75 5.484 1 95.25 158 ASN B CA 1
ATOM 2824 C C . ASN B 1 158 ? 17.125 -21.906 6.551 1 95.25 158 ASN B C 1
ATOM 2826 O O . ASN B 1 158 ? 16.484 -21.156 7.277 1 95.25 158 ASN B O 1
ATOM 2830 N N . ILE B 1 159 ? 18.359 -22.062 6.602 1 95.94 159 ILE B N 1
ATOM 2831 C CA . ILE B 1 159 ? 19.141 -21.297 7.578 1 95.94 159 ILE B CA 1
ATOM 2832 C C . ILE B 1 159 ? 19.078 -19.812 7.242 1 95.94 159 ILE B C 1
ATOM 2834 O O . ILE B 1 159 ? 18.797 -18.984 8.117 1 95.94 159 ILE B O 1
ATOM 2838 N N . ILE B 1 160 ? 19.297 -19.5 6.016 1 95.56 160 ILE B N 1
ATOM 2839 C CA . ILE B 1 160 ? 19.25 -18.109 5.562 1 95.56 160 ILE B CA 1
ATOM 2840 C C . ILE B 1 160 ? 17.859 -17.531 5.789 1 95.56 160 ILE B C 1
ATOM 2842 O O . ILE B 1 160 ? 17.719 -16.438 6.316 1 95.56 160 ILE B O 1
ATOM 2846 N N . THR B 1 161 ? 16.875 -18.281 5.457 1 96.31 161 THR B N 1
ATOM 2847 C CA . THR B 1 161 ? 15.5 -17.828 5.605 1 96.31 161 THR B CA 1
ATOM 2848 C C . THR B 1 161 ? 15.156 -17.609 7.074 1 96.31 161 THR B C 1
ATOM 2850 O O . THR B 1 161 ? 14.438 -16.672 7.418 1 96.31 161 THR B O 1
ATOM 2853 N N . LEU B 1 162 ? 15.656 -18.453 7.898 1 96.38 162 LEU B N 1
ATOM 2854 C CA . LEU B 1 162 ? 15.406 -18.312 9.328 1 96.38 162 LEU B CA 1
ATOM 2855 C C . LEU B 1 162 ? 16.031 -17.016 9.867 1 96.38 162 LEU B C 1
ATOM 2857 O O . LEU B 1 162 ? 15.375 -16.281 10.602 1 96.38 162 LEU B O 1
ATOM 2861 N N . PHE B 1 163 ? 17.266 -16.828 9.484 1 96.25 163 PHE B N 1
ATOM 2862 C CA . PHE B 1 163 ? 17.969 -15.625 9.914 1 96.25 163 PHE B CA 1
ATOM 2863 C C . PHE B 1 163 ? 17.234 -14.383 9.414 1 96.25 163 PHE B C 1
ATOM 2865 O O . PHE B 1 163 ? 17.016 -13.438 10.18 1 96.25 163 PHE B O 1
ATOM 2872 N N . LEU B 1 164 ? 16.875 -14.391 8.234 1 96.56 164 LEU B N 1
ATOM 2873 C CA . LEU B 1 164 ? 16.219 -13.234 7.637 1 96.56 164 LEU B CA 1
ATOM 2874 C C . LEU B 1 164 ? 14.82 -13.039 8.211 1 96.56 164 LEU B C 1
ATOM 2876 O O . LEU B 1 164 ? 14.336 -11.914 8.297 1 96.56 164 LEU B O 1
ATOM 2880 N N . THR B 1 165 ? 14.18 -14.141 8.609 1 97.19 165 THR B N 1
ATOM 2881 C CA . THR B 1 165 ? 12.883 -14.039 9.258 1 97.19 165 THR B CA 1
ATOM 2882 C C . THR B 1 165 ? 12.992 -13.312 10.594 1 97.19 165 THR B C 1
ATOM 2884 O O . THR B 1 165 ? 12.133 -12.5 10.945 1 97.19 165 THR B O 1
ATOM 2887 N N . CYS B 1 166 ? 14.023 -13.578 11.289 1 95.88 166 CYS B N 1
ATOM 2888 C CA . CYS B 1 166 ? 14.266 -12.867 12.539 1 95.88 166 CYS B CA 1
ATOM 2889 C C . CYS B 1 166 ? 14.414 -11.367 12.289 1 95.88 166 CYS B C 1
ATOM 2891 O O . CYS B 1 166 ? 13.852 -10.555 13.031 1 95.88 166 CYS B O 1
ATOM 2893 N N . GLY B 1 167 ? 15.172 -11.055 11.305 1 95.19 167 GLY B N 1
ATOM 2894 C CA . GLY B 1 167 ? 15.297 -9.648 10.93 1 95.19 167 GLY B CA 1
ATOM 2895 C C . GLY B 1 167 ? 13.977 -9.008 10.547 1 95.19 167 GLY B C 1
ATOM 2896 O O . GLY B 1 167 ? 13.703 -7.867 10.922 1 95.19 167 GLY B O 1
ATOM 2897 N N . ARG B 1 168 ? 13.227 -9.758 9.883 1 96.19 168 ARG B N 1
ATOM 2898 C CA . ARG B 1 168 ? 11.922 -9.25 9.461 1 96.19 168 ARG B CA 1
ATOM 2899 C C . ARG B 1 168 ? 11.008 -9.039 10.656 1 96.19 168 ARG B C 1
ATOM 2901 O O . ARG B 1 168 ? 10.227 -8.078 10.688 1 96.19 168 ARG B O 1
ATOM 2908 N N . ILE B 1 169 ? 11.039 -9.914 11.578 1 96.19 169 ILE B N 1
ATOM 2909 C CA . ILE B 1 169 ? 10.242 -9.781 12.797 1 96.19 169 ILE B CA 1
ATOM 2910 C C . ILE B 1 169 ? 10.648 -8.516 13.547 1 96.19 169 ILE B C 1
ATOM 2912 O O . ILE B 1 169 ? 9.797 -7.793 14.062 1 96.19 169 ILE B O 1
ATOM 2916 N N . LEU B 1 170 ? 11.93 -8.297 13.562 1 93.31 170 LEU B N 1
ATOM 2917 C CA . LEU B 1 170 ? 12.43 -7.074 14.18 1 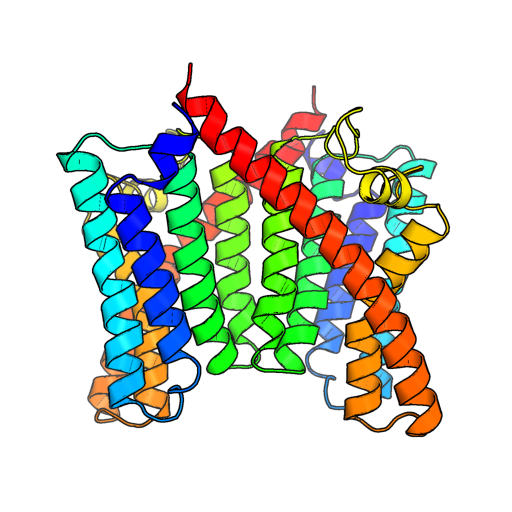93.31 170 LEU B CA 1
ATOM 2918 C C . LEU B 1 170 ? 11.891 -5.84 13.469 1 93.31 170 LEU B C 1
ATOM 2920 O O . LEU B 1 170 ? 11.422 -4.898 14.109 1 93.31 170 LEU B O 1
ATOM 2924 N N . ALA B 1 171 ? 11.977 -5.812 12.188 1 94.06 171 ALA B N 1
ATOM 2925 C CA . ALA B 1 171 ? 11.445 -4.699 11.406 1 94.06 171 ALA B CA 1
ATOM 2926 C C . ALA B 1 171 ? 9.945 -4.531 11.641 1 94.06 171 ALA B C 1
ATOM 2928 O O . ALA B 1 171 ? 9.453 -3.404 11.75 1 94.06 171 ALA B O 1
ATOM 2929 N N . LEU B 1 172 ? 9.297 -5.66 11.742 1 95.5 172 LEU B N 1
ATOM 2930 C CA . LEU B 1 172 ? 7.852 -5.648 11.961 1 95.5 172 LEU B CA 1
ATOM 2931 C C . LEU B 1 172 ? 7.508 -5.004 13.297 1 95.5 172 LEU B C 1
ATOM 2933 O O . LEU B 1 172 ? 6.555 -4.227 13.383 1 95.5 172 LEU B O 1
ATOM 2937 N N . ARG B 1 173 ? 8.234 -5.305 14.258 1 93.44 173 ARG B N 1
ATOM 2938 C CA . ARG B 1 173 ? 8 -4.723 15.578 1 93.44 173 ARG B CA 1
ATOM 2939 C C . ARG B 1 173 ? 8.117 -3.205 15.531 1 93.44 173 ARG B C 1
ATOM 2941 O O . ARG B 1 173 ? 7.277 -2.496 16.094 1 93.44 173 ARG B O 1
ATOM 2948 N N . VAL B 1 174 ? 9.094 -2.695 14.883 1 91.31 174 VAL B N 1
ATOM 2949 C CA . VAL B 1 174 ? 9.312 -1.257 14.758 1 91.31 174 VAL B CA 1
ATOM 2950 C C . VAL B 1 174 ? 8.188 -0.635 13.93 1 91.31 174 VAL B C 1
ATOM 2952 O O . VAL B 1 174 ? 7.66 0.423 14.289 1 91.31 174 VAL B O 1
ATOM 2955 N N . GLU B 1 175 ? 7.852 -1.295 12.875 1 94.38 175 GLU B N 1
ATOM 2956 C CA . GLU B 1 175 ? 6.785 -0.805 12 1 94.38 175 GLU B CA 1
ATOM 2957 C C . GLU B 1 175 ? 5.461 -0.699 12.758 1 94.38 175 GLU B C 1
ATOM 2959 O O . GLU B 1 175 ? 4.762 0.31 12.648 1 94.38 175 GLU B O 1
ATOM 2964 N N . LEU B 1 176 ? 5.18 -1.718 13.516 1 94.19 176 LEU B N 1
ATOM 2965 C CA . LEU B 1 176 ? 3.936 -1.728 14.273 1 94.19 176 LEU B CA 1
ATOM 2966 C C . LEU B 1 176 ? 3.914 -0.595 15.297 1 94.19 176 LEU B C 1
ATOM 2968 O O . LEU B 1 176 ? 2.863 0.004 15.539 1 94.19 176 LEU B O 1
ATOM 2972 N N . PHE B 1 177 ? 5.016 -0.327 15.82 1 91.81 177 PHE B N 1
ATOM 2973 C CA . PHE B 1 177 ? 5.109 0.785 16.766 1 91.81 177 PHE B CA 1
ATOM 2974 C C . PHE B 1 177 ? 4.758 2.102 16.078 1 91.81 177 PHE B C 1
ATOM 2976 O O . PHE B 1 177 ? 3.969 2.889 16.609 1 91.81 177 PHE B O 1
ATOM 2983 N N . TYR B 1 178 ? 5.324 2.354 14.922 1 90.81 178 TYR B N 1
ATOM 2984 C CA . TYR B 1 178 ? 5.082 3.607 14.211 1 90.81 178 TYR B CA 1
ATOM 2985 C C . TYR B 1 178 ? 3.623 3.715 13.781 1 90.81 178 TYR B C 1
ATOM 2987 O O . TYR B 1 178 ? 3.039 4.801 13.812 1 90.81 178 TYR B O 1
ATOM 2995 N N . ILE B 1 179 ? 3.07 2.65 13.414 1 93.94 179 ILE B N 1
ATOM 2996 C CA . ILE B 1 179 ? 1.663 2.639 13.023 1 93.94 179 ILE B CA 1
ATOM 2997 C C . ILE B 1 179 ? 0.792 2.959 14.234 1 93.94 179 ILE B C 1
ATOM 2999 O O . ILE B 1 179 ? -0.121 3.785 14.148 1 93.94 179 ILE B O 1
ATOM 3003 N N . GLN B 1 180 ? 1.129 2.309 15.336 1 92.75 180 GLN B N 1
ATOM 3004 C CA . GLN B 1 180 ? 0.385 2.557 16.562 1 92.75 180 GLN B CA 1
ATOM 3005 C C . GLN B 1 180 ? 0.502 4.016 17 1 92.75 180 GLN B C 1
ATOM 3007 O O . GLN B 1 180 ? -0.48 4.621 17.422 1 92.75 180 GLN B O 1
ATOM 3012 N N . ASN B 1 181 ? 1.678 4.535 16.906 1 89.12 181 ASN B N 1
ATOM 3013 C CA . ASN B 1 181 ? 1.896 5.938 17.25 1 89.12 181 ASN B CA 1
ATOM 3014 C C . ASN B 1 181 ? 1.09 6.867 16.344 1 89.12 181 ASN B C 1
ATOM 3016 O O . ASN B 1 181 ? 0.587 7.895 16.797 1 89.12 181 ASN B O 1
ATOM 3020 N N . HIS B 1 182 ? 1.042 6.559 15.109 1 90 182 HIS B N 1
ATOM 3021 C CA . HIS B 1 182 ? 0.249 7.344 14.172 1 90 182 HIS B CA 1
ATOM 3022 C C . HIS B 1 182 ? -1.231 7.305 14.531 1 90 182 HIS B C 1
ATOM 3024 O O . HIS B 1 182 ? -1.899 8.344 14.539 1 90 182 HIS B O 1
ATOM 3030 N N . ILE B 1 183 ? -1.72 6.121 14.875 1 92 183 ILE B N 1
ATOM 3031 C CA . ILE B 1 183 ? -3.115 5.953 15.266 1 92 183 ILE B CA 1
ATOM 3032 C C . ILE B 1 183 ? -3.406 6.785 16.516 1 92 183 ILE B C 1
ATOM 3034 O O . ILE B 1 183 ? -4.43 7.473 16.578 1 92 183 ILE B O 1
ATOM 3038 N N . LYS B 1 184 ? -2.48 6.746 17.438 1 89.88 184 LYS B N 1
ATOM 3039 C CA . LYS B 1 184 ? -2.631 7.543 18.641 1 89.88 184 LYS B CA 1
ATOM 3040 C C . LYS B 1 184 ? -2.695 9.031 18.328 1 89.88 184 LYS B C 1
ATOM 3042 O O . LYS B 1 184 ? -3.486 9.766 18.922 1 89.88 184 LYS B O 1
ATOM 3047 N N . SER B 1 185 ? -1.887 9.43 17.453 1 87.19 185 SER B N 1
ATOM 3048 C CA . SER B 1 185 ? -1.883 10.828 17.062 1 87.19 185 SER B CA 1
ATOM 3049 C C . SER B 1 185 ? -3.201 11.227 16.406 1 87.19 185 SER B C 1
ATOM 3051 O O . SER B 1 185 ? -3.701 12.336 16.625 1 87.19 185 SER B O 1
ATOM 3053 N N . LEU B 1 186 ? -3.795 10.375 15.656 1 87.94 186 LEU B N 1
ATOM 3054 C CA . LEU B 1 186 ? -5.078 10.641 15.008 1 87.94 186 LEU B CA 1
ATOM 3055 C C . LEU B 1 186 ? -6.195 10.734 16.047 1 87.94 186 LEU B C 1
ATOM 3057 O O . LEU B 1 186 ? -7.086 11.578 15.922 1 87.94 186 LEU B O 1
ATOM 3061 N N . LEU B 1 187 ? -6.117 9.883 17.031 1 89.06 187 LEU B N 1
ATOM 3062 C CA . LEU B 1 187 ? -7.137 9.859 18.078 1 89.06 187 LEU B CA 1
ATOM 3063 C C . LEU B 1 187 ? -7.039 11.102 18.969 1 89.06 187 LEU B C 1
ATOM 3065 O O . LEU B 1 187 ? -8.062 11.672 19.359 1 89.06 187 LEU B O 1
ATOM 3069 N N . ASN B 1 188 ? -5.801 11.547 19.203 1 83.75 188 ASN B N 1
ATOM 3070 C CA . ASN B 1 188 ? -5.57 12.688 20.078 1 83.75 188 ASN B CA 1
ATOM 3071 C C . ASN B 1 188 ? -5.918 14 19.391 1 83.75 188 ASN B C 1
ATOM 3073 O O . ASN B 1 188 ? -6.176 15.008 20.047 1 83.75 188 ASN B O 1
ATOM 3077 N N . SER B 1 189 ? -5.859 14.102 18.125 1 77.5 189 SER B N 1
ATOM 3078 C CA . SER B 1 189 ? -6.188 15.32 17.391 1 77.5 189 SER B CA 1
ATOM 3079 C C . SER B 1 189 ? -7.66 15.688 17.562 1 77.5 189 SER B C 1
ATOM 3081 O O . SER B 1 189 ? -8.055 16.828 17.312 1 77.5 189 SER B O 1
ATOM 3083 N N . GLU B 1 190 ? -8.5 14.812 17.922 1 70.31 190 GLU B N 1
ATOM 3084 C CA . GLU B 1 190 ? -9.922 15.07 18.125 1 70.31 190 GLU B CA 1
ATOM 3085 C C . GLU B 1 190 ? -10.188 15.664 19.5 1 70.31 190 GLU B C 1
ATOM 3087 O O . GLU B 1 190 ? -11.281 16.156 19.766 1 70.31 190 GLU B O 1
ATOM 3092 N N . GLU B 1 191 ? -9.281 15.461 20.469 1 58.31 191 GLU B N 1
ATOM 3093 C CA . GLU B 1 191 ? -9.461 16.016 21.812 1 58.31 191 GLU B CA 1
ATOM 3094 C C . GLU B 1 191 ? -9.375 17.531 21.797 1 58.31 191 GLU B C 1
ATOM 3096 O O . GLU B 1 191 ? -9.891 18.203 22.688 1 58.31 191 GLU B O 1
ATOM 3101 N N . HIS B 1 192 ? -8.797 18.219 20.781 1 50.38 192 HIS B N 1
ATOM 3102 C CA . HIS B 1 192 ? -8.75 19.672 20.859 1 50.38 192 HIS B CA 1
ATOM 3103 C C . HIS B 1 192 ? -9.75 20.312 19.891 1 50.38 192 HIS B C 1
ATOM 3105 O O . HIS B 1 192 ? -9.945 19.797 18.781 1 50.38 192 HIS B O 1
#

Foldseek 3Di:
DVVVLCVQPLNVLLVQLLVLLVVLLVCLVVLVSNCVSNVVSVVSLVVSVVSCVVVVSDDPVSVLSSLVSVLVRQLSLLCVLDVCSNVLSVLVVLLCVLQVVVPPCSLPDDPPDDPLLCQCSPPNNPHPLSVQLVCLSSVLSVLSSCVVVVVDPPVVSVVSNVSSVVSVVSNSVNSVRSSVVSVVVVVVVVVD/DVVVLCVQPLNVLLVQLLVLLVVLLVCLVVLVSNCVSNVVSVVSLVVSVVSCVVVVSDDPCSVLSSLVSVLVRQLSLLCVLDVPSNVLSVLVVLLCVLQVVVPPCSLPDDPPDDPLLCQCSPPNNPHPLSVQLVCLSSVLSVLSSCVVVVVDPPVVSVVSNVSSPVSVVSNSVNSVRSSVVSVVVVVVVVVD

InterPro domains:
  IPR000462 CDP-alcohol phosphatidyltransferase [PF01066] (8-95)
  IPR043130 CDP-alcohol phosphatidyltransferase, transmembrane domain [G3DSA:1.20.120.1760] (5-175)
  IPR048254 CDP-alcohol phosphatidyltransferase, conserved site [PS00379] (48-70)

pLDDT: mean 90.09, std 10.28, range [50.38, 98.44]

Nearest PDB structures (foldseek):
  4mnd-assembly1_A-2  TM=6.057E-01  e=3.889E-02  Archaeoglobus fulgidus
  2z0n-assembly1_A-2  TM=2.728E-01  e=6.223E+00  Homo sapiens
  4mnd-assembly1_A-2  TM=6.058E-01  e=2.858E-02  Archaeoglobus fulgidus
  2z0n-assembly1_A-2  TM=2.811E-01  e=7.189E+00  Homo sapiens

Radius of gyration: 21.49 Å; Cα contacts (8 Å, |Δi|>4): 454; chains: 2; bounding box: 54×55×48 Å

Sequence (384 aa):
MGHDVLFFVPNVIGYFRLFLFGVSVPLFQQPYWFLLFYGTSVALDAFDGYFARKLNQTSRFGAWFDVVIDLVSRGGLWCMLSKYGYYMILVEWLTFLATHSIGSNWKATDDDFPYICKLVMAKNFKTPLGAIAISGLHGLPIALYCQHFSLMTPTVSNIITLFLTCGRILALRVELFYIQNHIKSLLNSEEHMGHDVLFFVPNVIGYFRLFLFGVSVPLFQQPYWFLLFYGTSVALDAFDGYFARKLNQTSRFGAWFDVVIDLVSRGGLWCMLSKYGYYMILVEWLTFLATHSIGSNWKATDDDFPYICKLVMAKNFKTPLGAIAISGLHGLPIALYCQHFSLMTPTVSNIITLFLTCGRILALRVELFYIQNHIKSLLNSEEH

Secondary structure (DSSP, 8-state):
-GGGGGG-HHHHHHHHHHHHHHHHGGGTT-HHHHHHHHHHHHHHHHHHHHHHHHTT---HHHHHHHHHHHHHHHHHHHHHH-TTHHHHHHHHHHHHHHHHHH-TTTTPPPTTS-HHHHHHHGGGG-SHHHHHHHHHHHHHHHHHHHHHTT-S-HHHHHHHHHHHHHHHHHHHHHHHHHHHHHHHHHHHTT--/-GGGGGG-HHHHHHHHHHHHHHHHGGGTT-HHHHHHHHHHHHHHHHHHHHHHHHTT---HHHHHHHH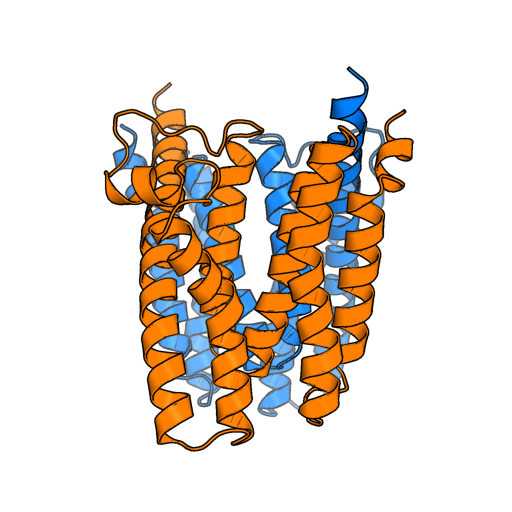HHHHHHHHHHHHHH-TTHHHHHHHHHHHHHHHHHH-TTTTPPPTTS-HHHHHHHGGGG-SHHHHHHHHHHHHHHHHHHHHHTT-S-HHHHHHHHHHHHHHHHHHHHHHHHHHHHHHHHHHHTT--

Solvent-accessible surface area (backbone atoms only — not comparable to full-atom values): 19579 Å² total; per-residue (Å²): 111,36,69,55,57,65,66,32,67,32,40,47,49,48,52,49,26,50,50,29,36,60,61,15,57,84,29,61,90,38,59,71,60,16,47,50,30,39,46,48,25,58,55,48,53,63,48,24,55,49,44,17,61,76,68,68,57,74,47,64,43,51,57,52,49,52,53,48,51,51,50,53,52,53,35,47,52,29,21,63,74,30,57,68,23,52,61,62,40,45,52,53,52,48,28,48,48,34,38,58,67,61,41,95,57,46,77,64,74,56,91,84,50,56,66,66,47,50,50,29,47,36,77,81,29,73,31,74,60,13,43,39,17,50,44,9,61,64,40,30,61,53,44,51,50,37,53,74,67,57,73,51,58,69,66,61,43,50,51,51,41,51,55,20,46,52,14,29,51,51,39,45,54,42,38,51,48,46,36,52,51,38,52,50,51,36,28,50,60,68,67,107,112,35,69,55,56,67,67,32,66,32,39,47,48,48,53,50,27,50,50,29,34,59,62,16,58,86,29,62,89,38,60,72,61,17,48,50,30,38,47,49,26,58,56,46,51,62,48,25,56,49,47,17,62,75,68,68,59,74,48,65,44,50,55,53,50,53,52,49,50,50,49,55,50,52,35,46,51,28,21,61,75,31,57,66,23,53,62,62,41,45,54,53,51,47,28,48,49,33,38,57,66,61,42,95,58,47,75,64,72,57,91,84,48,55,66,66,46,47,5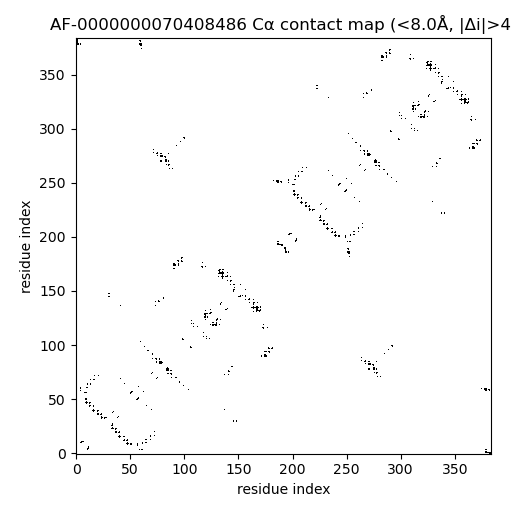0,28,47,33,76,81,30,72,30,73,60,14,43,38,17,48,44,9,61,64,40,30,62,51,44,50,50,38,52,73,69,57,73,52,58,68,66,61,43,49,51,51,42,51,56,21,45,52,15,28,51,51,38,47,54,43,37,52,48,45,34,50,52,37,53,50,51,34,27,50,60,68,66,107